Protein AF-A0A944N2J3-F1 (afdb_monomer)

Foldseek 3Di:
DFPLLVLFDPVQPAAEEQAFDKAKEWEQPDEQDDLVPRPGTDIDIDDLSLLLQLLLLLQVGAYEYQFEAEPDPRSVVSLLVCQLSNYHDPNYHYDPVFHGKYKYWYFYPDQDIFIFTPDDRHRRLPQALVSLDLPNLLSYAAYEDELLLQQDPGSLNNVVSNLVSNVVSSHAYEYELNDFCCSNVNDDNRGRPDRADQDPVSCVSLLVCLASHAEYEYELRSLCNVQSHDCVVVPADSVNSVVSSLVRHQHWYWYQHDQQFIWIRHSPDPGTAAEDAAAAAFRHQPQLRSQLSSQLSSQSSVVHDNRNSSLRSRLRSRQQRVDRDHSLSSARPVLSVLCVVCRVVDPCNHNDPPCVSVVVSVVRSCCSVPVGDSHPVDPSDQDAPEAEDADDPVLVVVCVVVVHDPLVSLVVVVVVVVVLVVVVVVDPRQRYEYEHECPSCVVVQVPCLPPSYEYEYEQFDPPDVVTDGPDDDDPVVVCVVHDPRYHYDYDHDDDPPDDPVD

Radius of gyration: 25.95 Å; Cα contacts (8 Å, |Δi|>4): 1007; chains: 1; bounding box: 56×58×88 Å

Sequence (502 aa):
MSSITNLIDESRPLDLICMGRVAVDFYAEQVHSALEDAQSFRKYLGGCAGNTAVGTARLGLKSAMFSCVGTDDMGIYLRNTLEKEGVDTSLLRNTPENLTALVLLGVNPPERFPLIFYRENCADMQIQPEDAEPEIFKKTKALLITGTGLSTPEMRAATKKAVKVAKESGCVVILDIDYRPVLWGLTEAGDGETRFVASEKVTKEIQPFLADLDLIVGTEEEVQICAGKSLTDNAETLEGCLSVIRQQSSATIVLKRGAKGCEVYSPEAENPVSARSFKIEVLNVLGAGDAFMSGFLRGWLRKENLETCALYGNACGALVVTRHGCSPAAPSFAEIEYFIQNFDDVPNLAGEPNPAFWLKMNQLHLKTELGQSQKPERPVREELLILAFDHRTQFEDSCREKGLSTDKIADFKTKVNQSFQNIHKTNSHKGLAILIDPEYGRSILTNSANAEYSIGVPIEKAGSFPVEWLEDGSLYQQLLERPADWFVKVLWHFHSQMSAEE

Nearest PDB structures (foldseek):
  3pl2-assembly1_B  TM=9.234E-01  e=6.787E-29  Corynebacterium glutamicum
  3k9e-assembly1_B  TM=9.276E-01  e=5.972E-24  Escherichia coli O6
  4du5-assembly1_A  TM=9.206E-01  e=5.039E-24  Polaromonas sp. JS666
  3ljs-assembly2_B  TM=8.303E-01  e=3.949E-22  Xylella fastidiosa Temecula1
  3ljs-assembly2_A  TM=7.943E-01  e=1.660E-20  Xylella fastidiosa Temecula1

pLDDT: mean 89.92, std 11.3, range [40.41, 98.88]

Structure (mmCIF, N/CA/C/O backbone):
data_AF-A0A944N2J3-F1
#
_entry.id   AF-A0A944N2J3-F1
#
loop_
_atom_site.group_PDB
_atom_site.id
_atom_site.type_symbol
_atom_site.label_atom_id
_atom_site.label_alt_id
_atom_site.label_comp_id
_atom_site.label_asym_id
_atom_site.label_entity_id
_atom_site.label_seq_id
_atom_site.pdbx_PDB_ins_code
_atom_site.Cartn_x
_atom_site.Cartn_y
_atom_site.Cartn_z
_atom_site.occupancy
_atom_site.B_iso_or_equiv
_atom_site.auth_seq_id
_atom_site.auth_comp_id
_atom_site.auth_asym_id
_atom_site.auth_atom_id
_atom_site.pdbx_PDB_model_num
ATOM 1 N N . MET A 1 1 ? -19.970 -13.266 15.296 1.00 53.00 1 MET A N 1
ATOM 2 C CA . MET A 1 1 ? -20.078 -12.097 14.394 1.00 53.00 1 MET A CA 1
ATOM 3 C C . MET A 1 1 ? -20.353 -10.875 15.258 1.00 53.00 1 MET A C 1
ATOM 5 O O . MET A 1 1 ? -21.141 -11.008 16.186 1.00 53.00 1 MET A O 1
ATOM 9 N N . SER A 1 2 ? -19.672 -9.749 15.024 1.00 60.69 2 SER A N 1
ATOM 10 C CA . SER A 1 2 ? -19.881 -8.498 15.785 1.00 60.69 2 SER A CA 1
ATOM 11 C C . SER A 1 2 ? -21.141 -7.778 15.290 1.00 60.69 2 SER A C 1
ATOM 13 O O . SER A 1 2 ? -21.444 -7.853 14.096 1.00 60.69 2 SER A O 1
ATOM 15 N N . SER A 1 3 ? -21.863 -7.058 16.160 1.00 72.12 3 SER A N 1
ATOM 16 C CA . SER A 1 3 ? -23.062 -6.316 15.735 1.00 72.12 3 SER A CA 1
ATOM 17 C C . SER A 1 3 ? -22.747 -5.248 14.678 1.00 72.12 3 SER A C 1
ATOM 19 O O . SER A 1 3 ? -23.569 -5.001 13.798 1.00 72.12 3 SER A O 1
ATOM 21 N N . ILE A 1 4 ? -21.521 -4.714 14.681 1.00 79.31 4 ILE A N 1
ATOM 22 C CA . ILE A 1 4 ? -21.030 -3.713 13.726 1.00 79.31 4 ILE A CA 1
ATOM 23 C C . ILE A 1 4 ? -20.968 -4.276 12.305 1.00 79.31 4 ILE A C 1
ATOM 25 O O . ILE A 1 4 ? -21.318 -3.590 11.350 1.00 79.31 4 ILE A O 1
ATOM 29 N N . THR A 1 5 ? -20.598 -5.550 12.142 1.00 76.94 5 THR A N 1
ATOM 30 C CA . THR A 1 5 ? -20.547 -6.170 10.805 1.00 76.94 5 THR A CA 1
ATOM 31 C C . THR A 1 5 ? -21.927 -6.260 10.144 1.00 76.94 5 THR A C 1
ATOM 33 O O . THR A 1 5 ? -22.009 -6.368 8.925 1.00 76.94 5 THR A O 1
ATOM 36 N N . ASN A 1 6 ? -23.022 -6.120 10.905 1.00 80.12 6 ASN A N 1
ATOM 37 C CA . ASN A 1 6 ? -24.372 -6.029 10.342 1.00 80.12 6 ASN A CA 1
ATOM 38 C C . ASN A 1 6 ? -24.666 -4.672 9.682 1.00 80.12 6 ASN A C 1
ATOM 40 O O . ASN A 1 6 ? -25.595 -4.597 8.882 1.00 80.12 6 ASN A O 1
ATOM 44 N N . LEU A 1 7 ? -23.886 -3.624 9.977 1.00 82.44 7 LEU A N 1
ATOM 45 C CA . LEU A 1 7 ? -23.983 -2.324 9.299 1.00 82.44 7 LEU A CA 1
ATOM 46 C C . LEU A 1 7 ? -23.466 -2.390 7.854 1.00 82.44 7 LEU A C 1
ATOM 48 O O . LEU A 1 7 ? -23.778 -1.524 7.042 1.00 82.44 7 LEU A O 1
ATOM 52 N N . ILE A 1 8 ? -22.679 -3.418 7.525 1.00 90.81 8 ILE A N 1
ATOM 53 C CA . ILE A 1 8 ? -22.063 -3.585 6.211 1.00 90.81 8 ILE A CA 1
ATOM 54 C C . ILE A 1 8 ? -23.111 -4.090 5.211 1.00 90.81 8 ILE A C 1
ATOM 56 O O . ILE A 1 8 ? -23.553 -5.245 5.256 1.00 90.81 8 ILE A O 1
ATOM 60 N N . ASP A 1 9 ? -23.474 -3.217 4.276 1.00 91.06 9 ASP A N 1
ATOM 61 C CA . ASP A 1 9 ? -24.365 -3.515 3.157 1.00 91.06 9 ASP A CA 1
ATOM 62 C C . ASP A 1 9 ? -23.611 -4.245 2.033 1.00 91.06 9 ASP A C 1
ATOM 64 O O . ASP A 1 9 ? -22.869 -3.657 1.246 1.00 91.06 9 ASP A O 1
ATOM 68 N N . GLU A 1 10 ? -23.812 -5.558 1.943 1.00 91.00 10 GLU A N 1
ATOM 69 C CA . GLU A 1 10 ? -23.126 -6.421 0.975 1.00 91.00 10 GLU A CA 1
ATOM 70 C C . GLU A 1 10 ? -23.525 -6.161 -0.481 1.00 91.00 10 GLU A C 1
ATOM 72 O O . GLU A 1 10 ? -22.788 -6.566 -1.381 1.00 91.00 10 GLU A O 1
ATOM 77 N N . SER A 1 11 ? -24.644 -5.465 -0.721 1.00 93.44 11 SER A N 1
ATOM 78 C CA . SER A 1 11 ? -25.098 -5.124 -2.073 1.00 93.44 11 SER A CA 1
ATOM 79 C C . SER A 1 11 ? -24.273 -4.009 -2.723 1.00 93.44 11 SER A C 1
ATOM 81 O O . SER A 1 11 ? -24.311 -3.840 -3.945 1.00 93.44 11 SER A O 1
ATOM 83 N N . ARG A 1 12 ? -23.498 -3.261 -1.924 1.00 95.69 12 ARG A N 1
ATOM 84 C CA . ARG A 1 12 ? -22.672 -2.152 -2.406 1.00 95.69 12 ARG A CA 1
ATOM 85 C C . ARG A 1 12 ? -21.483 -2.661 -3.225 1.00 95.69 12 ARG A C 1
ATOM 87 O O . ARG A 1 12 ? -20.770 -3.559 -2.773 1.00 95.69 12 ARG A O 1
ATOM 94 N N . PRO A 1 13 ? -21.246 -2.100 -4.425 1.00 96.38 13 PRO A N 1
ATOM 95 C CA . PRO A 1 13 ? -20.257 -2.633 -5.352 1.00 96.38 13 PRO A CA 1
ATOM 96 C C . PRO A 1 13 ? -18.804 -2.364 -4.953 1.00 96.38 13 PRO A C 1
ATOM 98 O O . PRO A 1 13 ? -17.956 -3.116 -5.423 1.00 96.38 13 PRO A O 1
ATOM 101 N N . LEU A 1 14 ? -18.510 -1.328 -4.158 1.00 98.00 14 LEU A N 1
ATOM 102 C CA . LEU A 1 14 ? -17.158 -1.008 -3.690 1.00 98.00 14 LEU A CA 1
ATOM 103 C C . LEU A 1 14 ? -17.010 -1.411 -2.216 1.00 98.00 14 LEU A C 1
ATOM 105 O O . LEU A 1 14 ? -17.847 -1.053 -1.385 1.00 98.00 14 LEU A O 1
ATOM 109 N N . ASP A 1 15 ? -15.964 -2.165 -1.882 1.00 98.62 15 ASP A N 1
ATOM 110 C CA . ASP A 1 15 ? -15.759 -2.669 -0.522 1.00 98.62 15 ASP A CA 1
ATOM 111 C C . ASP A 1 15 ? -15.099 -1.615 0.374 1.00 98.62 15 ASP A C 1
ATOM 113 O O . ASP A 1 15 ? -15.513 -1.434 1.520 1.00 98.62 15 ASP A O 1
ATOM 117 N N . LEU A 1 16 ? -14.097 -0.899 -0.138 1.00 98.75 16 LEU A N 1
ATOM 118 C CA . LEU A 1 16 ? -13.264 -0.027 0.686 1.00 98.75 16 LEU A CA 1
ATOM 119 C C . LEU A 1 16 ? -12.788 1.208 -0.079 1.00 98.75 16 LEU A C 1
ATOM 121 O O . LEU A 1 16 ? -12.202 1.088 -1.149 1.00 98.75 16 LEU A O 1
ATOM 125 N N . ILE A 1 17 ? -12.968 2.392 0.501 1.00 98.88 17 ILE A N 1
ATOM 126 C CA . ILE A 1 17 ? -12.206 3.590 0.129 1.00 98.88 17 ILE A CA 1
ATOM 127 C C . ILE A 1 17 ? -11.070 3.754 1.141 1.00 98.88 17 ILE A C 1
ATOM 129 O O . ILE A 1 17 ? -11.335 3.908 2.331 1.00 98.88 17 ILE A O 1
ATOM 133 N N . CYS A 1 18 ? -9.821 3.753 0.679 1.00 98.81 18 CYS A N 1
ATOM 134 C CA . CYS A 1 18 ? -8.644 4.075 1.485 1.00 98.81 18 CYS A CA 1
ATOM 135 C C . CYS A 1 18 ? -8.287 5.550 1.293 1.00 98.81 18 CYS A C 1
ATOM 137 O O . CYS A 1 18 ? -7.827 5.941 0.219 1.00 98.81 18 CYS A O 1
ATOM 139 N N . MET A 1 19 ? -8.487 6.368 2.324 1.00 98.62 19 MET A N 1
ATOM 140 C CA . MET A 1 19 ? -8.163 7.790 2.303 1.00 98.62 19 MET A CA 1
ATOM 141 C C . MET A 1 19 ? -6.843 8.068 3.020 1.00 98.62 19 MET A C 1
ATOM 143 O O . MET A 1 19 ? -6.643 7.652 4.162 1.00 98.62 19 MET A O 1
ATOM 147 N N . GLY A 1 20 ? -5.961 8.827 2.370 1.00 97.00 20 GLY A N 1
ATOM 148 C CA . GLY A 1 20 ? -4.740 9.332 2.994 1.00 97.00 20 GLY A CA 1
ATOM 149 C C . GLY A 1 20 ? -3.520 9.232 2.091 1.00 97.00 20 GLY A C 1
ATOM 150 O O . GLY A 1 20 ? -3.605 9.394 0.875 1.00 97.00 20 GLY A O 1
ATOM 151 N N . ARG A 1 21 ? -2.360 8.991 2.705 1.00 96.38 21 ARG A N 1
ATOM 152 C CA . ARG A 1 21 ? -1.070 9.038 2.014 1.00 96.38 21 ARG A CA 1
ATOM 153 C C . ARG A 1 21 ? -0.893 7.891 1.021 1.00 96.38 21 ARG A C 1
ATOM 155 O O . ARG A 1 21 ? -0.962 6.720 1.401 1.00 96.38 21 ARG A O 1
ATOM 162 N N . VAL A 1 22 ? -0.506 8.265 -0.193 1.00 97.62 22 VAL A N 1
ATOM 163 C CA . VAL A 1 22 ? 0.171 7.422 -1.180 1.00 97.62 22 VAL A CA 1
ATOM 164 C C . VAL A 1 22 ? 1.467 8.132 -1.585 1.00 97.62 22 VAL A C 1
ATOM 166 O O . VAL A 1 22 ? 1.475 9.346 -1.777 1.00 97.62 22 VAL A O 1
ATOM 169 N N . ALA A 1 23 ? 2.578 7.405 -1.622 1.00 97.38 23 ALA A N 1
ATOM 170 C CA . ALA A 1 23 ? 3.910 7.966 -1.854 1.00 97.38 23 ALA A CA 1
ATOM 171 C C . ALA A 1 23 ? 4.791 6.962 -2.603 1.00 97.38 23 ALA A C 1
ATOM 173 O O . ALA A 1 23 ? 4.442 5.785 -2.695 1.00 97.38 23 ALA A O 1
ATOM 174 N N . VAL A 1 24 ? 5.928 7.419 -3.126 1.00 98.31 24 VAL A N 1
ATOM 175 C CA . VAL A 1 24 ? 6.956 6.526 -3.670 1.00 98.31 24 VAL A CA 1
ATOM 176 C C . VAL A 1 24 ? 7.995 6.229 -2.600 1.00 98.31 24 VAL A C 1
ATOM 178 O O . VAL A 1 24 ? 8.667 7.134 -2.106 1.00 98.31 24 VAL A O 1
ATOM 181 N N . ASP A 1 25 ? 8.154 4.949 -2.293 1.00 97.19 25 ASP A N 1
ATOM 182 C CA . ASP A 1 25 ? 9.151 4.467 -1.349 1.00 97.19 25 ASP A CA 1
ATOM 183 C C . ASP A 1 25 ? 10.390 3.976 -2.110 1.00 97.19 25 ASP A C 1
ATOM 185 O O . ASP A 1 25 ? 10.306 3.142 -3.016 1.00 97.19 25 ASP A O 1
ATOM 189 N N . PHE A 1 26 ? 11.555 4.479 -1.720 1.00 96.69 26 PHE A N 1
ATOM 190 C CA . PHE A 1 26 ? 12.863 4.062 -2.205 1.00 96.69 26 PHE A CA 1
ATOM 191 C C . PHE A 1 26 ? 13.572 3.276 -1.106 1.00 96.69 26 PHE A C 1
ATOM 193 O O . PHE A 1 26 ? 14.130 3.851 -0.171 1.00 96.69 26 PHE A O 1
ATOM 200 N N . TYR A 1 27 ? 13.555 1.952 -1.224 1.00 94.31 27 TYR A N 1
ATOM 201 C CA . TYR A 1 27 ? 14.212 1.057 -0.275 1.00 94.31 27 TYR A CA 1
ATOM 202 C C . TYR A 1 27 ? 15.647 0.784 -0.710 1.00 94.31 27 TYR A C 1
ATOM 204 O O . TYR A 1 27 ? 15.863 0.322 -1.830 1.00 94.31 27 TYR A O 1
ATOM 212 N N . ALA A 1 28 ? 16.612 1.017 0.176 1.00 94.12 28 ALA A N 1
ATOM 213 C CA . ALA A 1 28 ? 18.007 0.669 -0.053 1.00 94.12 28 ALA A CA 1
ATOM 214 C C . ALA A 1 28 ? 18.132 -0.822 -0.404 1.00 94.12 28 ALA A C 1
ATOM 216 O O . ALA A 1 28 ? 17.542 -1.685 0.258 1.00 94.12 28 ALA A O 1
ATOM 217 N N . GLU A 1 29 ? 18.884 -1.135 -1.458 1.00 91.00 29 GLU A N 1
ATOM 218 C CA . GLU A 1 29 ? 19.118 -2.529 -1.857 1.00 91.00 29 GLU A CA 1
ATOM 219 C C . GLU A 1 29 ? 20.198 -3.196 -0.998 1.00 91.00 29 GLU A C 1
ATOM 221 O O . GLU A 1 29 ? 20.174 -4.411 -0.797 1.00 91.00 29 GLU A O 1
ATOM 226 N N . GLN A 1 30 ? 21.124 -2.407 -0.448 1.00 91.06 30 GLN A N 1
ATOM 227 C CA . GLN A 1 30 ? 22.165 -2.882 0.459 1.00 91.06 30 GLN A CA 1
ATOM 228 C C . GLN A 1 30 ? 21.599 -3.084 1.877 1.00 91.06 30 GLN A C 1
ATOM 230 O O . GLN A 1 30 ? 21.609 -2.175 2.708 1.00 91.06 30 GLN A O 1
ATOM 235 N N . VAL A 1 31 ? 21.096 -4.291 2.160 1.00 88.69 31 VAL A N 1
ATOM 236 C CA . VAL A 1 31 ? 20.622 -4.688 3.501 1.00 88.69 31 VAL A CA 1
ATOM 237 C C . VAL A 1 31 ? 21.774 -4.632 4.516 1.00 88.69 31 VAL A C 1
ATOM 239 O O . VAL A 1 31 ? 22.924 -4.903 4.176 1.00 88.69 31 VAL A O 1
ATOM 242 N N . HIS A 1 32 ? 21.461 -4.275 5.763 1.00 88.81 32 HIS A N 1
ATOM 243 C CA . HIS A 1 32 ? 22.402 -4.029 6.867 1.00 88.81 32 HIS A CA 1
ATOM 244 C C . HIS A 1 32 ? 23.332 -2.820 6.690 1.00 88.81 32 HIS A C 1
ATOM 246 O O . HIS A 1 32 ? 24.192 -2.578 7.537 1.00 88.81 32 HIS A O 1
ATOM 252 N N . SER A 1 33 ? 23.144 -2.029 5.631 1.00 87.88 33 SER A N 1
ATOM 253 C CA . SER A 1 33 ? 23.868 -0.775 5.433 1.00 87.88 33 SER A CA 1
ATOM 254 C C . SER A 1 33 ? 23.237 0.372 6.221 1.00 87.88 33 SER A C 1
ATOM 256 O O . SER A 1 33 ? 22.021 0.416 6.439 1.00 87.88 33 SER A O 1
ATOM 258 N N . ALA A 1 34 ? 24.066 1.341 6.609 1.00 90.12 34 ALA A N 1
ATOM 259 C CA . ALA A 1 34 ? 23.574 2.661 6.973 1.00 90.12 34 ALA A CA 1
ATOM 260 C C . ALA A 1 34 ? 22.920 3.321 5.742 1.00 90.12 34 ALA A C 1
ATOM 262 O O . ALA A 1 34 ? 23.289 3.018 4.601 1.00 90.12 34 ALA A O 1
ATOM 263 N N . LEU A 1 35 ? 21.923 4.185 5.960 1.00 91.38 35 LEU A N 1
ATOM 264 C CA . LEU A 1 35 ? 21.158 4.784 4.859 1.00 91.38 35 LEU A CA 1
ATOM 265 C C . LEU A 1 35 ? 22.013 5.780 4.065 1.00 91.38 35 LEU A C 1
ATOM 267 O O . LEU A 1 35 ? 21.882 5.868 2.850 1.00 91.38 35 LEU A O 1
ATOM 271 N N . GLU A 1 36 ? 22.915 6.485 4.743 1.00 93.31 36 GLU A N 1
ATOM 272 C CA . GLU A 1 36 ? 23.899 7.397 4.157 1.00 93.31 36 GLU A CA 1
ATOM 273 C C . GLU A 1 36 ? 24.904 6.705 3.218 1.00 93.31 36 GLU A C 1
ATOM 275 O O . GLU A 1 36 ? 25.451 7.358 2.332 1.00 93.31 36 GLU A O 1
ATOM 280 N N . ASP A 1 37 ? 25.092 5.391 3.370 1.00 93.94 37 ASP A N 1
ATOM 281 C CA . ASP A 1 37 ? 25.982 4.570 2.542 1.00 93.94 37 ASP A CA 1
ATOM 282 C C . ASP A 1 37 ? 25.228 3.802 1.437 1.00 93.94 37 ASP A C 1
ATOM 284 O O . ASP A 1 37 ? 25.846 3.081 0.647 1.00 93.94 37 ASP A O 1
ATOM 288 N N . ALA A 1 38 ? 23.895 3.922 1.369 1.00 93.44 38 ALA A N 1
ATOM 289 C CA . ALA A 1 38 ? 23.088 3.249 0.355 1.00 93.44 38 ALA A CA 1
ATOM 290 C C . ALA A 1 38 ? 23.432 3.775 -1.049 1.00 93.44 38 ALA A C 1
ATOM 292 O O . ALA A 1 38 ? 23.366 4.973 -1.322 1.00 93.44 38 ALA A O 1
ATOM 293 N N . GLN A 1 39 ? 23.787 2.862 -1.956 1.00 92.81 39 GLN A N 1
ATOM 294 C CA . GLN A 1 39 ? 24.246 3.205 -3.311 1.00 92.81 39 GLN A CA 1
ATOM 295 C C . GLN A 1 39 ? 23.150 3.037 -4.358 1.00 92.81 39 GLN A C 1
ATOM 297 O O . GLN A 1 39 ? 23.202 3.655 -5.421 1.00 92.81 39 GLN A O 1
ATOM 302 N N . SER A 1 40 ? 22.161 2.194 -4.072 1.00 93.00 40 SER A N 1
ATOM 303 C CA . SER A 1 40 ? 21.036 1.953 -4.962 1.00 93.00 40 SER A CA 1
ATOM 304 C C . SER A 1 40 ? 19.750 1.759 -4.174 1.00 93.00 40 SER A C 1
ATOM 306 O O . SER A 1 40 ? 19.742 1.298 -3.029 1.00 93.00 40 SER A O 1
ATOM 308 N N . PHE A 1 41 ? 18.647 2.139 -4.812 1.00 94.19 41 PHE A N 1
ATOM 309 C CA . PHE A 1 41 ? 17.321 2.080 -4.228 1.00 94.19 41 PHE A CA 1
ATOM 310 C C . PHE A 1 41 ? 16.362 1.384 -5.172 1.00 94.19 41 PHE A C 1
ATOM 312 O O . PHE A 1 41 ? 16.323 1.667 -6.371 1.00 94.19 41 PHE A O 1
ATOM 319 N N . ARG A 1 42 ? 15.516 0.536 -4.599 1.00 92.12 42 ARG A N 1
ATOM 320 C CA . ARG A 1 42 ? 14.394 -0.060 -5.300 1.00 92.12 42 ARG A CA 1
ATOM 321 C C . ARG A 1 42 ? 13.137 0.756 -5.057 1.00 92.12 42 ARG A C 1
ATOM 323 O O . ARG A 1 42 ? 12.787 1.046 -3.914 1.00 92.12 42 ARG A O 1
ATOM 330 N N . LYS A 1 43 ? 12.487 1.141 -6.154 1.00 94.31 43 LYS A N 1
ATOM 331 C CA . LYS A 1 43 ? 11.289 1.983 -6.164 1.00 94.31 43 LYS A CA 1
ATOM 332 C C . LYS A 1 43 ? 10.026 1.140 -6.002 1.00 94.31 43 LYS A C 1
ATOM 334 O O . LYS A 1 43 ? 9.792 0.248 -6.820 1.00 94.31 43 LYS A O 1
ATOM 339 N N . TYR A 1 44 ? 9.188 1.483 -5.031 1.00 94.56 44 TYR A N 1
ATOM 340 C CA . TYR A 1 44 ? 7.889 0.855 -4.802 1.00 94.56 44 TYR A CA 1
ATOM 341 C C . TYR A 1 44 ? 6.789 1.885 -4.530 1.00 94.56 44 TYR A C 1
ATOM 343 O O . TYR A 1 44 ? 7.057 3.035 -4.180 1.00 94.56 44 TYR A O 1
ATOM 351 N N . LEU A 1 45 ? 5.535 1.449 -4.659 1.00 96.06 45 LEU A N 1
ATOM 352 C CA . LEU A 1 45 ? 4.403 2.155 -4.072 1.00 96.06 45 LEU A CA 1
ATOM 353 C C . LEU A 1 45 ? 4.449 2.019 -2.547 1.00 96.06 45 LEU A C 1
ATOM 355 O O . LEU A 1 45 ? 4.671 0.925 -2.023 1.00 96.06 45 LEU A O 1
ATOM 359 N N . GLY A 1 46 ? 4.214 3.133 -1.867 1.00 95.88 46 GLY A N 1
ATOM 360 C CA . GLY A 1 46 ? 4.205 3.252 -0.420 1.00 95.88 46 GLY A CA 1
ATOM 361 C C . GLY A 1 46 ? 3.064 4.112 0.115 1.00 95.88 46 GLY A C 1
ATOM 362 O O . GLY A 1 46 ? 2.149 4.533 -0.601 1.00 95.88 46 GLY A O 1
ATOM 363 N N . GLY A 1 47 ? 3.156 4.409 1.410 1.00 95.56 47 GLY A N 1
ATOM 364 C CA . GLY A 1 47 ? 2.126 5.107 2.178 1.00 95.56 47 GLY A CA 1
ATOM 365 C C . GLY A 1 47 ? 1.041 4.167 2.714 1.00 95.56 47 GLY A C 1
ATOM 366 O O . GLY A 1 47 ? 0.521 3.334 1.986 1.00 95.56 47 GLY A O 1
ATOM 367 N N . CYS A 1 48 ? 0.677 4.327 3.992 1.00 95.94 48 CYS A N 1
ATOM 368 C CA . CYS A 1 48 ? -0.230 3.427 4.721 1.00 95.94 48 CYS A CA 1
ATOM 369 C C . CYS A 1 48 ? -1.551 3.147 3.973 1.00 95.94 48 CYS A C 1
ATOM 371 O O . CYS A 1 48 ? -1.932 1.991 3.772 1.00 95.94 48 CYS A O 1
ATOM 373 N N . ALA A 1 49 ? -2.218 4.197 3.482 1.00 98.00 49 ALA A N 1
ATOM 374 C CA . ALA A 1 49 ? -3.471 4.053 2.746 1.00 98.00 49 ALA A CA 1
ATOM 375 C C . ALA A 1 49 ? -3.262 3.388 1.370 1.00 98.00 49 ALA A C 1
ATOM 377 O O . ALA A 1 49 ? -4.042 2.510 1.000 1.00 98.00 49 ALA A O 1
ATOM 378 N N . GLY A 1 50 ? -2.184 3.738 0.655 1.00 98.00 50 GLY A N 1
ATOM 379 C CA . GLY A 1 50 ? -1.806 3.104 -0.614 1.00 98.00 50 GLY A CA 1
ATOM 380 C C . GLY A 1 50 ? -1.485 1.612 -0.468 1.00 98.00 50 GLY A C 1
ATOM 381 O O . GLY A 1 50 ? -2.051 0.784 -1.180 1.00 98.00 50 GLY A O 1
ATOM 382 N N . ASN A 1 51 ? -0.654 1.259 0.515 1.00 98.06 51 ASN A N 1
ATOM 383 C CA . ASN A 1 51 ? -0.304 -0.121 0.851 1.00 98.06 51 ASN A CA 1
ATOM 384 C C . ASN A 1 51 ? -1.543 -0.947 1.218 1.00 98.06 51 ASN A C 1
ATOM 386 O O . ASN A 1 51 ? -1.704 -2.070 0.742 1.00 98.06 51 ASN A O 1
ATOM 390 N N . THR A 1 52 ? -2.447 -0.381 2.024 1.00 98.44 52 THR A N 1
ATOM 391 C CA . THR A 1 52 ? -3.699 -1.052 2.401 1.00 98.44 52 THR A CA 1
ATOM 392 C C . THR A 1 52 ? -4.630 -1.228 1.201 1.00 98.44 52 THR A C 1
ATOM 394 O O . THR A 1 52 ? -5.249 -2.282 1.053 1.00 98.44 52 THR A O 1
ATOM 397 N N . ALA A 1 53 ? -4.721 -0.240 0.302 1.00 98.31 53 ALA A N 1
ATOM 398 C CA . ALA A 1 53 ? -5.523 -0.349 -0.918 1.00 98.31 53 ALA A CA 1
ATOM 399 C C . ALA A 1 53 ? -5.027 -1.486 -1.827 1.00 98.31 53 ALA A C 1
ATOM 401 O O . ALA A 1 53 ? -5.826 -2.325 -2.242 1.00 98.31 53 ALA A O 1
ATOM 402 N N . VAL A 1 54 ? -3.711 -1.568 -2.062 1.00 96.69 54 VAL A N 1
ATOM 403 C CA . VAL A 1 54 ? -3.090 -2.652 -2.845 1.00 96.69 54 VAL A CA 1
ATOM 404 C C . VAL A 1 54 ? -3.276 -4.006 -2.160 1.00 96.69 54 VAL A C 1
ATOM 406 O O . VAL A 1 54 ? -3.735 -4.964 -2.784 1.00 96.69 54 VAL A O 1
ATOM 409 N N . GLY A 1 55 ? -2.975 -4.096 -0.862 1.00 96.50 55 GLY A N 1
ATOM 410 C CA . GLY A 1 55 ? -3.094 -5.344 -0.112 1.00 96.50 55 GLY A CA 1
ATOM 411 C C . GLY A 1 55 ? -4.523 -5.885 -0.107 1.00 96.50 55 GLY A C 1
ATOM 412 O O . GLY A 1 55 ? -4.745 -7.064 -0.371 1.00 96.50 55 GLY A O 1
ATOM 413 N N . THR A 1 56 ? -5.521 -5.031 0.117 1.00 97.75 56 THR A N 1
ATOM 414 C CA . THR A 1 56 ? -6.936 -5.437 0.065 1.00 97.75 56 THR A CA 1
ATOM 415 C C . THR A 1 56 ? -7.386 -5.840 -1.344 1.00 97.75 56 THR A C 1
ATOM 417 O O . THR A 1 56 ? -8.109 -6.833 -1.476 1.00 97.75 56 THR A O 1
ATOM 420 N N . ALA A 1 57 ? -6.910 -5.159 -2.393 1.00 95.44 57 ALA A N 1
ATOM 421 C CA . ALA A 1 57 ? -7.207 -5.508 -3.785 1.00 95.44 57 ALA A CA 1
ATOM 422 C C . ALA A 1 57 ? -6.643 -6.883 -4.187 1.00 95.44 57 ALA A C 1
ATOM 424 O O . ALA A 1 57 ? -7.371 -7.727 -4.719 1.00 95.44 57 ALA A O 1
ATOM 425 N N . ARG A 1 58 ? -5.393 -7.189 -3.810 1.00 92.75 58 ARG A N 1
ATOM 426 C CA . ARG A 1 58 ? -4.781 -8.528 -3.984 1.00 92.75 58 ARG A CA 1
ATOM 427 C C . ARG A 1 58 ? -5.524 -9.627 -3.230 1.00 92.75 58 ARG A C 1
ATOM 429 O O . ARG A 1 58 ? -5.538 -10.793 -3.635 1.00 92.75 58 ARG A O 1
ATOM 436 N N . LEU A 1 59 ? -6.196 -9.245 -2.149 1.00 95.12 59 LEU A N 1
ATOM 437 C CA . LEU A 1 59 ? -7.099 -10.083 -1.371 1.00 95.12 59 LEU A CA 1
ATOM 438 C C . LEU A 1 59 ? -8.544 -10.039 -1.887 1.00 95.12 59 LEU A C 1
ATOM 440 O O . LEU A 1 59 ? -9.471 -10.465 -1.196 1.00 95.12 59 LEU A O 1
ATOM 444 N N . GLY A 1 60 ? -8.763 -9.605 -3.124 1.00 93.75 60 GLY A N 1
ATOM 445 C CA . GLY A 1 60 ? -10.041 -9.689 -3.822 1.00 93.75 60 GLY A CA 1
ATOM 446 C C . GLY A 1 60 ? -11.141 -8.804 -3.240 1.00 93.75 60 GLY A C 1
ATOM 447 O O . GLY A 1 60 ? -12.317 -9.096 -3.465 1.00 93.75 60 GLY A O 1
ATOM 448 N N . LEU A 1 61 ? -10.793 -7.794 -2.442 1.00 96.56 61 LEU A N 1
ATOM 449 C CA . LEU A 1 61 ? -11.705 -6.694 -2.149 1.00 96.56 61 LEU A CA 1
ATOM 450 C C . LEU A 1 61 ? -11.654 -5.687 -3.298 1.00 96.56 61 LEU A C 1
ATOM 452 O O . LEU A 1 61 ? -10.630 -5.522 -3.955 1.00 96.56 61 LEU A O 1
ATOM 456 N N . LYS A 1 62 ? -12.766 -5.004 -3.545 1.00 97.62 62 LYS A N 1
ATOM 457 C CA . LYS A 1 62 ? -12.813 -3.869 -4.464 1.00 97.62 62 LYS A CA 1
ATOM 458 C C . LYS A 1 62 ? -12.459 -2.608 -3.692 1.00 97.62 62 LYS A C 1
ATOM 460 O O . LYS A 1 62 ? -13.302 -2.071 -2.969 1.00 97.62 62 LYS A O 1
ATOM 465 N N . SER A 1 63 ? -11.217 -2.172 -3.844 1.00 97.44 63 SER A N 1
ATOM 466 C CA . SER A 1 63 ? -10.658 -1.033 -3.118 1.00 97.44 63 SER A CA 1
ATOM 467 C C . SER A 1 63 ? -10.493 0.178 -4.028 1.00 97.44 63 SER A C 1
ATOM 469 O O . SER A 1 63 ? -10.168 0.026 -5.203 1.00 97.44 63 SER A O 1
ATOM 471 N N . ALA A 1 64 ? -10.687 1.375 -3.483 1.00 98.56 64 ALA A N 1
ATOM 472 C CA . ALA A 1 64 ? -10.430 2.645 -4.150 1.00 98.56 64 ALA A CA 1
ATOM 473 C C . ALA A 1 64 ? -9.428 3.486 -3.357 1.00 98.56 64 ALA A C 1
ATOM 475 O O . ALA A 1 64 ? -9.431 3.466 -2.124 1.00 98.56 64 ALA A O 1
ATOM 476 N N . MET A 1 65 ? -8.603 4.257 -4.063 1.00 98.69 65 MET A N 1
ATOM 477 C CA . MET A 1 65 ? -7.651 5.185 -3.457 1.00 98.69 65 MET A CA 1
ATOM 478 C C . MET A 1 65 ? -8.220 6.605 -3.461 1.00 98.69 65 MET A C 1
ATOM 480 O O . MET A 1 65 ? -8.392 7.196 -4.525 1.00 98.69 65 MET A O 1
ATOM 484 N N . PHE A 1 66 ? -8.461 7.172 -2.278 1.00 98.75 66 PHE A N 1
ATOM 485 C CA . PHE A 1 66 ? -8.855 8.570 -2.112 1.00 98.75 66 PHE A CA 1
ATOM 486 C C . PHE A 1 66 ? -7.654 9.401 -1.650 1.00 98.75 66 PHE A C 1
ATOM 488 O O . PHE A 1 66 ? -7.297 9.436 -0.470 1.00 98.75 66 PHE A O 1
ATOM 495 N N . SER A 1 67 ? -6.988 10.036 -2.614 1.00 98.50 67 SER A N 1
ATOM 496 C CA . SER A 1 67 ? -5.787 10.838 -2.378 1.00 98.50 67 SER A CA 1
ATOM 497 C C . SER A 1 67 ? -5.522 11.803 -3.532 1.00 98.50 67 SER A C 1
ATOM 499 O O . SER A 1 67 ? -6.362 11.998 -4.410 1.00 98.50 67 SER A O 1
ATOM 501 N N . CYS A 1 68 ? -4.338 12.401 -3.553 1.00 98.19 68 CYS A N 1
ATOM 502 C CA . CYS A 1 68 ? -3.875 13.254 -4.632 1.00 98.19 68 CYS A CA 1
ATOM 503 C C . CYS A 1 68 ? -2.395 12.959 -4.935 1.00 98.19 68 CYS A C 1
ATOM 505 O O . CYS A 1 68 ? -1.606 12.692 -4.029 1.00 98.19 68 CYS A O 1
ATOM 507 N N . VAL A 1 69 ? -2.027 12.969 -6.215 1.00 98.69 69 VAL A N 1
ATOM 508 C CA . VAL A 1 69 ? -0.653 12.776 -6.708 1.00 98.69 69 VAL A CA 1
ATOM 509 C C . VAL A 1 69 ? -0.241 13.948 -7.594 1.00 98.69 69 VAL A C 1
ATOM 511 O O . VAL A 1 69 ? -1.092 14.660 -8.128 1.00 98.69 69 VAL A O 1
ATOM 514 N N . GLY A 1 70 ? 1.061 14.180 -7.739 1.00 98.31 70 GLY A N 1
ATOM 515 C CA . GLY A 1 70 ? 1.554 15.217 -8.639 1.00 98.31 70 GLY A CA 1
ATOM 516 C C . GLY A 1 70 ? 1.358 14.830 -10.108 1.00 98.31 70 GLY A C 1
ATOM 517 O O . GLY A 1 70 ? 1.16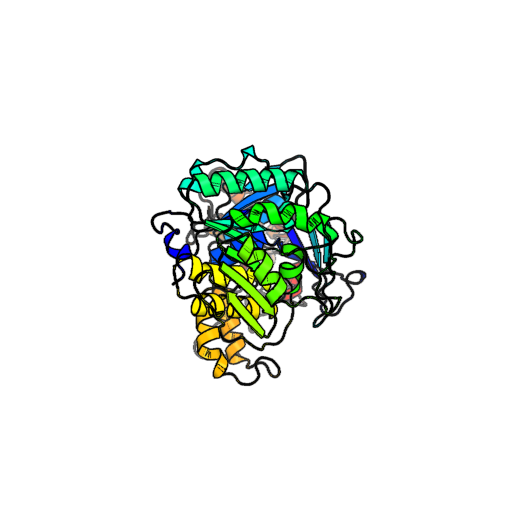2 13.659 -10.435 1.00 98.31 70 GLY A O 1
ATOM 518 N N . THR A 1 71 ? 1.448 15.797 -11.023 1.00 97.88 71 THR A N 1
ATOM 519 C CA . THR A 1 71 ? 1.541 15.511 -12.473 1.00 97.88 71 THR A CA 1
ATOM 520 C C . THR A 1 71 ? 2.951 15.099 -12.916 1.00 97.88 71 THR A C 1
ATOM 522 O O . THR A 1 71 ? 3.227 15.038 -14.111 1.00 97.88 71 THR A O 1
ATOM 525 N N . ASP A 1 72 ? 3.854 14.872 -11.963 1.00 97.75 72 ASP A N 1
ATOM 526 C CA . ASP A 1 72 ? 5.205 14.361 -12.181 1.00 97.75 72 ASP A CA 1
ATOM 527 C C . ASP A 1 72 ? 5.224 12.845 -12.471 1.00 97.75 72 ASP A C 1
ATOM 529 O O . ASP A 1 72 ? 4.237 12.129 -12.276 1.00 97.75 72 ASP A O 1
ATOM 533 N N . ASP A 1 73 ? 6.377 12.335 -12.915 1.00 96.25 73 ASP A N 1
ATOM 534 C CA . ASP A 1 73 ? 6.550 10.920 -13.273 1.00 96.25 73 ASP A CA 1
ATOM 535 C C . ASP A 1 73 ? 6.303 9.959 -12.099 1.00 96.25 73 ASP A C 1
ATOM 537 O O . ASP A 1 73 ? 5.923 8.803 -12.308 1.00 96.25 73 ASP A O 1
ATOM 541 N N . MET A 1 74 ? 6.498 10.413 -10.855 1.00 98.12 74 MET A N 1
ATOM 542 C CA . MET A 1 74 ? 6.224 9.605 -9.666 1.00 98.12 74 MET A CA 1
ATOM 543 C C . MET A 1 74 ? 4.719 9.502 -9.424 1.00 98.12 74 MET A C 1
ATOM 545 O O . MET A 1 74 ? 4.232 8.417 -9.109 1.00 98.12 74 MET A O 1
ATOM 549 N N . GLY A 1 75 ? 3.962 10.570 -9.669 1.00 98.25 75 GLY A N 1
ATOM 550 C CA . GLY A 1 75 ? 2.501 10.541 -9.629 1.00 98.25 75 GLY A CA 1
ATOM 551 C C . GLY A 1 75 ? 1.898 9.655 -10.719 1.00 98.25 75 GLY A C 1
ATOM 552 O O . GLY A 1 75 ? 1.011 8.842 -10.436 1.00 98.25 75 GLY A O 1
ATOM 553 N N . ILE A 1 76 ? 2.447 9.719 -11.939 1.00 96.25 76 ILE A N 1
ATOM 554 C CA . ILE A 1 76 ? 2.097 8.801 -13.038 1.00 96.25 76 ILE A CA 1
ATOM 555 C C . ILE A 1 76 ? 2.397 7.351 -12.635 1.00 96.25 76 ILE A C 1
ATOM 557 O O . ILE A 1 76 ? 1.548 6.472 -12.797 1.00 96.25 76 ILE A O 1
ATOM 561 N N . TYR A 1 77 ? 3.579 7.092 -12.068 1.00 96.12 77 TYR A N 1
ATOM 562 C CA . TYR A 1 77 ? 3.960 5.767 -11.577 1.00 96.12 77 TYR A CA 1
ATOM 563 C C . TYR A 1 77 ? 2.984 5.233 -10.518 1.00 96.12 77 TYR A C 1
ATOM 565 O O . TYR A 1 77 ? 2.558 4.081 -10.627 1.00 96.12 77 TYR A O 1
ATOM 573 N N . LEU A 1 78 ? 2.598 6.044 -9.528 1.00 98.06 78 LEU A N 1
ATOM 574 C CA . LEU A 1 78 ? 1.674 5.624 -8.470 1.00 98.06 78 LEU A CA 1
ATOM 575 C C . LEU A 1 78 ? 0.287 5.297 -9.013 1.00 98.06 78 LEU A C 1
ATOM 577 O O . LEU A 1 78 ? -0.243 4.234 -8.693 1.00 98.06 78 LEU A O 1
ATOM 581 N N . ARG A 1 79 ? -0.277 6.159 -9.868 1.00 97.75 79 ARG A N 1
ATOM 582 C CA . ARG A 1 79 ? -1.576 5.909 -10.509 1.00 97.75 79 ARG A CA 1
ATOM 583 C C . ARG A 1 79 ? -1.561 4.607 -11.305 1.00 97.75 79 ARG A C 1
ATOM 585 O O . ARG A 1 79 ? -2.399 3.745 -11.065 1.00 97.75 79 ARG A O 1
ATOM 592 N N . ASN A 1 80 ? -0.566 4.443 -12.178 1.00 92.94 80 ASN A N 1
ATOM 593 C CA . ASN A 1 80 ? -0.421 3.241 -12.998 1.00 92.94 80 ASN A CA 1
ATOM 594 C C . ASN A 1 80 ? -0.247 1.983 -12.137 1.00 92.94 80 ASN A C 1
ATOM 596 O O . ASN A 1 80 ? -0.768 0.925 -12.479 1.00 92.94 80 ASN A O 1
ATOM 600 N N . THR A 1 81 ? 0.485 2.087 -11.023 1.00 93.00 81 THR A N 1
ATOM 601 C CA . THR A 1 81 ? 0.692 0.962 -10.103 1.00 93.00 81 THR A CA 1
ATOM 602 C C . THR A 1 81 ? -0.605 0.599 -9.384 1.00 93.00 81 THR A C 1
ATOM 604 O O . THR A 1 81 ? -0.972 -0.568 -9.385 1.00 93.00 81 THR A O 1
ATOM 607 N N . LEU A 1 82 ? -1.346 1.569 -8.839 1.00 95.75 82 LEU A N 1
ATOM 608 C CA . LEU A 1 82 ? -2.651 1.328 -8.207 1.00 95.75 82 LEU A CA 1
ATOM 609 C C . LEU A 1 82 ? -3.635 0.657 -9.173 1.00 95.75 82 LEU A C 1
ATOM 611 O O . LEU A 1 82 ? -4.239 -0.361 -8.845 1.00 95.75 82 LEU A O 1
ATOM 615 N N . GLU A 1 83 ? -3.737 1.192 -10.387 1.00 93.69 83 GLU A N 1
ATOM 616 C CA . GLU A 1 83 ? -4.582 0.652 -11.451 1.00 93.69 83 GLU A CA 1
ATOM 617 C C . GLU A 1 83 ? -4.186 -0.771 -11.857 1.00 93.69 83 GLU A C 1
ATOM 619 O O . GLU A 1 83 ? -5.053 -1.626 -12.052 1.00 93.69 83 GLU A O 1
ATOM 624 N N . LYS A 1 84 ? -2.879 -1.046 -11.955 1.00 85.38 84 LYS A N 1
ATOM 625 C CA . LYS A 1 84 ? -2.345 -2.391 -12.209 1.00 85.38 84 LYS A CA 1
ATOM 626 C C . LYS A 1 84 ? -2.743 -3.372 -11.102 1.00 85.38 84 LYS A C 1
ATOM 628 O O . LYS A 1 84 ? -3.099 -4.507 -11.400 1.00 85.38 84 LYS A O 1
ATOM 633 N N . GLU A 1 85 ? -2.701 -2.934 -9.849 1.00 90.31 85 GLU A N 1
ATOM 634 C CA . GLU A 1 85 ? -3.084 -3.731 -8.677 1.00 90.31 85 GLU A CA 1
ATOM 635 C C . GLU A 1 85 ? -4.611 -3.874 -8.516 1.00 90.31 85 GLU A C 1
ATOM 637 O O . GLU A 1 85 ? -5.085 -4.470 -7.550 1.00 90.31 85 GLU A O 1
ATOM 642 N N . GLY A 1 86 ? -5.403 -3.338 -9.453 1.00 90.75 86 GLY A N 1
ATOM 643 C CA . GLY A 1 86 ? -6.863 -3.423 -9.433 1.00 90.75 86 GLY A CA 1
ATOM 644 C C . GLY A 1 86 ? -7.537 -2.452 -8.461 1.00 90.75 86 GLY A C 1
ATOM 645 O O . GLY A 1 86 ? -8.711 -2.639 -8.138 1.00 90.75 86 GLY A O 1
ATOM 646 N N . VAL A 1 87 ? -6.818 -1.426 -7.997 1.00 96.56 87 VAL A N 1
ATOM 647 C CA . VAL A 1 87 ? -7.366 -0.353 -7.160 1.00 96.56 87 VAL A CA 1
ATOM 648 C C . VAL A 1 87 ? -8.045 0.693 -8.046 1.00 96.56 87 VAL A C 1
ATOM 650 O O . VAL A 1 87 ? -7.468 1.174 -9.020 1.00 96.56 87 VAL A O 1
ATOM 653 N N . ASP A 1 88 ? -9.269 1.078 -7.689 1.00 97.25 88 ASP A N 1
ATOM 654 C CA . ASP A 1 88 ? -10.007 2.159 -8.343 1.00 97.25 88 ASP A CA 1
ATOM 655 C C . ASP A 1 88 ? -9.363 3.523 -8.017 1.00 97.25 88 ASP A C 1
ATOM 657 O O . ASP A 1 88 ? -9.251 3.929 -6.856 1.00 97.25 88 ASP A O 1
ATOM 661 N N . THR A 1 89 ? -8.920 4.236 -9.053 1.00 97.88 89 THR A N 1
ATOM 662 C CA . THR A 1 89 ? -8.238 5.538 -8.965 1.00 97.88 89 THR A CA 1
ATOM 663 C C . THR A 1 89 ? -9.147 6.724 -9.298 1.00 97.88 89 THR A C 1
ATOM 665 O O . THR A 1 89 ? -8.653 7.840 -9.481 1.00 97.88 89 THR A O 1
ATOM 668 N N . SER A 1 90 ? -10.471 6.534 -9.346 1.00 95.81 90 SER A N 1
ATOM 669 C CA . SER A 1 90 ? -11.440 7.611 -9.617 1.00 95.81 90 SER A CA 1
ATOM 670 C C . SER A 1 90 ? -11.414 8.735 -8.578 1.00 95.81 90 SER A C 1
ATOM 672 O O . SER A 1 90 ? -11.697 9.881 -8.918 1.00 95.81 90 SER A O 1
ATOM 674 N N . LEU A 1 91 ? -11.016 8.429 -7.337 1.00 97.38 91 LEU A N 1
ATOM 675 C CA . LEU A 1 91 ? -10.809 9.399 -6.253 1.00 97.38 91 LEU A CA 1
ATOM 676 C C . LEU A 1 91 ? -9.348 9.829 -6.084 1.00 97.38 91 LEU A C 1
ATOM 678 O O . LEU A 1 91 ? -9.017 10.542 -5.135 1.00 97.38 91 LEU A O 1
ATOM 682 N N . LEU A 1 92 ? -8.462 9.410 -6.989 1.00 98.19 92 LEU A N 1
ATOM 683 C CA . LEU A 1 92 ? -7.077 9.849 -7.005 1.00 98.19 92 LEU A CA 1
ATOM 684 C C . LEU A 1 92 ? -6.980 11.099 -7.877 1.00 98.19 92 LEU A C 1
ATOM 686 O O . LEU A 1 92 ? -7.005 11.010 -9.107 1.00 98.19 92 LEU A O 1
ATOM 690 N N . ARG A 1 93 ? -6.862 12.270 -7.257 1.00 97.62 93 ARG A N 1
ATOM 691 C CA . ARG A 1 93 ? -6.703 13.544 -7.971 1.00 97.62 93 ARG A CA 1
ATOM 692 C C . ARG A 1 93 ? -5.268 13.755 -8.450 1.00 97.62 93 ARG A C 1
ATOM 694 O O . ARG A 1 93 ? -4.339 13.135 -7.942 1.00 97.62 93 ARG A O 1
ATOM 701 N N . ASN A 1 94 ? -5.107 14.649 -9.423 1.00 97.69 94 ASN A N 1
ATOM 702 C CA . ASN A 1 94 ? -3.807 15.167 -9.838 1.00 97.69 94 ASN A CA 1
ATOM 703 C C . ASN A 1 94 ? -3.679 16.638 -9.426 1.00 97.69 94 ASN A C 1
ATOM 705 O O . ASN A 1 94 ? -4.658 17.383 -9.519 1.00 97.69 94 ASN A O 1
ATOM 709 N N . THR A 1 95 ? -2.474 17.057 -9.052 1.00 97.44 95 THR A N 1
ATOM 710 C CA . THR A 1 95 ? -2.108 18.465 -8.834 1.00 97.44 95 THR A CA 1
ATOM 711 C C . THR A 1 95 ? -0.839 18.810 -9.623 1.00 97.44 95 THR A C 1
ATOM 713 O O . THR A 1 95 ? 0.164 18.104 -9.489 1.00 97.44 95 THR A O 1
ATOM 716 N N . PRO A 1 96 ? -0.847 19.844 -10.482 1.00 97.25 96 PRO A N 1
ATOM 717 C CA . PRO A 1 96 ? 0.373 20.328 -11.126 1.00 97.25 96 PRO A CA 1
ATOM 718 C C . PRO A 1 96 ? 1.241 21.208 -10.213 1.00 97.25 96 PRO A C 1
ATOM 720 O O . PRO A 1 96 ? 2.394 21.472 -10.549 1.00 97.25 96 PRO A O 1
ATOM 723 N N . GLU A 1 97 ? 0.722 21.668 -9.070 1.00 97.12 97 GLU A N 1
ATOM 724 C CA . GLU A 1 97 ? 1.429 22.583 -8.167 1.00 97.12 97 GLU A CA 1
ATOM 725 C C . GLU A 1 97 ? 2.299 21.879 -7.114 1.00 97.12 97 GLU A C 1
ATOM 727 O O . GLU A 1 97 ? 3.200 22.505 -6.550 1.00 97.12 97 GLU A O 1
ATOM 732 N N . ASN A 1 98 ? 2.053 20.595 -6.832 1.00 98.06 98 ASN A N 1
ATOM 733 C CA . ASN A 1 98 ? 2.719 19.866 -5.752 1.00 98.06 98 ASN A CA 1
ATOM 734 C C . ASN A 1 98 ? 3.335 18.561 -6.255 1.00 98.06 98 ASN A C 1
ATOM 736 O O . ASN A 1 98 ? 2.684 17.779 -6.945 1.00 98.06 98 ASN A O 1
ATOM 740 N N . LEU A 1 99 ? 4.573 18.294 -5.841 1.00 98.44 99 LEU A N 1
ATOM 741 C CA . LEU A 1 99 ? 5.248 17.040 -6.157 1.00 98.44 99 LEU A CA 1
ATOM 742 C C . LEU A 1 99 ? 4.652 15.871 -5.371 1.00 98.44 99 LEU A C 1
ATOM 744 O O . LEU A 1 99 ? 4.200 16.009 -4.229 1.00 98.44 99 LEU A O 1
ATOM 748 N N . THR A 1 100 ? 4.695 14.697 -5.985 1.00 98.62 100 THR A N 1
ATOM 749 C CA . THR A 1 100 ? 4.429 13.420 -5.325 1.00 98.62 100 THR A CA 1
ATOM 750 C C . THR A 1 100 ? 5.440 13.168 -4.204 1.00 98.62 100 THR A C 1
ATOM 752 O O . THR A 1 100 ? 6.645 13.335 -4.391 1.00 98.62 100 THR A O 1
ATOM 755 N N . ALA A 1 101 ? 4.951 12.746 -3.033 1.00 97.94 101 ALA A N 1
ATOM 756 C CA . ALA A 1 101 ? 5.787 12.493 -1.863 1.00 97.94 101 ALA A CA 1
ATOM 757 C C . ALA A 1 101 ? 6.755 11.324 -2.088 1.00 97.94 101 ALA A C 1
ATOM 759 O O . ALA A 1 101 ? 6.373 10.297 -2.659 1.00 97.94 101 ALA A O 1
ATOM 760 N N . LEU A 1 102 ? 7.976 11.459 -1.565 1.00 98.12 102 LEU A N 1
ATOM 761 C CA . LEU A 1 102 ? 8.994 10.409 -1.588 1.00 98.12 102 LEU A CA 1
ATOM 762 C C . LEU A 1 102 ? 9.382 10.003 -0.166 1.00 98.12 102 LEU A C 1
ATOM 764 O O . LEU A 1 102 ? 9.370 10.818 0.761 1.00 98.12 102 LEU A O 1
ATOM 768 N N . VAL A 1 103 ? 9.783 8.749 0.003 1.00 97.06 103 VAL A N 1
ATOM 769 C CA . VAL A 1 103 ? 10.359 8.247 1.252 1.00 97.06 103 VAL A CA 1
ATOM 770 C C . VAL A 1 103 ? 11.645 7.499 0.925 1.00 97.06 103 VAL A C 1
ATOM 772 O O . VAL A 1 103 ? 11.640 6.635 0.055 1.00 97.06 103 VAL A O 1
ATOM 775 N N . LEU A 1 104 ? 12.749 7.829 1.598 1.00 96.62 104 LEU A N 1
ATOM 776 C CA . LEU A 1 104 ? 13.993 7.050 1.527 1.00 96.62 104 LEU A CA 1
ATOM 777 C C . LEU A 1 104 ? 14.059 6.122 2.733 1.00 96.62 104 LEU A C 1
ATOM 779 O O . LEU A 1 104 ? 13.849 6.589 3.852 1.00 96.62 104 LEU A O 1
ATOM 783 N N . LEU A 1 105 ? 14.339 4.835 2.519 1.00 94.56 105 LEU A N 1
ATOM 784 C CA . LEU A 1 105 ? 14.290 3.819 3.570 1.00 94.56 105 LEU A CA 1
ATOM 785 C C . LEU A 1 105 ? 15.532 2.928 3.546 1.00 94.56 105 LEU A C 1
ATOM 787 O O . LEU A 1 105 ? 15.946 2.457 2.489 1.00 94.56 105 LEU A O 1
ATOM 791 N N . GLY A 1 106 ? 16.095 2.654 4.720 1.00 92.50 106 GLY A N 1
ATOM 792 C CA . GLY A 1 106 ? 17.112 1.624 4.922 1.00 92.50 106 GLY A CA 1
ATOM 793 C C . GLY A 1 106 ? 16.498 0.326 5.445 1.00 92.50 106 GLY A C 1
ATOM 794 O O . GLY A 1 106 ? 15.455 0.332 6.101 1.00 92.50 106 GLY A O 1
ATOM 795 N N . VAL A 1 107 ? 17.166 -0.797 5.181 1.00 87.62 107 VAL A N 1
ATOM 796 C CA . VAL A 1 107 ? 16.758 -2.126 5.659 1.00 87.62 107 VAL A CA 1
ATOM 797 C C . VAL A 1 107 ? 17.894 -2.687 6.509 1.00 87.62 107 VAL A C 1
ATOM 799 O O . VAL A 1 107 ? 18.853 -3.229 5.969 1.00 87.62 107 VAL A O 1
ATOM 802 N N . ASN A 1 108 ? 17.828 -2.524 7.833 1.00 85.19 108 ASN A N 1
ATOM 803 C CA . ASN A 1 108 ? 18.855 -3.015 8.758 1.00 85.19 108 ASN A CA 1
ATOM 804 C C . ASN A 1 108 ? 18.228 -3.842 9.904 1.00 85.19 108 ASN A C 1
ATOM 806 O O . ASN A 1 108 ? 18.207 -3.420 11.066 1.00 85.19 108 ASN A O 1
ATOM 810 N N . PRO A 1 109 ? 17.669 -5.024 9.572 1.00 79.75 109 PRO A N 1
ATOM 811 C CA . PRO A 1 109 ? 17.028 -5.887 10.552 1.00 79.75 109 PRO A CA 1
ATOM 812 C C . PRO A 1 109 ? 18.028 -6.363 11.621 1.00 79.75 109 PRO A C 1
ATOM 814 O O . PRO A 1 109 ? 19.229 -6.442 11.354 1.00 79.75 109 PRO A O 1
ATOM 817 N N . PRO A 1 110 ? 17.545 -6.736 12.822 1.00 70.81 110 PRO A N 1
ATOM 818 C CA . PRO A 1 110 ? 16.130 -6.813 13.200 1.00 70.81 110 PRO A CA 1
ATOM 819 C C . PRO A 1 110 ? 15.555 -5.519 13.796 1.00 70.81 110 PRO A C 1
ATOM 821 O O . PRO A 1 110 ? 14.342 -5.433 13.969 1.00 70.81 110 PRO A O 1
ATOM 824 N N . GLU A 1 111 ? 16.393 -4.534 14.125 1.00 74.56 111 GLU A N 1
ATOM 825 C CA . GLU A 1 111 ? 16.000 -3.431 15.016 1.00 74.56 111 GLU A CA 1
ATOM 826 C C . GLU A 1 111 ? 15.966 -2.054 14.350 1.00 74.56 111 GLU A C 1
ATOM 828 O O . GLU A 1 111 ? 15.214 -1.201 14.816 1.00 74.56 111 GLU A O 1
ATOM 833 N N . ARG A 1 112 ? 16.734 -1.824 13.274 1.00 81.62 112 ARG A N 1
ATOM 834 C CA . ARG A 1 112 ? 16.904 -0.481 12.706 1.00 81.62 112 ARG A CA 1
ATOM 835 C C . ARG A 1 112 ? 16.352 -0.386 11.285 1.00 81.62 112 ARG A C 1
ATOM 837 O O . ARG A 1 112 ? 16.830 -1.034 10.358 1.00 81.62 112 ARG A O 1
ATOM 844 N N . PHE A 1 113 ? 15.371 0.478 11.082 1.00 84.81 113 PHE A N 1
ATOM 845 C CA . PHE A 1 113 ? 14.746 0.705 9.776 1.00 84.81 113 PHE A CA 1
ATOM 846 C C . PHE A 1 113 ? 14.619 2.209 9.560 1.00 84.81 113 PHE A C 1
ATOM 848 O O . PHE A 1 113 ? 13.528 2.755 9.740 1.00 84.81 113 PHE A O 1
ATOM 855 N N . PRO A 1 114 ? 15.729 2.901 9.232 1.00 90.00 114 PRO A N 1
ATOM 856 C CA . PRO A 1 114 ? 15.716 4.346 9.085 1.00 90.00 114 PRO A CA 1
ATOM 857 C C . PRO A 1 114 ? 14.829 4.721 7.902 1.00 90.00 114 PRO A C 1
ATOM 859 O O . PRO A 1 114 ? 14.890 4.092 6.846 1.00 90.00 114 PRO A O 1
ATOM 862 N N . LEU A 1 115 ? 14.010 5.751 8.075 1.00 92.50 115 LEU A N 1
ATOM 863 C CA . LEU A 1 115 ? 13.168 6.281 7.016 1.00 92.50 115 LEU A CA 1
ATOM 864 C C . LEU A 1 115 ? 13.100 7.801 7.098 1.00 92.50 115 LEU A C 1
ATOM 866 O O . LEU A 1 115 ? 12.966 8.365 8.181 1.00 92.50 115 LEU A O 1
ATOM 870 N N . ILE A 1 116 ? 13.183 8.448 5.940 1.00 95.94 116 ILE A N 1
ATOM 871 C CA . ILE A 1 116 ? 13.176 9.903 5.798 1.00 95.94 116 ILE A CA 1
ATOM 872 C C . ILE A 1 116 ? 12.050 10.277 4.843 1.00 95.94 116 ILE A C 1
ATOM 874 O O . ILE A 1 116 ? 12.006 9.805 3.705 1.00 95.94 116 ILE A O 1
ATOM 878 N N . PHE A 1 117 ? 11.143 11.136 5.302 1.00 96.25 117 PHE A N 1
ATOM 879 C CA . PHE A 1 117 ? 10.000 11.589 4.516 1.00 96.25 117 PHE A CA 1
ATOM 880 C C . PHE A 1 117 ? 10.334 12.887 3.777 1.00 96.25 117 PHE A C 1
ATOM 882 O O . PHE A 1 117 ? 10.368 13.960 4.374 1.00 96.25 117 PHE A O 1
ATOM 889 N N . TYR A 1 118 ? 10.479 12.811 2.457 1.00 96.88 118 TYR A N 1
ATOM 890 C CA . TYR A 1 118 ? 10.462 13.980 1.579 1.00 96.88 118 TYR A CA 1
ATOM 891 C C . TYR A 1 118 ? 9.003 14.309 1.264 1.00 96.88 118 TYR A C 1
ATOM 893 O O . TYR A 1 118 ? 8.468 13.965 0.209 1.00 96.88 118 TYR A O 1
ATOM 901 N N . ARG A 1 119 ? 8.336 14.896 2.264 1.00 94.00 119 ARG A N 1
ATOM 902 C CA . ARG A 1 119 ? 6.885 15.119 2.274 1.00 94.00 119 ARG A CA 1
ATOM 903 C C . ARG A 1 119 ? 6.500 16.515 2.775 1.00 94.00 119 ARG A C 1
ATOM 905 O O . ARG A 1 119 ? 5.532 16.676 3.511 1.00 94.00 119 ARG A O 1
ATOM 912 N N . GLU A 1 120 ? 7.255 17.540 2.401 1.00 90.88 120 GLU A N 1
ATOM 913 C CA . GLU A 1 120 ? 6.861 18.931 2.647 1.00 90.88 120 GLU A CA 1
ATOM 914 C C . GLU A 1 120 ? 5.958 19.418 1.504 1.00 90.88 120 GLU A C 1
ATOM 916 O O . GLU A 1 120 ? 6.309 19.274 0.336 1.00 90.88 120 GLU A O 1
ATOM 921 N N . ASN A 1 121 ? 4.766 19.936 1.826 1.00 93.31 121 ASN A N 1
ATOM 922 C CA . ASN A 1 121 ? 3.763 20.420 0.862 1.00 93.31 121 ASN A CA 1
ATOM 923 C C . ASN A 1 121 ? 3.507 19.493 -0.358 1.00 93.31 121 ASN A C 1
ATOM 925 O O . ASN A 1 121 ? 3.291 19.955 -1.477 1.00 93.31 121 ASN A O 1
ATOM 929 N N . CYS A 1 122 ? 3.560 18.175 -0.167 1.00 97.31 122 CYS A N 1
ATOM 930 C CA . CYS A 1 122 ? 3.386 17.203 -1.245 1.00 97.31 122 CYS A CA 1
ATOM 931 C C . CYS A 1 122 ? 1.918 16.983 -1.627 1.00 97.31 122 CYS A C 1
ATOM 933 O O . CYS A 1 122 ? 0.995 17.347 -0.890 1.00 97.31 122 CYS A O 1
ATOM 935 N N . ALA A 1 123 ? 1.726 16.374 -2.797 1.00 97.94 123 ALA A N 1
ATOM 936 C CA . ALA A 1 123 ? 0.430 16.176 -3.433 1.00 97.94 123 ALA A CA 1
ATOM 937 C C . ALA A 1 123 ? -0.588 15.447 -2.546 1.00 97.94 123 ALA A C 1
ATOM 939 O O . ALA A 1 123 ? -1.734 15.875 -2.471 1.00 97.94 123 ALA A O 1
ATOM 940 N N . ASP A 1 124 ? -0.177 14.421 -1.799 1.00 97.19 124 ASP A N 1
ATOM 941 C CA . ASP A 1 124 ? -1.088 13.627 -0.965 1.00 97.19 124 ASP A CA 1
ATOM 942 C C . ASP A 1 124 ? -1.720 14.432 0.187 1.00 97.19 124 ASP A C 1
ATOM 944 O O . ASP A 1 124 ? -2.742 14.033 0.741 1.00 97.19 124 ASP A O 1
ATOM 948 N N . MET A 1 125 ? -1.143 15.593 0.520 1.00 96.44 125 MET A N 1
ATOM 949 C CA . MET A 1 125 ? -1.686 16.538 1.502 1.00 96.44 125 MET A CA 1
ATOM 950 C C . MET A 1 125 ? -2.694 17.528 0.915 1.00 96.44 125 MET A C 1
ATOM 952 O O . MET A 1 125 ? -3.281 18.307 1.659 1.00 96.44 125 MET A O 1
ATOM 956 N N . GLN A 1 126 ? -2.908 17.502 -0.402 1.00 96.81 126 GLN A N 1
ATOM 957 C CA . GLN A 1 126 ? -3.770 18.448 -1.114 1.00 96.81 126 GLN A CA 1
ATOM 958 C C . GLN A 1 126 ? -5.205 17.940 -1.289 1.00 96.81 126 GLN A C 1
ATOM 960 O O . GLN A 1 126 ? -5.964 18.516 -2.069 1.00 96.81 126 GLN A O 1
ATOM 965 N N . ILE A 1 127 ? -5.588 16.873 -0.581 1.00 96.38 127 ILE A N 1
ATOM 966 C CA . ILE A 1 127 ? -6.979 16.413 -0.530 1.00 96.38 127 ILE A CA 1
ATOM 967 C C . ILE A 1 127 ? -7.824 17.514 0.111 1.00 96.38 127 ILE A C 1
ATOM 969 O O . ILE A 1 127 ? -7.500 17.995 1.197 1.00 96.38 127 ILE A O 1
ATOM 973 N N . GLN A 1 128 ? -8.911 17.897 -0.550 1.00 96.06 128 GLN A N 1
ATOM 974 C CA . GLN A 1 128 ? -9.800 18.959 -0.094 1.00 96.06 128 GLN A CA 1
ATOM 975 C C . GLN A 1 128 ? -11.108 18.384 0.468 1.00 96.06 128 GLN A C 1
ATOM 977 O O . GLN A 1 128 ? -11.554 17.319 0.034 1.00 96.06 128 GLN A O 1
ATOM 982 N N . PRO A 1 129 ? -11.773 19.075 1.413 1.00 97.38 129 PRO A N 1
ATOM 983 C CA . PRO A 1 129 ? -13.093 18.676 1.906 1.00 97.38 129 PRO A CA 1
ATOM 984 C C . PRO A 1 129 ? -14.130 18.444 0.795 1.00 97.38 129 PRO A C 1
ATOM 986 O O . PRO A 1 129 ? -14.989 17.570 0.917 1.00 97.38 129 PRO A O 1
ATOM 989 N N . GLU A 1 130 ? -14.059 19.219 -0.284 1.00 96.38 130 GLU A N 1
ATOM 990 C CA . GLU A 1 130 ? -14.981 19.162 -1.420 1.00 96.38 130 GLU A CA 1
ATOM 991 C C . GLU A 1 130 ? -14.821 17.885 -2.252 1.00 96.38 130 GLU A C 1
ATOM 993 O O . GLU A 1 130 ? -15.773 17.486 -2.917 1.00 96.38 130 GLU A O 1
ATOM 998 N N . ASP A 1 131 ? -13.673 17.207 -2.156 1.00 95.69 131 ASP A N 1
ATOM 999 C CA . ASP A 1 131 ? -13.409 15.959 -2.881 1.00 95.69 131 ASP A CA 1
ATOM 1000 C C . ASP A 1 131 ? -14.233 14.780 -2.337 1.00 95.69 131 ASP A C 1
ATOM 1002 O O . ASP A 1 131 ? -14.367 13.744 -2.987 1.00 95.69 131 ASP A O 1
ATOM 1006 N N . ALA A 1 132 ? -14.805 14.918 -1.135 1.00 96.56 132 ALA A N 1
ATOM 1007 C CA . ALA A 1 132 ? -15.679 13.918 -0.533 1.00 96.56 132 ALA A CA 1
ATOM 1008 C C . ALA A 1 132 ? -17.103 13.988 -1.122 1.00 96.56 132 ALA A C 1
ATOM 1010 O O . ALA A 1 132 ? -18.063 14.381 -0.450 1.00 96.56 132 ALA A O 1
ATOM 1011 N N . GLU A 1 133 ? -17.243 13.603 -2.390 1.00 94.19 133 GLU A N 1
ATOM 1012 C CA . GLU A 1 133 ? -18.521 13.597 -3.106 1.00 94.19 133 GLU A CA 1
ATOM 1013 C C . GLU A 1 133 ? -19.446 12.455 -2.637 1.00 94.19 133 GLU A C 1
ATOM 1015 O O . GLU A 1 133 ? -19.082 11.288 -2.766 1.00 94.19 133 GLU A O 1
ATOM 1020 N N . PRO A 1 134 ? -20.681 12.716 -2.166 1.00 95.88 134 PRO A N 1
ATOM 1021 C CA . PRO A 1 134 ? -21.532 11.681 -1.559 1.00 95.88 134 PRO A CA 1
ATOM 1022 C C . PRO A 1 134 ? -21.860 10.465 -2.440 1.00 95.88 134 PRO A C 1
ATOM 1024 O O . PRO A 1 134 ? -22.120 9.378 -1.923 1.00 95.88 134 PRO A O 1
ATOM 1027 N N . GLU A 1 135 ? -21.880 10.619 -3.766 1.00 96.19 135 GLU A N 1
ATOM 1028 C CA . GLU A 1 135 ? -22.352 9.573 -4.684 1.00 96.19 135 GLU A CA 1
ATOM 1029 C C . GLU A 1 135 ? -21.477 8.316 -4.692 1.00 96.19 135 GLU A C 1
ATOM 1031 O O . GLU A 1 135 ? -22.004 7.209 -4.842 1.00 96.19 135 GLU A O 1
ATOM 1036 N N . ILE A 1 136 ? -20.162 8.451 -4.493 1.00 95.44 136 ILE A N 1
ATOM 1037 C CA . ILE A 1 136 ? -19.281 7.283 -4.389 1.00 95.44 136 ILE A CA 1
ATOM 1038 C C . ILE A 1 136 ? -19.438 6.584 -3.035 1.00 95.44 136 ILE A C 1
ATOM 1040 O O . ILE A 1 136 ? -19.523 5.357 -2.982 1.00 95.44 136 ILE A O 1
ATOM 1044 N N . PHE A 1 137 ? -19.597 7.340 -1.942 1.00 97.88 137 PHE A N 1
ATOM 1045 C CA . PHE A 1 137 ? -19.783 6.778 -0.600 1.00 97.88 137 PHE A CA 1
ATOM 1046 C C . PHE A 1 137 ? -21.079 5.965 -0.502 1.00 97.88 137 PHE A C 1
ATOM 1048 O O . PHE A 1 137 ? -21.073 4.872 0.055 1.00 97.88 137 PHE A O 1
ATOM 1055 N N . LYS A 1 138 ? -22.169 6.402 -1.147 1.00 97.31 138 LYS A N 1
ATOM 1056 C CA . LYS A 1 138 ? -23.422 5.621 -1.230 1.00 97.31 138 LYS A CA 1
ATOM 1057 C C . LYS A 1 138 ? -23.246 4.233 -1.861 1.00 97.31 138 LYS A C 1
ATOM 1059 O O . LYS A 1 138 ? -24.046 3.339 -1.604 1.00 97.31 138 LYS A O 1
ATOM 1064 N N . LYS A 1 139 ? -22.212 4.047 -2.688 1.00 97.38 139 LYS A N 1
ATOM 1065 C CA . LYS A 1 139 ? -21.868 2.782 -3.361 1.00 97.38 139 LYS A CA 1
ATOM 1066 C C . LYS A 1 139 ? -20.753 2.006 -2.650 1.00 97.38 139 LYS A C 1
ATOM 1068 O O . LYS A 1 139 ? -20.320 0.978 -3.169 1.00 97.38 139 LYS A O 1
ATOM 1073 N N . THR A 1 140 ? -20.297 2.482 -1.493 1.00 98.44 140 THR A N 1
ATOM 1074 C CA . THR A 1 140 ? -19.133 1.951 -0.777 1.00 98.44 140 THR A CA 1
ATOM 1075 C C . THR A 1 140 ? -19.534 1.373 0.570 1.00 98.44 140 THR A C 1
ATOM 1077 O O . THR A 1 140 ? -20.347 1.962 1.277 1.00 98.44 140 THR A O 1
ATOM 1080 N N . LYS A 1 141 ? -18.967 0.229 0.955 1.00 98.56 141 LYS A N 1
ATOM 1081 C CA . LYS A 1 141 ? -19.211 -0.367 2.276 1.00 98.56 141 LYS A CA 1
ATOM 1082 C C . LYS A 1 141 ? -18.485 0.381 3.390 1.00 98.56 141 LYS A C 1
ATOM 1084 O O . LYS A 1 141 ? -19.104 0.692 4.405 1.00 98.56 141 LYS A O 1
ATOM 1089 N N . ALA A 1 142 ? -17.198 0.672 3.201 1.00 98.69 142 ALA A N 1
ATOM 1090 C CA . ALA A 1 142 ? -16.351 1.242 4.239 1.00 98.69 142 ALA A CA 1
ATOM 1091 C C . ALA A 1 142 ? -15.442 2.380 3.751 1.00 98.69 142 ALA A C 1
ATOM 1093 O O . ALA A 1 142 ? -14.955 2.364 2.621 1.00 98.69 142 ALA A O 1
ATOM 1094 N N . LEU A 1 143 ? -15.173 3.336 4.641 1.00 98.81 143 LEU A N 1
ATOM 1095 C CA . LEU A 1 143 ? -14.102 4.326 4.513 1.00 98.81 143 LEU A CA 1
ATOM 1096 C C . LEU A 1 143 ? -13.017 4.006 5.546 1.00 98.81 143 LEU A C 1
ATOM 1098 O O . LEU A 1 143 ? -13.309 3.971 6.739 1.00 98.81 143 LEU A O 1
ATOM 1102 N N . LEU A 1 144 ? -11.775 3.833 5.103 1.00 98.88 144 LEU A N 1
ATOM 1103 C CA . LEU A 1 144 ? -10.597 3.804 5.963 1.00 98.88 144 LEU A CA 1
ATOM 1104 C C . LEU A 1 144 ? -9.890 5.155 5.928 1.00 98.88 144 LEU A C 1
ATOM 1106 O O . LEU A 1 144 ? -9.570 5.668 4.856 1.00 98.88 144 LEU A O 1
ATOM 1110 N N . ILE A 1 145 ? -9.625 5.696 7.112 1.00 98.69 145 ILE A N 1
ATOM 1111 C CA . ILE A 1 145 ? -8.790 6.875 7.342 1.00 98.69 145 ILE A CA 1
ATOM 1112 C C . ILE A 1 145 ? -7.547 6.466 8.139 1.00 98.69 145 ILE A C 1
ATOM 1114 O O . ILE A 1 145 ? -7.567 5.469 8.864 1.00 98.69 145 ILE A O 1
ATOM 1118 N N . THR A 1 146 ? -6.470 7.241 8.025 1.00 98.06 146 THR A N 1
ATOM 1119 C CA . THR A 1 146 ? -5.229 6.999 8.776 1.00 98.06 146 THR A CA 1
ATOM 1120 C C . THR A 1 146 ? -4.957 8.125 9.771 1.00 98.06 146 THR A C 1
ATOM 1122 O O . THR A 1 146 ? -5.337 9.271 9.526 1.00 98.06 146 THR A O 1
ATOM 1125 N N . GLY A 1 147 ? -4.268 7.850 10.880 1.00 97.00 147 GLY A N 1
ATOM 1126 C CA . GLY A 1 147 ? -3.881 8.904 11.824 1.00 97.00 147 GLY A CA 1
ATOM 1127 C C . GLY A 1 147 ? -2.848 9.876 11.251 1.00 97.00 147 GLY A C 1
ATOM 1128 O O . GLY A 1 147 ? -2.938 11.074 11.516 1.00 97.00 147 GLY A O 1
ATOM 1129 N N . THR A 1 148 ? -1.945 9.430 10.367 1.00 95.00 148 THR A N 1
ATOM 1130 C CA . THR A 1 148 ? -1.144 10.345 9.524 1.00 95.00 148 THR A CA 1
ATOM 1131 C C . THR A 1 148 ? -2.040 11.271 8.685 1.00 95.00 148 THR A C 1
ATOM 1133 O O . THR A 1 148 ? -1.703 12.434 8.471 1.00 95.00 148 THR A O 1
ATOM 1136 N N . GLY A 1 149 ? -3.218 10.789 8.275 1.00 94.69 149 GLY A N 1
ATOM 1137 C CA . GLY A 1 149 ? -4.304 11.545 7.641 1.00 94.69 149 GLY A CA 1
ATOM 1138 C C . GLY A 1 149 ? -4.779 12.781 8.420 1.00 94.69 149 GLY A C 1
ATOM 1139 O O . GLY A 1 149 ? -5.417 13.667 7.857 1.00 94.69 149 GLY A O 1
ATOM 1140 N N . LEU A 1 150 ? -4.454 12.869 9.711 1.00 96.81 150 LEU A N 1
ATOM 1141 C CA . LEU A 1 150 ? -4.898 13.926 10.618 1.00 96.81 150 LEU A CA 1
ATOM 1142 C C . LEU A 1 150 ? -3.775 14.899 11.008 1.00 96.81 150 LEU A C 1
ATOM 1144 O O . LEU A 1 150 ? -4.014 15.794 11.826 1.00 96.81 150 LEU A O 1
ATOM 1148 N N . SER A 1 151 ? -2.558 14.731 10.476 1.00 94.31 151 SER A N 1
ATOM 1149 C CA . SER A 1 151 ? -1.369 15.400 11.014 1.00 94.31 151 SER A CA 1
ATOM 1150 C C . SER A 1 151 ? -1.277 16.893 10.674 1.00 94.31 151 SER A C 1
ATOM 1152 O O . SER A 1 151 ? -0.768 17.669 11.488 1.00 94.31 151 SER A O 1
ATOM 1154 N N . THR A 1 152 ? -1.847 17.324 9.544 1.00 94.50 152 THR A N 1
ATOM 1155 C CA . THR A 1 152 ? -1.962 18.744 9.167 1.00 94.50 152 THR A CA 1
ATOM 1156 C C . THR A 1 152 ? -3.393 19.266 9.338 1.00 94.50 152 THR A C 1
ATOM 1158 O O . THR A 1 152 ? -4.345 18.482 9.264 1.00 94.50 152 THR A O 1
ATOM 1161 N N . PRO A 1 153 ? -3.587 20.579 9.577 1.00 95.62 153 PRO A N 1
ATOM 1162 C CA . PRO A 1 153 ? -4.925 21.164 9.669 1.00 95.62 153 PRO A CA 1
ATOM 1163 C C . PRO A 1 153 ? -5.793 20.915 8.427 1.00 95.62 153 PRO A C 1
ATOM 1165 O O . PRO A 1 153 ? -6.973 20.587 8.557 1.00 95.62 153 PRO A O 1
ATOM 1168 N N . GLU A 1 154 ? -5.209 21.026 7.235 1.00 95.25 154 GLU A N 1
ATOM 1169 C CA . GLU A 1 154 ? -5.895 20.897 5.948 1.00 95.25 154 GLU A CA 1
ATOM 1170 C C . GLU A 1 154 ? -6.370 19.458 5.723 1.00 95.25 154 GLU A C 1
ATOM 1172 O O . GLU A 1 154 ? -7.559 19.218 5.493 1.00 95.25 154 GLU A O 1
ATOM 1177 N N . MET A 1 155 ? -5.476 18.478 5.905 1.00 95.75 155 MET A N 1
ATOM 1178 C CA . MET A 1 155 ? -5.836 17.065 5.778 1.00 95.75 155 MET A CA 1
ATOM 1179 C C . MET A 1 155 ? -6.855 16.642 6.837 1.00 95.75 155 MET A C 1
ATOM 1181 O O . MET A 1 155 ? -7.772 15.871 6.548 1.00 95.75 155 MET A O 1
ATOM 1185 N N . ARG A 1 156 ? -6.752 17.177 8.060 1.00 97.06 156 ARG A N 1
ATOM 1186 C CA . ARG A 1 156 ? -7.730 16.914 9.122 1.00 97.06 156 ARG A CA 1
ATOM 1187 C C . ARG A 1 156 ? -9.110 17.461 8.770 1.00 97.06 156 ARG A C 1
ATOM 1189 O O . ARG A 1 156 ? -10.108 16.785 9.021 1.00 97.06 156 ARG A O 1
ATOM 1196 N N . ALA A 1 157 ? -9.186 18.652 8.175 1.00 97.88 157 ALA A N 1
ATOM 1197 C CA . ALA A 1 157 ? -10.445 19.226 7.709 1.00 97.88 157 ALA A CA 1
ATOM 1198 C C . ALA A 1 157 ? -11.078 18.374 6.596 1.00 97.88 157 ALA A C 1
ATOM 1200 O O . ALA A 1 157 ? -12.271 18.060 6.673 1.00 97.88 157 ALA A O 1
ATOM 1201 N N . ALA A 1 158 ? -10.276 17.934 5.619 1.00 98.12 158 ALA A N 1
ATOM 1202 C CA . ALA A 1 158 ? -10.727 17.034 4.560 1.00 98.12 158 ALA A CA 1
ATOM 1203 C C . ALA A 1 158 ? -11.210 15.688 5.125 1.00 98.12 158 ALA A C 1
ATOM 1205 O O . ALA A 1 158 ? -12.316 15.243 4.818 1.00 98.12 158 ALA A O 1
ATOM 1206 N N . THR A 1 159 ? -10.440 15.088 6.036 1.00 98.31 159 THR A N 1
ATOM 1207 C CA . THR A 1 159 ? -10.785 13.815 6.686 1.00 98.31 159 THR A CA 1
ATOM 1208 C C . THR A 1 159 ? -12.078 13.928 7.488 1.00 98.31 159 THR A C 1
ATOM 1210 O O . THR A 1 159 ? -12.963 13.085 7.361 1.00 98.31 159 THR A O 1
ATOM 1213 N N . LYS A 1 160 ? -12.262 15.011 8.255 1.00 98.31 160 LYS A N 1
ATOM 1214 C CA . LYS A 1 160 ? -13.507 15.266 8.998 1.00 98.31 160 LYS A CA 1
ATOM 1215 C C . LYS A 1 160 ? -14.722 15.349 8.074 1.00 98.31 160 LYS A C 1
ATOM 1217 O O . LYS A 1 160 ? -15.788 14.824 8.399 1.00 98.31 160 LYS A O 1
ATOM 1222 N N . LYS A 1 161 ? -14.575 16.002 6.920 1.00 98.50 161 LYS A N 1
ATOM 1223 C CA . LYS A 1 161 ? -15.642 16.088 5.920 1.00 98.50 161 LYS A CA 1
ATOM 1224 C C . LYS A 1 161 ? -15.931 14.726 5.284 1.00 98.50 161 LYS A C 1
ATOM 1226 O O . LYS A 1 161 ? -17.104 14.368 5.187 1.00 98.50 161 LYS A O 1
ATOM 1231 N N . ALA A 1 162 ? -14.901 13.959 4.928 1.00 98.62 162 ALA A N 1
ATOM 1232 C CA . ALA A 1 162 ? -15.046 12.615 4.374 1.00 98.62 162 ALA A CA 1
ATOM 1233 C C . ALA A 1 162 ? -15.742 11.654 5.349 1.00 98.62 162 ALA A C 1
ATOM 1235 O O . ALA A 1 162 ? -16.695 10.986 4.958 1.00 98.62 162 ALA A O 1
ATOM 1236 N N . VAL A 1 163 ? -15.350 11.651 6.629 1.00 98.75 163 VAL A N 1
ATOM 1237 C CA . VAL A 1 163 ? -16.001 10.851 7.683 1.00 98.75 163 VAL A CA 1
ATOM 1238 C C . VAL A 1 163 ? -17.478 11.206 7.802 1.00 98.75 163 VAL A C 1
ATOM 1240 O O . VAL A 1 163 ? -18.327 10.317 7.760 1.00 98.75 163 VAL A O 1
ATOM 1243 N N . LYS A 1 164 ? -17.809 12.502 7.861 1.00 98.50 164 LYS A N 1
ATOM 1244 C CA . LYS A 1 164 ? -19.204 12.951 7.918 1.00 98.50 164 LYS A CA 1
ATOM 1245 C C . LYS A 1 164 ? -20.019 12.440 6.723 1.00 98.50 164 LYS A C 1
ATOM 1247 O O . LYS A 1 164 ? -21.088 11.867 6.917 1.00 98.50 164 LYS A O 1
ATOM 1252 N N . VAL A 1 165 ? -19.510 12.618 5.502 1.00 98.62 165 VAL A N 1
ATOM 1253 C CA . VAL A 1 165 ? -20.187 12.167 4.272 1.00 98.62 165 VAL A CA 1
ATOM 1254 C C . VAL A 1 165 ? -20.329 10.643 4.240 1.00 98.62 165 VAL A C 1
ATOM 1256 O O . VAL A 1 165 ? 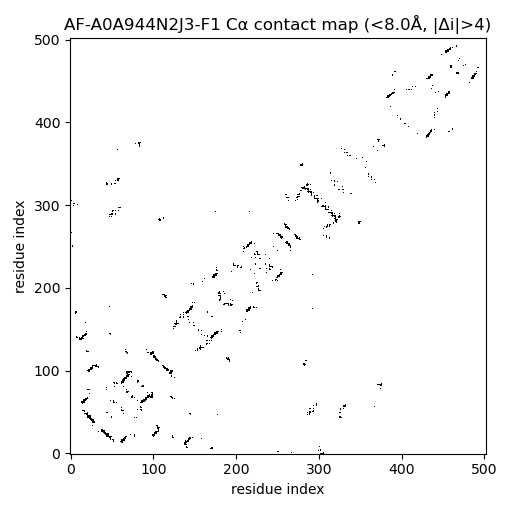-21.378 10.132 3.843 1.00 98.62 165 VAL A O 1
ATOM 1259 N N . ALA A 1 166 ? -19.310 9.911 4.696 1.00 98.44 166 ALA A N 1
ATOM 1260 C CA . ALA A 1 166 ? -19.332 8.458 4.790 1.00 98.44 166 ALA A CA 1
ATOM 1261 C C . ALA A 1 166 ? -20.428 7.973 5.753 1.00 98.44 166 ALA A C 1
ATOM 1263 O O . ALA A 1 166 ? -21.246 7.142 5.355 1.00 98.44 166 ALA A O 1
ATOM 1264 N N . LYS A 1 167 ? -20.524 8.541 6.966 1.00 97.81 167 LYS A N 1
ATOM 1265 C CA . LYS A 1 167 ? -21.586 8.194 7.931 1.00 97.81 167 LYS A CA 1
ATOM 1266 C C . LYS A 1 167 ? -22.977 8.551 7.407 1.00 97.81 167 LYS A C 1
ATOM 1268 O O . LYS A 1 167 ? -23.881 7.724 7.483 1.00 97.81 167 LYS A O 1
ATOM 1273 N N . GLU A 1 168 ? -23.147 9.734 6.811 1.00 97.81 168 GLU A N 1
ATOM 1274 C CA . GLU A 1 168 ? -24.414 10.152 6.180 1.00 97.81 168 GLU A CA 1
ATOM 1275 C C . GLU A 1 168 ? -24.818 9.232 5.011 1.00 97.81 168 GLU A C 1
ATOM 1277 O O . GLU A 1 168 ? -26.005 9.051 4.741 1.00 97.81 168 GLU A O 1
ATOM 1282 N N . SER A 1 169 ? -23.841 8.606 4.348 1.00 97.44 169 SER A N 1
ATOM 1283 C CA . SER A 1 169 ? -24.048 7.627 3.271 1.00 97.44 169 SER A CA 1
ATOM 1284 C C . SER A 1 169 ? -24.176 6.181 3.775 1.00 97.44 169 SER A C 1
ATOM 1286 O O . SER A 1 169 ? -24.329 5.253 2.976 1.00 97.44 169 SER A O 1
ATOM 1288 N N . GLY A 1 170 ? -24.117 5.955 5.090 1.00 96.31 170 GLY A N 1
ATOM 1289 C CA . GLY A 1 170 ? -24.212 4.633 5.712 1.00 96.31 170 GLY A CA 1
ATOM 1290 C C . GLY A 1 170 ? -22.979 3.747 5.522 1.00 96.31 170 GLY A C 1
ATOM 1291 O O . GLY A 1 170 ? -23.107 2.529 5.581 1.00 96.31 170 GLY A O 1
ATOM 1292 N N . CYS A 1 171 ? -21.808 4.322 5.240 1.00 97.94 171 CYS A N 1
ATOM 1293 C CA . CYS A 1 171 ? -20.551 3.579 5.294 1.00 97.94 171 CYS A CA 1
ATOM 1294 C C . CYS A 1 171 ? -20.162 3.307 6.749 1.00 97.94 171 CYS A C 1
ATOM 1296 O O . CYS A 1 171 ? -20.375 4.155 7.621 1.00 97.94 171 CYS A O 1
ATOM 1298 N N . VAL A 1 172 ? -19.494 2.180 6.984 1.00 98.06 172 VAL A N 1
ATOM 1299 C CA . VAL A 1 172 ? -18.704 2.015 8.210 1.00 98.06 172 VAL A CA 1
ATOM 1300 C C . VAL A 1 172 ? -17.389 2.790 8.091 1.00 98.06 172 VAL A C 1
ATOM 1302 O O . VAL A 1 172 ? -16.836 2.917 6.995 1.00 98.06 172 VAL A O 1
ATOM 1305 N N . VAL A 1 173 ? -16.886 3.324 9.201 1.00 98.62 173 VAL A N 1
ATOM 1306 C CA . VAL A 1 173 ? -15.655 4.128 9.232 1.00 98.62 173 VAL A CA 1
ATOM 1307 C C . VAL A 1 173 ? -14.585 3.424 10.059 1.00 98.62 173 VAL A C 1
ATOM 1309 O O . VAL A 1 173 ? -14.805 3.038 11.206 1.00 98.62 173 VAL A O 1
ATOM 1312 N N . ILE A 1 174 ? -13.416 3.258 9.452 1.00 98.81 174 ILE A N 1
ATOM 1313 C CA . ILE A 1 174 ? -12.268 2.533 9.990 1.00 98.81 174 ILE A CA 1
ATOM 1314 C C . ILE A 1 174 ? -11.131 3.530 10.218 1.00 98.81 174 ILE A C 1
ATOM 1316 O O . ILE A 1 174 ? -10.826 4.325 9.331 1.00 98.81 174 ILE A O 1
ATOM 1320 N N . LEU A 1 175 ? -10.474 3.457 11.373 1.00 98.75 175 LEU A N 1
ATOM 1321 C CA . LEU A 1 175 ? -9.229 4.172 11.646 1.00 98.75 175 LEU A CA 1
ATOM 1322 C C . LEU A 1 175 ? -8.070 3.178 11.758 1.00 98.75 175 LEU A C 1
ATOM 1324 O O . LEU A 1 175 ? -8.053 2.360 12.681 1.00 98.75 175 LEU A O 1
ATOM 1328 N N . ASP A 1 176 ? -7.081 3.295 10.870 1.00 98.50 176 ASP A N 1
ATOM 1329 C CA . ASP A 1 176 ? -5.714 2.884 11.207 1.00 98.50 176 ASP A CA 1
ATOM 1330 C C . ASP A 1 176 ? -5.062 4.033 11.969 1.00 98.50 176 ASP A C 1
ATOM 1332 O O . ASP A 1 176 ? -4.946 5.142 11.442 1.00 98.50 176 ASP A O 1
ATOM 1336 N N . ILE A 1 177 ? -4.664 3.811 13.219 1.00 98.06 177 ILE A N 1
ATOM 1337 C CA . ILE A 1 177 ? -4.090 4.890 14.021 1.00 98.06 177 ILE A CA 1
ATOM 1338 C C . ILE A 1 177 ? -2.790 5.414 13.385 1.00 98.06 177 ILE A C 1
ATOM 1340 O O . ILE A 1 177 ? -2.526 6.602 13.551 1.00 98.06 177 ILE A O 1
ATOM 1344 N N . ASP A 1 178 ? -2.031 4.588 12.640 1.00 96.56 178 ASP A N 1
ATOM 1345 C CA . ASP A 1 178 ? -0.840 4.957 11.838 1.00 96.56 178 ASP A CA 1
ATOM 1346 C C . ASP A 1 178 ? -0.098 6.189 12.386 1.00 96.56 178 ASP A C 1
ATOM 1348 O O . ASP A 1 178 ? -0.078 7.267 11.779 1.00 96.56 178 ASP A O 1
ATOM 1352 N N . TYR A 1 179 ? 0.442 6.065 13.602 1.00 96.38 179 TYR A N 1
ATOM 1353 C CA . TYR A 1 179 ? 1.044 7.202 14.290 1.00 96.38 179 TYR A CA 1
ATOM 1354 C C . TYR A 1 179 ? 2.516 7.352 13.907 1.00 96.38 179 TYR A C 1
ATOM 1356 O O . TYR A 1 179 ? 3.320 6.415 13.982 1.00 96.38 179 TYR A O 1
ATOM 1364 N N . ARG A 1 180 ? 2.884 8.564 13.481 1.00 95.88 180 ARG A N 1
ATOM 1365 C CA . ARG A 1 180 ? 4.246 8.928 13.076 1.00 95.88 180 ARG A CA 1
ATOM 1366 C C . ARG A 1 180 ? 4.630 10.281 13.676 1.00 95.88 180 ARG A C 1
ATOM 1368 O O . ARG A 1 180 ? 4.310 11.300 13.065 1.00 95.88 180 ARG A O 1
ATOM 1375 N N . PRO A 1 181 ? 5.317 10.319 14.832 1.00 96.50 181 PRO A N 1
ATOM 1376 C CA . PRO A 1 181 ? 5.717 11.555 15.511 1.00 96.50 181 PRO A CA 1
ATOM 1377 C C . PRO A 1 181 ? 6.310 12.636 14.594 1.00 96.50 181 PRO A C 1
ATOM 1379 O O . PRO A 1 181 ? 5.904 13.797 14.680 1.00 96.50 181 PRO A O 1
ATOM 1382 N N . VAL A 1 182 ? 7.179 12.256 13.652 1.00 96.62 182 VAL A N 1
ATOM 1383 C CA . VAL A 1 182 ? 7.793 13.187 12.689 1.00 96.62 182 VAL A CA 1
ATOM 1384 C C . VAL A 1 182 ? 6.779 13.929 11.824 1.00 96.62 182 VAL A C 1
ATOM 1386 O O . VAL A 1 182 ? 6.899 15.131 11.610 1.00 96.62 182 VAL A O 1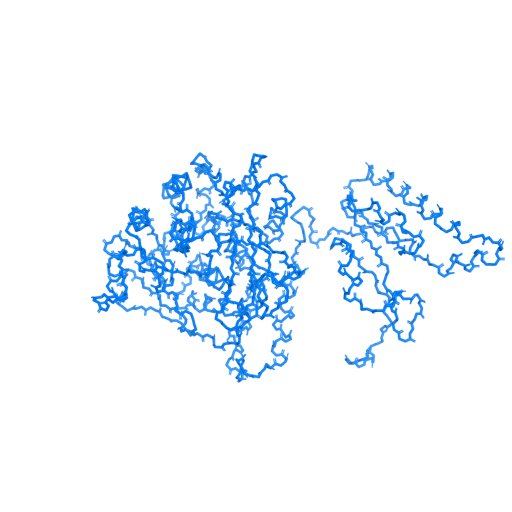
ATOM 1389 N N . LEU A 1 183 ? 5.714 13.251 11.387 1.00 95.50 183 LEU A N 1
ATOM 1390 C CA . LEU A 1 183 ? 4.686 13.836 10.520 1.00 95.50 183 LEU A CA 1
ATOM 1391 C C . LEU A 1 183 ? 3.744 14.770 11.287 1.00 95.50 183 LEU A C 1
ATOM 1393 O O . LEU A 1 183 ? 3.005 15.538 10.674 1.00 95.50 183 LEU A O 1
ATOM 1397 N N . TRP A 1 184 ? 3.787 14.708 12.618 1.00 96.12 184 TRP A N 1
ATOM 1398 C CA . TRP A 1 184 ? 3.118 15.624 13.539 1.00 96.12 184 TRP A CA 1
ATOM 1399 C C . TRP A 1 184 ? 4.047 16.742 14.045 1.00 96.12 184 TRP A C 1
ATOM 1401 O O . TRP A 1 184 ? 3.616 17.571 14.852 1.00 96.12 184 TRP A O 1
ATOM 1411 N N . GLY A 1 185 ? 5.301 16.782 13.575 1.00 95.62 185 GLY A N 1
ATOM 1412 C CA . GLY A 1 185 ? 6.305 17.770 13.973 1.00 95.62 185 GLY A CA 1
ATOM 1413 C C . GLY A 1 185 ? 6.796 17.599 15.412 1.00 95.62 185 GLY A C 1
ATOM 1414 O O . GLY A 1 185 ? 7.096 18.590 16.073 1.00 95.62 185 GLY A O 1
ATOM 1415 N N . LEU A 1 186 ? 6.808 16.364 15.924 1.00 96.56 186 LEU A N 1
ATOM 1416 C CA . LEU A 1 186 ? 7.237 16.054 17.295 1.00 96.56 186 LEU A CA 1
ATOM 1417 C C . LEU A 1 186 ? 8.692 15.581 17.387 1.00 96.56 186 LEU A C 1
ATOM 1419 O O . LEU A 1 186 ? 9.231 15.495 18.488 1.00 96.56 186 LEU A O 1
ATOM 1423 N N . THR A 1 187 ? 9.314 15.280 16.250 1.00 96.56 187 THR A N 1
ATOM 1424 C CA . THR A 1 187 ? 10.728 14.912 16.118 1.00 96.56 187 THR A CA 1
ATOM 1425 C C . THR A 1 187 ? 11.368 15.728 14.996 1.00 96.56 187 THR A C 1
ATOM 1427 O O . THR A 1 187 ? 10.689 16.477 14.286 1.00 96.56 187 THR A O 1
ATOM 1430 N N . GLU A 1 188 ? 12.688 15.625 14.850 1.00 95.06 188 GLU A N 1
ATOM 1431 C CA . GLU A 1 188 ? 13.410 16.258 13.746 1.00 95.06 188 GLU A CA 1
ATOM 1432 C C . GLU A 1 188 ? 12.998 15.654 12.396 1.00 95.06 188 GLU A C 1
ATOM 1434 O O . GLU A 1 188 ? 12.644 14.481 12.312 1.00 95.06 188 GLU A O 1
ATOM 1439 N N . ALA A 1 189 ? 13.093 16.431 11.312 1.00 91.88 189 ALA A N 1
ATOM 1440 C CA . ALA A 1 189 ? 12.635 16.007 9.983 1.00 91.88 189 ALA A CA 1
ATOM 1441 C C . ALA A 1 189 ? 13.302 14.712 9.466 1.00 91.88 189 ALA A C 1
ATOM 1443 O O . ALA A 1 189 ? 12.702 13.985 8.676 1.00 91.88 189 ALA A O 1
ATOM 1444 N N . GLY A 1 190 ? 14.531 14.421 9.912 1.00 92.56 190 GLY A N 1
ATOM 1445 C CA . GLY A 1 190 ? 15.259 13.195 9.571 1.00 92.56 190 GLY A CA 1
ATOM 1446 C C . GLY A 1 190 ? 14.891 11.969 10.416 1.00 92.56 190 GLY A C 1
ATOM 1447 O O . GLY A 1 190 ? 15.293 10.863 10.065 1.00 92.56 190 GLY A O 1
ATOM 1448 N N . ASP A 1 191 ? 14.136 12.131 11.505 1.00 93.44 191 ASP A N 1
ATOM 1449 C CA . ASP A 1 191 ? 13.780 11.045 12.423 1.00 93.44 191 ASP A CA 1
ATOM 1450 C C . ASP A 1 191 ? 12.399 10.462 12.101 1.00 93.44 191 ASP A C 1
ATOM 1452 O O . ASP A 1 191 ? 11.415 10.705 12.801 1.00 93.44 191 ASP A O 1
ATOM 1456 N N . GLY A 1 192 ? 12.312 9.676 11.025 1.00 91.75 192 GLY A N 1
ATOM 1457 C CA . GLY A 1 192 ? 11.106 8.905 10.715 1.00 91.75 192 GLY A CA 1
ATOM 1458 C C . GLY A 1 192 ? 11.010 7.547 11.411 1.00 91.75 192 GLY A C 1
ATOM 1459 O O . GLY A 1 192 ? 9.984 6.870 11.271 1.00 91.75 192 GLY A O 1
ATOM 1460 N N . GLU A 1 193 ? 12.049 7.145 12.147 1.00 90.38 193 GLU A N 1
ATOM 1461 C CA . GLU A 1 193 ? 12.145 5.846 12.818 1.00 90.38 193 GLU A CA 1
ATOM 1462 C C . GLU A 1 193 ? 11.395 5.828 14.152 1.00 90.38 193 GLU A C 1
ATOM 1464 O O . GLU A 1 193 ? 10.710 4.840 14.444 1.00 90.38 193 GLU A O 1
ATOM 1469 N N . THR A 1 194 ? 11.449 6.923 14.921 1.00 93.00 194 THR A N 1
ATOM 1470 C CA . THR A 1 194 ? 10.744 7.035 16.204 1.00 93.00 194 THR A CA 1
ATOM 1471 C C . THR A 1 194 ? 9.253 6.730 16.049 1.00 93.00 194 THR A C 1
ATOM 1473 O O . THR A 1 194 ? 8.524 7.382 15.299 1.00 93.00 194 THR A O 1
ATOM 1476 N N . ARG A 1 195 ? 8.777 5.716 16.785 1.00 90.94 195 ARG A N 1
ATOM 1477 C CA . ARG A 1 195 ? 7.387 5.231 16.710 1.00 90.94 195 ARG A CA 1
ATOM 1478 C C . ARG A 1 195 ? 6.450 5.871 17.724 1.00 90.94 195 ARG A C 1
ATOM 1480 O O . ARG A 1 195 ? 5.244 5.879 17.498 1.00 90.94 195 ARG A O 1
ATOM 1487 N N . PHE A 1 196 ? 6.980 6.440 18.806 1.00 93.00 196 PHE A N 1
ATOM 1488 C CA . PHE A 1 196 ? 6.159 7.029 19.855 1.00 93.00 196 PHE A CA 1
ATOM 1489 C C . PHE A 1 196 ? 6.805 8.261 20.486 1.00 93.00 196 PHE A C 1
ATOM 1491 O O . PHE A 1 196 ? 7.947 8.229 20.930 1.00 93.00 196 PHE A O 1
ATOM 1498 N N . VAL A 1 197 ? 6.015 9.328 20.569 1.00 93.94 197 VAL A N 1
ATOM 1499 C CA . VAL A 1 197 ? 6.242 10.504 21.411 1.00 93.94 197 VAL A CA 1
ATOM 1500 C C . VAL A 1 197 ? 4.880 10.867 21.989 1.00 93.94 197 VAL A C 1
ATOM 1502 O O . VAL A 1 197 ? 3.921 11.021 21.229 1.00 93.94 197 VAL A O 1
ATOM 1505 N N . ALA A 1 198 ? 4.763 10.982 23.310 1.00 92.69 198 ALA A N 1
ATOM 1506 C CA . ALA A 1 198 ? 3.508 11.386 23.934 1.00 92.69 198 ALA A CA 1
ATOM 1507 C C . ALA A 1 198 ? 3.143 12.825 23.525 1.00 92.69 198 ALA A C 1
ATOM 1509 O O . ALA A 1 198 ? 3.998 13.710 23.491 1.00 92.69 198 ALA A O 1
ATOM 1510 N N . SER A 1 199 ? 1.871 13.073 23.203 1.00 94.38 199 SER A N 1
ATOM 1511 C CA . SER A 1 199 ? 1.412 14.410 22.820 1.00 94.38 199 SER A CA 1
ATOM 1512 C C . SER A 1 199 ? -0.079 14.608 23.072 1.00 94.38 199 SER A C 1
ATOM 1514 O O . SER A 1 199 ? -0.935 14.048 22.379 1.00 94.38 199 SER A O 1
ATOM 1516 N N . GLU A 1 200 ? -0.405 15.488 24.021 1.00 93.50 200 GLU A N 1
ATOM 1517 C CA . GLU A 1 200 ? -1.787 15.926 24.244 1.00 93.50 200 GLU A CA 1
ATOM 1518 C C . GLU A 1 200 ? -2.381 16.608 23.010 1.00 93.50 200 GLU A C 1
ATOM 1520 O O . GLU A 1 200 ? -3.581 16.504 22.766 1.00 93.50 200 GLU A O 1
ATOM 1525 N N . LYS A 1 201 ? -1.551 17.320 22.233 1.00 95.00 201 LYS A N 1
ATOM 1526 C CA . LYS A 1 201 ? -1.992 17.980 21.001 1.00 95.00 201 LYS A CA 1
ATOM 1527 C C . LYS A 1 201 ? -2.500 16.936 20.016 1.00 95.00 201 LYS A C 1
ATOM 1529 O O . LYS A 1 201 ? -3.622 17.065 19.560 1.00 95.00 201 LYS A O 1
ATOM 1534 N N . VAL A 1 202 ? -1.715 15.898 19.726 1.00 96.69 202 VAL A N 1
ATOM 1535 C CA . VAL A 1 202 ? -2.134 14.821 18.810 1.00 96.69 202 VAL A CA 1
ATOM 1536 C C . VAL A 1 202 ? -3.403 14.141 19.326 1.00 96.69 202 VAL A C 1
ATOM 1538 O O . VAL A 1 202 ? -4.373 13.994 18.587 1.00 96.69 202 VAL A O 1
ATOM 1541 N N . THR A 1 203 ? -3.434 13.819 20.620 1.00 95.31 203 THR A N 1
ATOM 1542 C CA . THR A 1 203 ? -4.591 13.197 21.280 1.00 95.31 203 THR A CA 1
ATOM 1543 C C . THR A 1 203 ? -5.878 14.003 21.062 1.00 95.31 203 THR A C 1
ATOM 1545 O O . THR A 1 203 ? -6.885 13.452 20.616 1.00 95.31 203 THR A O 1
ATOM 1548 N N . LYS A 1 204 ? -5.842 15.319 21.325 1.00 95.62 204 LYS A N 1
ATOM 1549 C CA . LYS A 1 204 ? -6.996 16.231 21.184 1.00 95.62 204 LYS A CA 1
ATOM 1550 C C . LYS A 1 204 ? -7.544 16.296 19.759 1.00 95.62 204 LYS A C 1
ATOM 1552 O O . LYS A 1 204 ? -8.696 16.671 19.575 1.00 95.62 204 LYS A O 1
ATOM 1557 N N . GLU A 1 205 ? -6.736 15.933 18.770 1.00 96.94 205 GLU A N 1
ATOM 1558 C CA . GLU A 1 205 ? -7.106 15.970 17.358 1.00 96.94 205 GLU A CA 1
ATOM 1559 C C . GLU A 1 205 ? -7.626 14.625 16.842 1.00 96.94 205 GLU A C 1
ATOM 1561 O O . GLU A 1 205 ? -8.444 14.605 15.924 1.00 96.94 205 GLU A O 1
ATOM 1566 N N . ILE A 1 206 ? -7.202 13.510 17.449 1.00 96.31 206 ILE A N 1
ATOM 1567 C CA . ILE A 1 206 ? -7.687 12.160 17.124 1.00 96.31 206 ILE A CA 1
ATOM 1568 C C . ILE A 1 206 ? -9.019 11.871 17.828 1.00 96.31 206 ILE A C 1
ATOM 1570 O O . ILE A 1 206 ? -9.958 11.385 17.198 1.00 96.31 206 ILE A O 1
ATOM 1574 N N . GLN A 1 207 ? -9.130 12.184 19.124 1.00 95.38 207 GLN A N 1
ATOM 1575 C CA . GLN A 1 207 ? -10.294 11.814 19.943 1.00 95.38 207 GLN A CA 1
ATOM 1576 C C . GLN A 1 207 ? -11.663 12.270 19.403 1.00 95.38 207 GLN A C 1
ATOM 1578 O O . GLN A 1 207 ? -12.614 11.496 19.518 1.00 95.38 207 GLN A O 1
ATOM 1583 N N . PRO A 1 208 ? -11.807 13.443 18.751 1.00 95.88 208 PRO A N 1
ATOM 1584 C CA . PRO A 1 208 ? -13.084 13.862 18.172 1.00 95.88 208 PRO A CA 1
ATOM 1585 C C . PRO A 1 208 ? -13.660 12.909 17.118 1.00 95.88 208 PRO A C 1
ATOM 1587 O O . PRO A 1 208 ? -14.857 12.974 16.858 1.00 95.88 208 PRO A O 1
ATOM 1590 N N . PHE A 1 209 ? -12.840 12.047 16.510 1.00 96.94 209 PHE A N 1
ATOM 1591 C CA . PHE A 1 209 ? -13.302 11.064 15.531 1.00 96.94 209 PHE A CA 1
ATOM 1592 C C . PHE A 1 209 ? -13.887 9.809 16.185 1.00 96.94 209 PHE A C 1
ATOM 1594 O O . PHE A 1 209 ? -14.695 9.137 15.557 1.00 96.94 209 PHE A O 1
ATOM 1601 N N . LEU A 1 210 ? -13.521 9.492 17.435 1.00 96.56 210 LEU A N 1
ATOM 1602 C CA . LEU A 1 210 ? -13.796 8.198 18.076 1.00 96.56 210 LEU A CA 1
ATOM 1603 C C . LEU A 1 210 ? -15.272 7.789 18.067 1.00 96.56 210 LEU A C 1
ATOM 1605 O O . LEU A 1 210 ? -15.572 6.610 17.874 1.00 96.56 210 LEU A O 1
ATOM 1609 N N . ALA A 1 211 ? -16.178 8.751 18.241 1.00 96.31 211 ALA A N 1
ATOM 1610 C CA . ALA A 1 211 ? -17.617 8.504 18.261 1.00 96.31 211 ALA A CA 1
ATOM 1611 C C . ALA A 1 211 ? -18.179 8.068 16.894 1.00 96.31 211 ALA A C 1
ATOM 1613 O O . ALA A 1 211 ? -19.210 7.401 16.844 1.00 96.31 211 ALA A O 1
ATOM 1614 N N . ASP A 1 212 ? -17.504 8.422 15.797 1.00 97.19 212 ASP A N 1
ATOM 1615 C CA . ASP A 1 212 ? -17.926 8.088 14.435 1.00 97.19 212 ASP A CA 1
ATOM 1616 C C . ASP A 1 212 ? -17.320 6.766 13.931 1.00 97.19 212 ASP A C 1
ATOM 1618 O O . ASP A 1 212 ? -17.768 6.244 12.907 1.00 97.19 212 ASP A O 1
ATOM 1622 N N . LEU A 1 213 ? -16.324 6.212 14.633 1.00 97.81 213 LEU A N 1
ATOM 1623 C CA . LEU A 1 213 ? -15.594 5.015 14.211 1.00 97.81 213 LEU A CA 1
ATOM 1624 C C . LEU A 1 213 ? -16.355 3.726 14.532 1.00 97.81 213 LEU A C 1
ATOM 1626 O O . LEU A 1 213 ? -16.961 3.571 15.591 1.00 97.81 213 LEU A O 1
ATOM 1630 N N . ASP A 1 214 ? -16.240 2.771 13.616 1.00 98.00 214 ASP A N 1
ATOM 1631 C CA . ASP A 1 214 ? -16.811 1.427 13.703 1.00 98.00 214 ASP A CA 1
ATOM 1632 C C . ASP A 1 214 ? -15.706 0.359 13.888 1.00 98.00 214 ASP A C 1
ATOM 1634 O O . ASP A 1 214 ? -15.937 -0.707 14.468 1.00 98.00 214 ASP A O 1
ATOM 1638 N N . LEU A 1 215 ? -14.475 0.660 13.457 1.00 98.56 215 LEU A N 1
ATOM 1639 C CA . LEU A 1 215 ? -13.281 -0.166 13.655 1.00 98.56 215 LEU A CA 1
ATOM 1640 C C . LEU A 1 215 ? -12.055 0.721 13.919 1.00 98.56 215 LEU A C 1
ATOM 1642 O O . LEU A 1 215 ? -11.807 1.675 13.184 1.00 98.56 215 LEU A O 1
ATOM 1646 N N . ILE A 1 216 ? -11.272 0.389 14.942 1.00 98.62 216 ILE A N 1
ATOM 1647 C CA . ILE A 1 216 ? -10.018 1.066 15.297 1.00 98.62 216 ILE A CA 1
ATOM 1648 C C . ILE A 1 216 ? -8.911 0.019 15.328 1.00 98.62 216 ILE A C 1
ATOM 1650 O O . ILE A 1 216 ? -9.051 -0.995 16.008 1.00 98.62 216 ILE A O 1
ATOM 1654 N N . VAL A 1 217 ? -7.807 0.254 14.627 1.00 98.62 217 VAL A N 1
ATOM 1655 C CA . VAL A 1 217 ? -6.672 -0.674 14.571 1.00 98.62 217 VAL A CA 1
ATOM 1656 C C . VAL A 1 217 ? -5.387 0.069 14.912 1.00 98.62 217 VAL A C 1
ATOM 1658 O O . VAL A 1 217 ? -5.117 1.131 14.357 1.00 98.62 217 VAL A O 1
ATOM 1661 N N . GLY A 1 218 ? -4.575 -0.493 15.806 1.00 97.44 218 GLY A N 1
ATOM 1662 C CA . GLY A 1 218 ? -3.291 0.102 16.179 1.00 97.44 218 GLY A CA 1
ATOM 1663 C C . GLY A 1 218 ? -2.383 -0.844 16.957 1.00 97.44 218 GLY A C 1
ATOM 1664 O O . GLY A 1 218 ? -2.825 -1.890 17.427 1.00 97.44 218 GLY A O 1
ATOM 1665 N N . THR A 1 219 ? -1.098 -0.514 17.048 1.00 96.38 219 THR A N 1
ATOM 1666 C CA . THR A 1 219 ? -0.149 -1.142 17.983 1.00 96.38 219 THR A CA 1
ATOM 1667 C C . THR A 1 219 ? -0.387 -0.699 19.431 1.00 96.38 219 THR A C 1
ATOM 1669 O O . THR A 1 219 ? -1.225 0.162 19.710 1.00 96.38 219 THR A O 1
ATOM 1672 N N . GLU A 1 220 ? 0.369 -1.272 20.370 1.00 93.69 220 GLU A N 1
ATOM 1673 C CA . GLU A 1 220 ? 0.347 -0.886 21.788 1.00 93.69 220 GLU A CA 1
ATOM 1674 C C . GLU A 1 220 ? 0.703 0.606 21.985 1.00 93.69 220 GLU A C 1
ATOM 1676 O O . GLU A 1 220 ? 0.090 1.289 22.805 1.00 93.69 220 GLU A O 1
ATOM 1681 N N . GLU A 1 221 ? 1.633 1.154 21.201 1.00 92.50 221 GLU A N 1
ATOM 1682 C CA . GLU A 1 221 ? 2.015 2.577 21.198 1.00 92.50 221 GLU A CA 1
ATOM 1683 C C . GLU A 1 221 ? 0.969 3.476 20.527 1.00 92.50 221 GLU A C 1
ATOM 1685 O O . GLU A 1 221 ? 0.702 4.595 20.966 1.00 92.50 221 GLU A O 1
ATOM 1690 N N . GLU A 1 222 ? 0.341 2.992 19.463 1.00 96.00 222 GLU A N 1
ATOM 1691 C CA . GLU A 1 222 ? -0.703 3.724 18.747 1.00 96.00 222 GLU A CA 1
ATOM 1692 C C . GLU A 1 222 ? -1.981 3.856 19.600 1.00 96.00 222 GLU A C 1
ATOM 1694 O O . GLU A 1 222 ? -2.597 4.922 19.677 1.00 96.00 222 GLU A O 1
ATOM 1699 N N . VAL A 1 223 ? -2.350 2.807 20.339 1.00 95.56 223 VAL A N 1
ATOM 1700 C CA . VAL A 1 223 ? -3.478 2.855 21.283 1.00 95.56 223 VAL A CA 1
ATOM 1701 C C . VAL A 1 223 ? -3.224 3.847 22.425 1.00 95.56 223 VAL A C 1
ATOM 1703 O O . VAL A 1 223 ? -4.159 4.518 22.864 1.00 95.56 223 VAL A O 1
ATOM 1706 N N . GLN A 1 224 ? -1.974 4.008 22.868 1.00 93.50 224 GLN A N 1
ATOM 1707 C CA . GLN A 1 224 ? -1.600 5.004 23.880 1.00 93.50 224 GLN A CA 1
ATOM 1708 C C . GLN A 1 224 ? -1.883 6.436 23.425 1.00 93.50 224 GLN A C 1
ATOM 1710 O O . GLN A 1 224 ? -2.587 7.177 24.116 1.00 93.50 224 GLN A O 1
ATOM 1715 N N . ILE A 1 225 ? -1.389 6.817 22.240 1.00 94.81 225 ILE A N 1
ATOM 1716 C CA . ILE A 1 225 ? -1.589 8.182 21.734 1.00 94.81 225 ILE A CA 1
ATOM 1717 C C . ILE A 1 225 ? -3.069 8.465 21.443 1.00 94.81 225 ILE A C 1
ATOM 1719 O O . ILE A 1 225 ? -3.543 9.574 21.671 1.00 94.81 225 ILE A O 1
ATOM 1723 N N . CYS A 1 226 ? -3.825 7.456 21.004 1.00 94.81 226 CYS A N 1
ATOM 1724 C CA . CYS A 1 226 ? -5.262 7.577 20.774 1.00 94.81 226 CYS A CA 1
ATOM 1725 C C . CYS A 1 226 ? -6.044 7.765 22.090 1.00 94.81 226 CYS A C 1
ATOM 1727 O O . CYS A 1 226 ? -6.949 8.601 22.178 1.00 94.81 226 CYS A O 1
ATOM 1729 N N . ALA A 1 227 ? -5.657 7.041 23.144 1.00 92.94 227 ALA A N 1
ATOM 1730 C CA . ALA A 1 227 ? -6.252 7.164 24.473 1.00 92.94 227 ALA A CA 1
ATOM 1731 C C . ALA A 1 227 ? -5.835 8.448 25.214 1.00 92.94 227 ALA A C 1
ATOM 1733 O O . ALA A 1 227 ? -6.540 8.866 26.132 1.00 92.94 227 ALA A O 1
ATOM 1734 N N . GLY A 1 228 ? -4.721 9.080 24.832 1.00 88.31 228 GLY A N 1
ATOM 1735 C CA . GLY A 1 228 ? -4.150 10.205 25.578 1.00 88.31 228 GLY A CA 1
ATOM 1736 C C . GLY A 1 228 ? -3.457 9.785 26.866 1.00 88.31 228 GLY A C 1
ATOM 1737 O O . GLY A 1 228 ? -3.477 10.528 27.844 1.00 88.31 228 GLY A O 1
ATOM 1738 N N . LYS A 1 229 ? -2.905 8.572 26.870 1.00 77.31 229 LYS A N 1
ATOM 1739 C CA . LYS A 1 229 ? -2.313 7.902 28.027 1.00 77.31 229 LYS A CA 1
ATOM 1740 C C . LYS A 1 229 ? -0.875 7.500 27.720 1.00 77.31 229 LYS A C 1
ATOM 1742 O O . LYS A 1 229 ? -0.577 7.172 26.573 1.00 77.31 229 LYS A O 1
ATOM 1747 N N . SER A 1 230 ? 0.013 7.538 28.712 1.00 64.50 230 SER A N 1
ATOM 1748 C CA . SER A 1 230 ? 1.424 7.151 28.544 1.00 64.50 230 SER A CA 1
ATOM 1749 C C . SER A 1 230 ? 1.756 5.971 29.448 1.00 64.50 230 SER A C 1
ATOM 1751 O O . SER A 1 230 ? 1.699 6.083 30.672 1.00 64.50 230 SER A O 1
ATOM 1753 N N . LEU A 1 231 ? 2.166 4.841 28.861 1.00 59.34 231 LEU A N 1
ATOM 1754 C CA . LEU A 1 231 ? 2.580 3.658 29.632 1.00 59.34 231 LEU A CA 1
ATOM 1755 C C . LEU A 1 231 ? 3.966 3.826 30.283 1.00 59.34 231 LEU A C 1
ATOM 1757 O O . LEU A 1 231 ? 4.389 2.962 31.047 1.00 59.34 231 LEU A O 1
ATOM 1761 N N . THR A 1 232 ? 4.680 4.925 30.010 1.00 53.94 232 THR A N 1
ATOM 1762 C CA . THR A 1 232 ? 6.045 5.174 30.512 1.00 53.94 232 THR A CA 1
ATOM 1763 C C . THR A 1 232 ? 6.123 5.362 32.024 1.00 53.94 232 THR A C 1
ATOM 1765 O O . THR A 1 232 ? 7.173 5.110 32.611 1.00 53.94 232 THR A O 1
ATOM 1768 N N . ASP A 1 233 ? 5.022 5.756 32.666 1.00 50.22 233 ASP A N 1
ATOM 1769 C CA . ASP A 1 233 ? 5.034 6.154 34.077 1.00 50.22 233 ASP A CA 1
ATOM 1770 C C . ASP A 1 233 ? 4.564 5.030 35.021 1.00 50.22 233 ASP A C 1
ATOM 1772 O O . ASP A 1 233 ? 4.352 5.273 36.209 1.00 50.22 233 ASP A O 1
ATOM 1776 N N . ASN A 1 234 ? 4.388 3.792 34.523 1.00 49.94 234 ASN A N 1
ATOM 1777 C CA . ASN A 1 234 ? 3.879 2.610 35.255 1.00 49.94 234 ASN A CA 1
ATOM 1778 C C . ASN A 1 234 ? 2.522 2.803 35.978 1.00 49.94 234 ASN A C 1
ATOM 1780 O O . ASN A 1 234 ? 2.037 1.881 36.634 1.00 49.94 234 ASN A O 1
ATOM 1784 N N . ALA A 1 235 ? 1.900 3.978 35.874 1.00 50.84 235 ALA A N 1
ATOM 1785 C CA . ALA A 1 235 ? 0.617 4.307 36.486 1.00 50.84 235 ALA A CA 1
ATOM 1786 C C . ALA A 1 235 ? -0.577 3.848 35.632 1.00 50.84 235 ALA A C 1
ATOM 1788 O O . ALA A 1 235 ? -1.691 3.728 36.140 1.00 50.84 235 ALA A O 1
ATOM 1789 N N . GLU A 1 236 ? -0.352 3.582 34.344 1.00 62.34 236 GLU A N 1
ATOM 1790 C CA . GLU A 1 236 ? -1.395 3.260 33.375 1.00 62.34 236 GLU A CA 1
ATOM 1791 C C . GLU A 1 236 ? -1.121 1.908 32.719 1.00 62.34 236 GLU A C 1
ATOM 1793 O O . GLU A 1 236 ? 0.014 1.593 32.370 1.00 62.34 236 GLU A O 1
ATOM 1798 N N . THR A 1 237 ? -2.167 1.095 32.561 1.00 78.00 237 THR A N 1
ATOM 1799 C CA . THR A 1 237 ? -2.094 -0.182 31.846 1.00 78.00 237 THR A CA 1
ATOM 1800 C C . THR A 1 237 ? -2.703 -0.045 30.457 1.00 78.00 237 THR A C 1
ATOM 1802 O O . THR A 1 237 ? -3.524 0.840 30.197 1.00 78.00 237 THR A O 1
ATOM 1805 N N . LEU A 1 238 ? -2.341 -0.960 29.560 1.00 84.19 238 LEU A N 1
ATOM 1806 C CA . LEU A 1 238 ? -2.968 -1.090 28.248 1.00 84.19 238 LEU A CA 1
ATOM 1807 C C . LEU A 1 238 ? -4.500 -1.240 28.359 1.00 84.19 238 LEU A C 1
ATOM 1809 O O . LEU A 1 238 ? -5.224 -0.635 27.567 1.00 84.19 238 LEU A O 1
ATOM 1813 N N . GLU A 1 239 ? -5.015 -1.943 29.381 1.00 85.94 239 GLU A N 1
ATOM 1814 C CA . GLU A 1 239 ? -6.464 -1.987 29.642 1.00 85.94 239 GLU A CA 1
ATOM 1815 C C . GLU A 1 239 ? -7.033 -0.600 29.969 1.00 85.94 239 GLU A C 1
ATOM 1817 O O . GLU A 1 239 ? -8.141 -0.258 29.553 1.00 85.94 239 GLU A O 1
ATOM 1822 N N . GLY A 1 240 ? -6.266 0.232 30.677 1.00 88.38 240 GLY A N 1
ATOM 1823 C CA . GLY A 1 240 ? -6.610 1.620 30.960 1.00 88.38 240 GLY A CA 1
ATOM 1824 C C . GLY A 1 240 ? -6.718 2.490 29.704 1.00 88.38 240 GLY A C 1
ATOM 1825 O O . GLY A 1 240 ? -7.594 3.358 29.667 1.00 88.38 240 GLY A O 1
ATOM 1826 N N . CYS A 1 241 ? -5.872 2.269 28.692 1.00 91.56 241 CYS A N 1
ATOM 1827 C CA . CYS A 1 241 ? -5.963 2.937 27.387 1.00 91.56 241 CYS A CA 1
ATOM 1828 C C . CYS A 1 241 ? -7.205 2.476 26.615 1.00 91.56 241 CYS A C 1
ATOM 1830 O O . CYS A 1 241 ? -8.005 3.300 26.170 1.00 91.56 241 CYS A O 1
ATOM 1832 N N . LEU A 1 242 ? -7.414 1.158 26.531 1.00 92.62 242 LEU A N 1
ATOM 1833 C CA . LEU A 1 242 ? -8.584 0.564 25.878 1.00 92.62 242 LEU A CA 1
ATOM 1834 C C . LEU A 1 242 ? -9.896 1.040 26.518 1.00 92.62 242 LEU A C 1
ATOM 1836 O O . LEU A 1 242 ? -10.850 1.347 25.808 1.00 92.62 242 LEU A O 1
ATOM 1840 N N . SER A 1 243 ? -9.937 1.159 27.848 1.00 91.56 243 SER A N 1
ATOM 1841 C CA . SER A 1 243 ? -11.101 1.665 28.584 1.00 91.56 243 SER A CA 1
ATOM 1842 C C . SER A 1 243 ? -11.464 3.099 28.189 1.00 91.56 243 SER A C 1
ATOM 1844 O O . SER A 1 243 ? -12.637 3.383 27.960 1.00 91.56 243 SER A O 1
ATOM 1846 N N . VAL A 1 244 ? -10.479 3.993 28.030 1.00 92.88 244 VAL A N 1
ATOM 1847 C CA . VAL A 1 244 ? -10.735 5.381 27.595 1.00 92.88 244 VAL A CA 1
ATOM 1848 C C . VAL A 1 244 ? -11.330 5.422 26.191 1.00 92.88 244 VAL A C 1
ATOM 1850 O O . VAL A 1 244 ? -12.305 6.136 25.966 1.00 92.88 244 VAL A O 1
ATOM 1853 N N . ILE A 1 245 ? -10.786 4.631 25.262 1.00 94.94 245 ILE A N 1
ATOM 1854 C CA . ILE A 1 245 ? -11.300 4.573 23.888 1.00 94.94 245 ILE A CA 1
ATOM 1855 C C . ILE A 1 245 ? -12.732 4.014 23.882 1.00 94.94 245 ILE A C 1
ATOM 1857 O O . ILE A 1 245 ? -13.618 4.614 23.276 1.00 94.94 245 ILE A O 1
ATOM 1861 N N . ARG A 1 246 ? -13.000 2.930 24.624 1.00 93.31 246 ARG A N 1
ATOM 1862 C CA . ARG A 1 246 ? -14.336 2.304 24.728 1.00 93.31 246 ARG A CA 1
ATOM 1863 C C . ARG A 1 246 ? -15.388 3.183 25.412 1.00 93.31 246 ARG A C 1
ATOM 1865 O O . ARG A 1 246 ? -16.576 2.975 25.200 1.00 93.31 246 ARG A O 1
ATOM 1872 N N . GLN A 1 247 ? -14.985 4.156 26.230 1.00 93.56 247 GLN A N 1
ATOM 1873 C CA . GLN A 1 247 ? -15.913 5.135 26.815 1.00 93.56 247 GLN A CA 1
ATOM 1874 C C . GLN A 1 247 ? -16.397 6.176 25.796 1.00 93.56 247 GLN A C 1
ATOM 1876 O O . GLN A 1 247 ? -17.445 6.783 26.001 1.00 93.56 247 GLN A O 1
ATOM 1881 N N . GLN A 1 248 ? -15.641 6.390 24.715 1.00 94.44 248 GLN A N 1
ATOM 1882 C CA . GLN A 1 248 ? -15.923 7.403 23.692 1.00 94.44 248 GLN A CA 1
ATOM 1883 C C . GLN A 1 248 ? -16.342 6.801 22.346 1.00 94.44 248 GLN A C 1
ATOM 1885 O O . GLN A 1 248 ? -16.859 7.516 21.491 1.00 94.44 248 GLN A O 1
ATOM 1890 N N . SER A 1 249 ? -16.113 5.502 22.148 1.00 94.56 249 SER A N 1
ATOM 1891 C CA . SER A 1 249 ? -16.359 4.798 20.896 1.00 94.56 249 SER A CA 1
ATOM 1892 C C . SER A 1 249 ? -17.057 3.468 21.134 1.00 94.56 249 SER A C 1
ATOM 1894 O O . SER A 1 249 ? -16.729 2.727 22.060 1.00 94.56 249 SER A O 1
ATOM 1896 N N . SER A 1 250 ? -17.967 3.130 20.228 1.00 93.19 250 SER A N 1
ATOM 1897 C CA . SER A 1 250 ? -18.546 1.794 20.108 1.00 93.19 250 SER A CA 1
ATOM 1898 C C . SER A 1 250 ? -17.846 0.942 19.046 1.00 93.19 250 SER A C 1
ATOM 1900 O O . SER A 1 250 ? -18.408 -0.059 18.616 1.00 93.19 250 SER A O 1
ATOM 1902 N N . ALA A 1 251 ? -16.659 1.335 18.579 1.00 96.50 251 ALA A N 1
ATOM 1903 C CA . ALA A 1 251 ? -15.901 0.586 17.585 1.00 96.50 251 ALA A CA 1
ATOM 1904 C C . ALA A 1 251 ? -15.403 -0.766 18.117 1.00 96.50 251 ALA A C 1
ATOM 1906 O O . ALA A 1 251 ? -15.094 -0.927 19.300 1.00 96.50 251 ALA A O 1
ATOM 1907 N N . THR A 1 252 ? -15.220 -1.724 17.207 1.00 97.38 252 THR A N 1
ATOM 1908 C CA . THR A 1 252 ? -14.316 -2.853 17.472 1.00 97.38 252 THR A CA 1
ATOM 1909 C C . THR A 1 252 ? -12.882 -2.328 17.507 1.00 97.38 252 THR A C 1
ATOM 1911 O O . THR A 1 252 ? -12.488 -1.580 16.616 1.00 97.38 252 THR A O 1
ATOM 1914 N N . ILE A 1 253 ? -12.091 -2.715 18.509 1.00 97.88 253 ILE A N 1
ATOM 1915 C CA . ILE A 1 253 ? -10.684 -2.307 18.627 1.00 97.88 253 ILE A CA 1
ATOM 1916 C C . ILE A 1 253 ? -9.789 -3.513 18.351 1.00 97.88 253 ILE A C 1
ATOM 1918 O O . ILE A 1 253 ? -9.932 -4.550 18.993 1.00 97.88 253 ILE A O 1
ATOM 1922 N N . VAL A 1 254 ? -8.852 -3.384 17.416 1.00 98.12 254 VAL A N 1
ATOM 1923 C CA . VAL A 1 254 ? -7.852 -4.405 17.090 1.00 98.12 254 VAL A CA 1
ATOM 1924 C C . VAL A 1 254 ? -6.483 -3.916 17.535 1.00 98.12 254 VAL A C 1
ATOM 1926 O O . VAL A 1 254 ? -5.939 -2.952 16.995 1.00 98.12 254 VAL A O 1
ATOM 1929 N N . LEU A 1 255 ? -5.917 -4.610 18.513 1.00 97.50 255 LEU A N 1
ATOM 1930 C CA . LEU A 1 255 ? -4.595 -4.344 19.047 1.00 97.50 255 LEU A CA 1
ATOM 1931 C C . LEU A 1 255 ? -3.564 -5.265 18.384 1.00 97.50 255 LEU A C 1
ATOM 1933 O O . LEU A 1 255 ? -3.562 -6.475 18.613 1.00 97.50 255 LEU A O 1
ATOM 1937 N N . LYS A 1 256 ? -2.662 -4.686 17.590 1.00 96.94 256 LYS A N 1
ATOM 1938 C CA . LYS A 1 256 ? -1.510 -5.362 16.974 1.00 96.94 256 LYS A CA 1
ATOM 1939 C C . LYS A 1 256 ? -0.398 -5.525 18.021 1.00 96.94 256 LYS A C 1
ATOM 1941 O O . LYS A 1 256 ? -0.006 -4.548 18.653 1.00 96.94 256 LYS A O 1
ATOM 1946 N N . ARG A 1 257 ? 0.147 -6.736 18.174 1.00 94.31 257 ARG A N 1
ATOM 1947 C CA . ARG A 1 257 ? 1.169 -7.088 19.188 1.00 94.31 257 ARG A CA 1
ATOM 1948 C C . ARG A 1 257 ? 2.433 -7.708 18.576 1.00 94.31 257 ARG A C 1
ATOM 1950 O O . ARG A 1 257 ? 3.077 -8.573 19.175 1.00 94.31 257 ARG A O 1
ATOM 1957 N N . GLY A 1 258 ? 2.776 -7.302 17.351 1.00 90.38 258 GLY A N 1
ATOM 1958 C CA . GLY A 1 258 ? 3.944 -7.802 16.619 1.00 90.38 258 GLY A CA 1
ATOM 1959 C C . GLY A 1 258 ? 3.955 -9.333 16.522 1.00 90.38 258 GLY A C 1
ATOM 1960 O O . GLY A 1 258 ? 2.957 -9.950 16.161 1.00 90.38 258 GLY A O 1
ATOM 1961 N N . ALA A 1 259 ? 5.065 -9.966 16.912 1.00 89.69 259 ALA A N 1
ATOM 1962 C CA . ALA A 1 259 ? 5.214 -11.428 16.890 1.00 89.69 259 ALA A CA 1
ATOM 1963 C C . ALA A 1 259 ? 4.217 -12.188 17.798 1.00 89.69 259 ALA A C 1
ATOM 1965 O O . ALA A 1 259 ? 4.024 -13.395 17.629 1.00 89.69 259 ALA A O 1
ATOM 1966 N N . LYS A 1 260 ? 3.563 -11.502 18.748 1.00 92.56 260 LYS A N 1
ATOM 1967 C CA . LYS A 1 260 ? 2.510 -12.085 19.599 1.00 92.56 260 LYS A CA 1
ATOM 1968 C C . LYS A 1 260 ? 1.141 -12.141 18.902 1.00 92.56 260 LYS A C 1
ATOM 1970 O O . LYS A 1 260 ? 0.198 -12.654 19.491 1.00 92.56 260 LYS A O 1
ATOM 1975 N N . GLY A 1 261 ? 1.023 -11.647 17.666 1.00 94.94 261 GLY A N 1
ATOM 1976 C CA . GLY A 1 261 ? -0.227 -11.623 16.906 1.00 94.94 261 GLY A CA 1
ATOM 1977 C C . GLY A 1 261 ? -1.066 -10.388 17.222 1.00 94.94 261 GLY A C 1
ATOM 1978 O O . GLY A 1 261 ? -0.546 -9.271 17.244 1.00 94.94 261 GLY A O 1
ATOM 1979 N N . CYS A 1 262 ? -2.361 -10.574 17.472 1.00 97.31 262 CYS A N 1
ATOM 1980 C CA . CYS A 1 262 ? -3.282 -9.487 17.782 1.00 97.31 262 CYS A CA 1
ATOM 1981 C C . CYS A 1 262 ? -4.396 -9.914 18.742 1.00 97.31 262 CYS A C 1
ATOM 1983 O O . CYS A 1 262 ? -4.722 -11.098 18.858 1.00 97.31 262 CYS A O 1
ATOM 1985 N N . GLU A 1 263 ? -5.033 -8.923 19.354 1.00 97.31 263 GLU A N 1
ATOM 1986 C CA . GLU A 1 263 ? -6.233 -9.075 20.177 1.00 97.31 263 GLU A CA 1
ATOM 1987 C C . GLU A 1 263 ? -7.350 -8.185 19.625 1.00 97.31 263 GLU A C 1
ATOM 1989 O O . GLU A 1 263 ? -7.124 -7.027 19.277 1.00 97.31 263 GLU A O 1
ATOM 1994 N N . VAL A 1 264 ? -8.562 -8.725 19.539 1.00 97.56 264 VAL A N 1
ATOM 1995 C CA . VAL A 1 264 ? -9.739 -8.057 18.983 1.00 97.56 264 VAL A CA 1
ATOM 1996 C C . VAL A 1 264 ? -10.777 -7.882 20.083 1.00 97.56 264 VAL A C 1
ATOM 1998 O O . VAL A 1 264 ? -11.360 -8.850 20.569 1.00 97.56 264 VAL A O 1
ATOM 2001 N N . TYR A 1 265 ? -11.028 -6.634 20.452 1.00 95.56 265 TYR A N 1
ATOM 2002 C CA . TYR A 1 265 ? -11.974 -6.223 21.478 1.00 95.56 265 TYR A CA 1
ATOM 2003 C C . TYR A 1 265 ? -13.261 -5.745 20.807 1.00 95.56 265 TYR A C 1
ATOM 2005 O O . TYR A 1 265 ? -13.351 -4.607 20.343 1.00 95.56 265 TYR A O 1
ATOM 2013 N N . SER A 1 266 ? -14.267 -6.616 20.737 1.00 92.88 266 SER A N 1
ATOM 2014 C CA . SER A 1 266 ? -15.604 -6.216 20.291 1.00 92.88 266 SER A CA 1
ATOM 2015 C C . SER A 1 266 ? -16.380 -5.529 21.424 1.00 92.88 266 SER A C 1
ATOM 2017 O O . SER A 1 266 ? -16.232 -5.933 22.582 1.00 92.88 266 SER A O 1
ATOM 2019 N N . PRO A 1 267 ? -17.252 -4.549 21.127 1.00 88.19 267 PRO A N 1
ATOM 2020 C CA . PRO A 1 267 ? -18.031 -3.842 22.147 1.00 88.19 267 PRO A CA 1
ATOM 2021 C C . PRO A 1 267 ? -18.876 -4.763 23.030 1.00 88.19 267 PRO A C 1
ATOM 2023 O O . PRO A 1 267 ? -19.041 -4.492 24.217 1.00 88.19 267 PRO A O 1
ATOM 2026 N N . GLU A 1 268 ? -19.389 -5.852 22.453 1.00 83.44 268 GLU A N 1
ATOM 2027 C CA . GLU A 1 268 ? -20.357 -6.754 23.083 1.00 83.44 268 GLU A CA 1
ATOM 2028 C C . GLU A 1 268 ? -19.709 -7.901 23.866 1.00 83.44 268 GLU A C 1
ATOM 2030 O O . GLU A 1 268 ? -20.410 -8.633 24.564 1.00 83.44 268 GLU A O 1
ATOM 2035 N N . ALA A 1 269 ? -18.391 -8.087 23.739 1.00 85.12 269 ALA A N 1
ATOM 2036 C CA . ALA A 1 269 ? -17.675 -9.169 24.404 1.00 85.12 269 ALA A CA 1
ATOM 2037 C C . ALA A 1 269 ? -16.887 -8.653 25.610 1.00 85.12 269 ALA A C 1
ATOM 2039 O O . ALA A 1 269 ? -16.273 -7.581 25.578 1.00 85.12 269 ALA A O 1
ATOM 2040 N N . GLU A 1 270 ? -16.889 -9.457 26.671 1.00 83.81 270 GLU A N 1
ATOM 2041 C CA . GLU A 1 270 ? -16.088 -9.208 27.869 1.00 83.81 270 GLU A CA 1
ATOM 2042 C C . GLU A 1 270 ? -14.603 -9.495 27.610 1.00 83.81 270 GLU A C 1
ATOM 2044 O O . GLU A 1 270 ? -13.745 -8.706 27.996 1.00 83.81 270 GLU A O 1
ATOM 2049 N N . ASN A 1 271 ? -14.308 -10.580 26.885 1.00 90.31 271 ASN A N 1
ATOM 2050 C CA . ASN A 1 271 ? -12.947 -11.023 26.590 1.00 90.31 271 ASN A CA 1
ATOM 2051 C C . ASN A 1 271 ? -12.566 -10.758 25.124 1.00 90.31 271 ASN A C 1
ATOM 2053 O O . ASN A 1 271 ? -13.418 -10.912 24.242 1.00 90.31 271 ASN A O 1
ATOM 2057 N N . PRO A 1 272 ? -11.296 -10.405 24.844 1.00 94.69 272 PRO A N 1
ATOM 2058 C CA . PRO A 1 272 ? -10.817 -10.265 23.478 1.00 94.69 272 PRO A CA 1
ATOM 2059 C C . PRO A 1 272 ? -10.739 -11.613 22.759 1.00 94.69 272 PRO A C 1
ATOM 2061 O O . PRO A 1 272 ? -10.482 -12.657 23.360 1.00 94.69 272 PRO A O 1
ATOM 2064 N N . VAL A 1 273 ? -10.898 -11.569 21.439 1.00 95.75 273 VAL A N 1
ATOM 2065 C CA . VAL A 1 273 ? -10.611 -12.691 20.540 1.00 95.75 273 VAL A CA 1
ATOM 2066 C C . VAL A 1 273 ? -9.176 -12.562 20.040 1.00 95.75 273 VAL A C 1
ATOM 2068 O O . VAL A 1 273 ? -8.741 -11.474 19.674 1.00 95.75 273 VAL A O 1
ATOM 2071 N N . SER A 1 274 ? -8.438 -13.664 19.990 1.00 95.06 274 SER A N 1
ATOM 2072 C CA . SER A 1 274 ? -7.119 -13.726 19.356 1.00 95.06 274 SER A CA 1
ATOM 2073 C C . SER A 1 274 ? -7.078 -14.890 18.375 1.00 95.06 274 SER A C 1
ATOM 2075 O O . SER A 1 274 ? -7.914 -15.788 18.432 1.00 95.06 274 SER A O 1
ATOM 2077 N N . ALA A 1 275 ? -6.113 -14.854 17.465 1.00 94.00 275 ALA A N 1
ATOM 2078 C CA . ALA A 1 275 ? -5.789 -15.961 16.578 1.00 94.00 275 ALA A CA 1
ATOM 2079 C C . ALA A 1 275 ? -4.301 -16.279 16.703 1.00 94.00 275 ALA A C 1
ATOM 2081 O O . ALA A 1 275 ? -3.523 -15.459 17.199 1.00 94.00 275 ALA A O 1
ATOM 2082 N N . ARG A 1 276 ? -3.892 -17.457 16.222 1.00 91.44 276 ARG A N 1
ATOM 2083 C CA . ARG A 1 276 ? -2.476 -17.845 16.241 1.00 91.44 276 ARG A CA 1
ATOM 2084 C C . ARG A 1 276 ? -1.590 -16.798 15.555 1.00 91.44 276 ARG A C 1
ATOM 2086 O O . ARG A 1 276 ? -1.996 -16.170 14.572 1.00 91.44 276 ARG A O 1
ATOM 2093 N N . SER A 1 277 ? -0.376 -16.637 16.071 1.00 91.88 277 SER A N 1
ATOM 2094 C CA . SER A 1 277 ? 0.683 -15.848 15.445 1.00 91.88 277 SER A CA 1
ATOM 2095 C C . SER A 1 277 ? 1.660 -16.750 14.691 1.00 91.88 277 SER A C 1
ATOM 2097 O O . SER A 1 277 ? 1.697 -17.963 14.899 1.00 91.88 277 SER A O 1
ATOM 2099 N N . PHE A 1 278 ? 2.450 -16.155 13.798 1.00 91.44 278 PHE A N 1
ATOM 2100 C CA . PHE A 1 278 ? 3.382 -16.877 12.938 1.00 91.44 278 PHE A CA 1
ATOM 2101 C C . PHE A 1 278 ? 4.803 -16.405 13.216 1.00 91.44 278 PHE A C 1
ATOM 2103 O O . PHE A 1 278 ? 5.159 -15.266 12.920 1.00 91.44 278 PHE A O 1
ATOM 2110 N N . LYS A 1 279 ? 5.619 -17.281 13.807 1.00 87.94 279 LYS A N 1
ATOM 2111 C CA . LYS A 1 279 ? 7.031 -16.992 14.058 1.00 87.94 279 LYS A CA 1
ATOM 2112 C C . LYS A 1 279 ? 7.844 -17.258 12.793 1.00 87.94 279 LYS A C 1
ATOM 2114 O O . LYS A 1 279 ? 7.942 -18.399 12.352 1.00 87.94 279 LYS A O 1
ATOM 2119 N N . ILE A 1 280 ? 8.444 -16.211 12.248 1.00 86.19 280 ILE A N 1
ATOM 2120 C CA . ILE A 1 280 ? 9.173 -16.222 10.977 1.00 86.19 280 ILE A CA 1
ATOM 2121 C C . ILE A 1 280 ? 10.438 -15.366 11.078 1.00 86.19 280 ILE A C 1
ATOM 2123 O O . ILE A 1 280 ? 10.560 -14.536 11.981 1.00 86.19 280 ILE A O 1
ATOM 2127 N N . GLU A 1 281 ? 11.368 -15.571 10.152 1.00 83.25 281 GLU A N 1
ATOM 2128 C CA . GLU A 1 281 ? 12.529 -14.700 9.992 1.00 83.25 281 GLU A CA 1
ATOM 2129 C C . GLU A 1 281 ? 12.113 -13.359 9.368 1.00 83.25 281 GLU A C 1
ATOM 2131 O O . GLU A 1 281 ? 11.350 -13.313 8.401 1.00 83.25 281 GLU A O 1
ATOM 2136 N N . VAL A 1 282 ? 12.590 -12.262 9.956 1.00 85.88 282 VAL A N 1
ATOM 2137 C CA . VAL A 1 282 ? 12.238 -10.897 9.554 1.00 85.88 282 VAL A CA 1
ATOM 2138 C C . VAL A 1 282 ? 13.354 -10.322 8.696 1.00 85.88 282 VAL A C 1
ATOM 2140 O O . VAL A 1 282 ? 14.469 -10.130 9.173 1.00 85.88 282 VAL A O 1
ATOM 2143 N N . LEU A 1 283 ? 13.019 -9.974 7.457 1.00 85.31 283 LEU A N 1
ATOM 2144 C CA . LEU A 1 283 ? 13.865 -9.176 6.577 1.00 85.31 283 LEU A CA 1
ATOM 2145 C C . LEU A 1 283 ? 13.561 -7.681 6.730 1.00 85.31 283 LEU A C 1
ATOM 2147 O O . LEU A 1 283 ? 14.475 -6.865 6.830 1.00 85.31 283 LEU A O 1
ATOM 2151 N N . ASN A 1 284 ? 12.279 -7.310 6.759 1.00 84.25 284 ASN A N 1
ATOM 2152 C CA . ASN A 1 284 ? 11.858 -5.914 6.830 1.00 84.25 284 ASN A CA 1
ATOM 2153 C C . ASN A 1 284 ? 10.553 -5.746 7.607 1.00 84.25 284 ASN A C 1
ATOM 2155 O O . ASN A 1 284 ? 9.537 -6.295 7.215 1.00 84.25 284 ASN A O 1
ATOM 2159 N N . VAL A 1 285 ? 10.534 -4.958 8.683 1.00 83.88 285 VAL A N 1
ATOM 2160 C CA . VAL A 1 285 ? 9.304 -4.753 9.479 1.00 83.88 285 VAL A CA 1
ATOM 2161 C C . VAL A 1 285 ? 8.333 -3.742 8.863 1.00 83.88 285 VAL A C 1
ATOM 2163 O O . VAL A 1 285 ? 7.175 -3.650 9.281 1.00 83.88 285 VAL A O 1
ATOM 2166 N N . LEU A 1 286 ? 8.792 -2.942 7.900 1.00 87.06 286 LEU A N 1
ATOM 2167 C CA . LEU A 1 286 ? 7.981 -1.899 7.282 1.00 87.06 286 LEU A CA 1
ATOM 2168 C C . LEU A 1 286 ? 6.848 -2.526 6.465 1.00 87.06 286 LEU A C 1
ATOM 2170 O O . LEU A 1 286 ? 7.065 -3.447 5.685 1.00 87.06 286 LEU A O 1
ATOM 2174 N N . GLY A 1 287 ? 5.630 -2.014 6.645 1.00 88.69 287 GLY A N 1
ATOM 2175 C CA . GLY A 1 287 ? 4.449 -2.521 5.945 1.00 88.69 287 GLY A CA 1
ATOM 2176 C C . GLY A 1 287 ? 3.691 -3.648 6.642 1.00 88.69 287 GLY A C 1
ATOM 2177 O O . GLY A 1 287 ? 2.571 -3.954 6.242 1.00 88.69 287 GLY A O 1
ATOM 2178 N N . ALA A 1 288 ? 4.234 -4.226 7.722 1.00 93.38 288 ALA A N 1
ATOM 2179 C CA . ALA A 1 288 ? 3.563 -5.293 8.471 1.00 93.38 288 ALA A CA 1
ATOM 2180 C C . ALA A 1 288 ? 2.159 -4.886 8.955 1.00 93.38 288 ALA A C 1
ATOM 2182 O O . ALA A 1 288 ? 1.225 -5.685 8.912 1.00 93.38 288 ALA A O 1
ATOM 2183 N N . GLY A 1 289 ? 2.009 -3.630 9.394 1.00 95.19 289 GLY A N 1
ATOM 2184 C CA . GLY A 1 289 ? 0.735 -3.063 9.839 1.00 95.19 289 GLY A CA 1
ATOM 2185 C C . GLY A 1 289 ? -0.293 -2.941 8.712 1.00 95.19 289 GLY A C 1
ATOM 2186 O O . GLY A 1 289 ? -1.421 -3.395 8.881 1.00 95.19 289 GLY A O 1
ATOM 2187 N N . ASP A 1 290 ? 0.114 -2.411 7.557 1.00 97.19 290 ASP A N 1
ATOM 2188 C CA . ASP A 1 290 ? -0.756 -2.231 6.385 1.00 97.19 290 ASP A CA 1
ATOM 2189 C C . ASP A 1 290 ? -1.192 -3.592 5.804 1.00 97.19 290 ASP A C 1
ATOM 2191 O O . ASP A 1 290 ? -2.345 -3.803 5.410 1.00 97.19 290 ASP A O 1
ATOM 2195 N N . ALA A 1 291 ? -0.278 -4.566 5.807 1.00 97.12 291 ALA A N 1
ATOM 2196 C CA . ALA A 1 291 ? -0.557 -5.940 5.411 1.00 97.12 291 ALA A CA 1
ATOM 2197 C C . ALA A 1 291 ? -1.531 -6.618 6.382 1.00 97.12 291 ALA A C 1
ATOM 2199 O O . ALA A 1 291 ? -2.512 -7.231 5.952 1.00 97.12 291 ALA A O 1
ATOM 2200 N N . PHE A 1 292 ? -1.294 -6.469 7.690 1.00 98.19 292 PHE A N 1
ATOM 2201 C CA . PHE A 1 292 ? -2.208 -6.942 8.725 1.00 98.19 292 PHE A CA 1
ATOM 2202 C C . PHE A 1 292 ? -3.606 -6.351 8.530 1.00 98.19 292 PHE A C 1
ATOM 2204 O O . PHE A 1 292 ? -4.584 -7.098 8.501 1.00 98.19 292 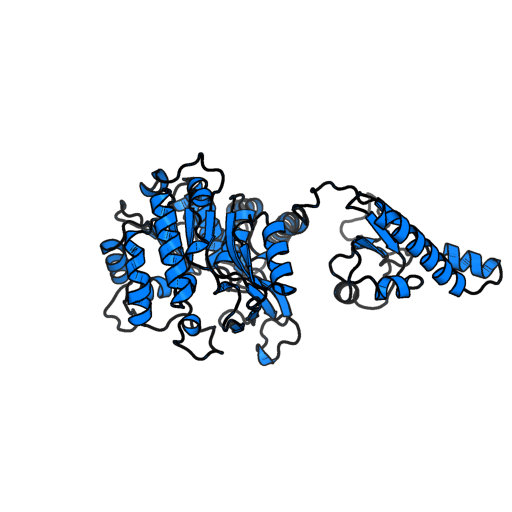PHE A O 1
ATOM 2211 N N . MET A 1 293 ? -3.697 -5.031 8.337 1.00 98.38 293 MET A N 1
ATOM 2212 C CA . MET A 1 293 ? -4.958 -4.339 8.078 1.00 98.38 293 MET A CA 1
ATOM 2213 C C . MET A 1 293 ? -5.661 -4.942 6.859 1.00 98.38 293 MET A C 1
ATOM 2215 O O . MET A 1 293 ? -6.839 -5.284 6.926 1.00 98.38 293 MET A O 1
ATOM 2219 N N . SER A 1 294 ? -4.924 -5.172 5.772 1.00 98.31 294 SER A N 1
ATOM 2220 C CA . SER A 1 294 ? -5.466 -5.769 4.549 1.00 98.31 294 SER A CA 1
ATOM 2221 C C . SER A 1 294 ? -6.053 -7.167 4.776 1.00 98.31 294 SER A C 1
ATOM 2223 O O . SER A 1 294 ? -7.171 -7.455 4.339 1.00 98.31 294 SER A O 1
ATOM 2225 N N . GLY A 1 295 ? -5.327 -8.029 5.496 1.00 98.25 295 GLY A N 1
ATOM 2226 C CA . GLY A 1 295 ? -5.787 -9.373 5.858 1.00 98.25 295 GLY A CA 1
ATOM 2227 C C . GLY A 1 295 ? -7.016 -9.350 6.764 1.00 98.25 295 GLY A C 1
ATOM 2228 O O . GLY A 1 295 ? -7.988 -10.065 6.513 1.00 98.25 295 GLY A O 1
ATOM 2229 N N . PHE A 1 296 ? -7.005 -8.482 7.775 1.00 98.62 296 PHE A N 1
ATOM 2230 C CA . PHE A 1 296 ? -8.125 -8.322 8.696 1.00 98.62 296 PHE A CA 1
ATOM 2231 C C . PHE A 1 296 ? -9.386 -7.836 7.972 1.00 98.62 296 PHE A C 1
ATOM 2233 O O . PHE A 1 296 ? -10.459 -8.426 8.127 1.00 98.62 296 PHE A O 1
ATOM 2240 N N . LEU A 1 297 ? -9.258 -6.804 7.130 1.00 98.62 297 LEU A N 1
ATOM 2241 C CA . LEU A 1 297 ? -10.374 -6.226 6.381 1.00 98.62 297 LEU A CA 1
ATOM 2242 C C . LEU A 1 297 ? -10.960 -7.188 5.353 1.00 98.62 297 LEU A C 1
ATOM 2244 O O . LEU A 1 297 ? -12.173 -7.155 5.144 1.00 98.62 297 LEU A O 1
ATOM 2248 N N . ARG A 1 298 ? -10.153 -8.085 4.768 1.00 97.00 298 ARG A N 1
ATOM 2249 C CA . ARG A 1 298 ? -10.662 -9.148 3.888 1.00 97.00 298 ARG A CA 1
ATOM 2250 C C . ARG A 1 298 ? -11.765 -9.956 4.574 1.00 97.00 298 ARG A C 1
ATOM 2252 O O . ARG A 1 298 ? -12.826 -10.143 3.983 1.00 97.00 298 ARG A O 1
ATOM 2259 N N . GLY A 1 299 ? -11.503 -10.437 5.789 1.00 97.06 299 GLY A N 1
ATOM 2260 C CA . GLY A 1 299 ? -12.481 -11.209 6.555 1.00 97.06 299 GLY A CA 1
ATOM 2261 C C . GLY A 1 299 ? -13.602 -10.323 7.098 1.00 97.06 299 GLY A C 1
ATOM 2262 O O . GLY A 1 299 ? -14.781 -10.654 6.976 1.00 97.06 299 GLY A O 1
ATOM 2263 N N . TRP A 1 300 ? -13.249 -9.157 7.647 1.00 97.62 300 TRP A N 1
ATOM 2264 C CA . TRP A 1 300 ? -14.198 -8.288 8.344 1.00 97.62 300 TRP A CA 1
ATOM 2265 C C . TRP A 1 300 ? -15.264 -7.704 7.407 1.00 97.62 300 TRP A C 1
ATOM 2267 O O . TRP A 1 300 ? -16.454 -7.770 7.717 1.00 97.62 300 TRP A O 1
ATOM 2277 N N . LEU A 1 301 ? -14.872 -7.234 6.216 1.00 97.38 301 LEU A N 1
ATOM 2278 C CA . LEU A 1 301 ? -15.804 -6.719 5.200 1.00 97.38 301 LEU A CA 1
ATOM 2279 C C . LEU A 1 301 ? -16.656 -7.815 4.541 1.00 97.38 301 LEU A C 1
ATOM 2281 O O . LEU A 1 301 ? -17.660 -7.510 3.897 1.00 97.38 301 LEU A O 1
ATOM 2285 N N . ARG A 1 302 ? -16.287 -9.088 4.731 1.00 95.69 302 ARG A N 1
ATOM 2286 C CA . ARG A 1 302 ? -17.053 -10.273 4.310 1.00 95.69 302 ARG A CA 1
ATOM 2287 C C . ARG A 1 302 ? -17.789 -10.956 5.460 1.00 95.69 302 ARG A C 1
ATOM 2289 O O . ARG A 1 302 ? -18.287 -12.065 5.294 1.00 95.69 302 ARG A O 1
ATOM 2296 N N . LYS A 1 303 ? -17.872 -10.290 6.618 1.00 95.25 303 LYS A N 1
ATOM 2297 C CA . LYS A 1 303 ? -18.590 -10.764 7.812 1.00 95.25 303 LYS A CA 1
ATOM 2298 C C . LYS A 1 303 ? -18.099 -12.127 8.322 1.00 95.25 303 LYS A C 1
ATOM 2300 O O . LYS A 1 303 ? -18.848 -12.861 8.969 1.00 95.25 303 LYS A O 1
ATOM 2305 N N . GLU A 1 304 ? -16.833 -12.463 8.070 1.00 95.44 304 GLU A N 1
ATOM 2306 C CA . GLU A 1 304 ? -16.197 -13.633 8.673 1.00 95.44 304 GLU A CA 1
ATOM 2307 C C . GLU A 1 304 ? -16.066 -13.437 10.198 1.00 95.44 304 GLU A C 1
ATOM 2309 O O . GLU A 1 304 ? -16.220 -12.337 10.742 1.00 95.44 304 GLU A O 1
ATOM 2314 N N . ASN A 1 305 ? -15.843 -14.523 10.939 1.00 94.88 305 ASN A N 1
ATOM 2315 C CA . ASN A 1 305 ? -15.688 -14.420 12.390 1.00 94.88 305 ASN A CA 1
ATOM 2316 C C . ASN A 1 305 ? -14.370 -13.698 12.752 1.00 94.88 305 ASN A C 1
ATOM 2318 O O . ASN A 1 305 ? -13.391 -13.766 12.012 1.00 94.88 305 ASN A O 1
ATOM 2322 N N . LEU A 1 306 ? -14.339 -13.024 13.909 1.00 96.00 306 LEU A N 1
ATOM 2323 C CA . LEU A 1 306 ? -13.207 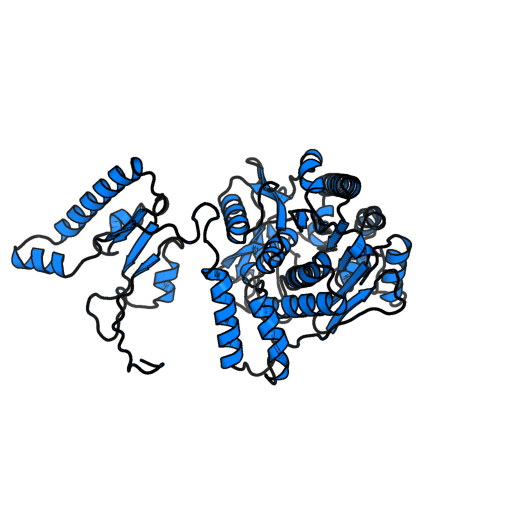-12.175 14.308 1.00 96.00 306 LEU A CA 1
ATOM 2324 C C . LEU A 1 306 ? -11.887 -12.945 14.456 1.00 96.00 306 LEU A C 1
ATOM 2326 O O . LEU A 1 306 ? -10.835 -12.374 14.192 1.00 96.00 306 LEU A O 1
ATOM 2330 N N . GLU A 1 307 ? -11.938 -14.223 14.836 1.00 96.81 307 GLU A N 1
ATOM 2331 C CA . GLU A 1 307 ? -10.754 -15.087 14.899 1.00 96.81 307 GLU A CA 1
ATOM 2332 C C . GLU A 1 307 ? -10.173 -15.321 13.499 1.00 96.81 307 GLU A C 1
ATOM 2334 O O . GLU A 1 307 ? -8.966 -15.236 13.304 1.00 96.81 307 GLU A O 1
ATOM 2339 N N . THR A 1 308 ? -11.023 -15.519 12.490 1.00 97.50 308 THR A N 1
ATOM 2340 C CA . THR A 1 308 ? -10.588 -15.653 11.093 1.00 97.50 308 THR A CA 1
ATOM 2341 C C . THR A 1 308 ? -10.034 -14.336 10.549 1.00 97.50 308 THR A C 1
ATOM 2343 O O . THR A 1 308 ? -8.981 -14.334 9.912 1.00 97.50 308 THR A O 1
ATOM 2346 N N . CYS A 1 309 ? -10.660 -13.197 10.871 1.00 97.94 309 CYS A N 1
ATOM 2347 C CA . CYS A 1 309 ? -10.113 -11.878 10.532 1.00 97.94 309 CYS A CA 1
ATOM 2348 C C . CYS A 1 309 ? -8.720 -11.670 11.154 1.00 97.94 309 CYS A C 1
ATOM 2350 O O . CYS A 1 309 ? -7.785 -11.261 10.467 1.00 97.94 309 CYS A O 1
ATOM 2352 N N . ALA A 1 310 ? -8.568 -11.993 12.442 1.00 98.25 310 ALA A N 1
ATOM 2353 C CA . ALA A 1 310 ? -7.294 -11.933 13.156 1.00 98.25 310 ALA A CA 1
ATOM 2354 C C . ALA A 1 310 ? -6.244 -12.877 12.546 1.00 98.25 310 ALA A C 1
ATOM 2356 O O . ALA A 1 310 ? -5.090 -12.488 12.379 1.00 98.25 310 ALA A O 1
ATOM 2357 N N . LEU A 1 311 ? -6.643 -14.091 12.155 1.00 98.19 311 LEU A N 1
ATOM 2358 C CA . LEU A 1 311 ? -5.766 -15.075 11.524 1.00 98.19 311 LEU A CA 1
ATOM 2359 C C . LEU A 1 311 ? -5.220 -14.576 10.181 1.00 98.19 311 LEU A C 1
ATOM 2361 O O . LEU A 1 311 ? -4.013 -14.661 9.949 1.00 98.19 311 LEU A O 1
ATOM 2365 N N . TYR A 1 312 ? -6.082 -14.034 9.314 1.00 98.38 312 TYR A N 1
ATOM 2366 C CA . TYR A 1 312 ? -5.649 -13.446 8.044 1.00 98.38 312 TYR A CA 1
ATOM 2367 C C . TYR A 1 312 ? -4.753 -12.228 8.261 1.00 98.38 312 TYR A C 1
ATOM 2369 O O . TYR A 1 312 ? -3.727 -12.115 7.595 1.00 98.38 312 TYR A O 1
ATOM 2377 N N . GLY A 1 313 ? -5.095 -11.349 9.209 1.00 98.12 313 GLY A N 1
ATOM 2378 C CA . GLY A 1 313 ? -4.247 -10.212 9.565 1.00 98.12 313 GLY A CA 1
ATOM 2379 C C . GLY A 1 313 ? -2.851 -10.658 10.011 1.00 98.12 313 GLY A C 1
ATOM 2380 O O . GLY A 1 313 ? -1.847 -10.205 9.458 1.00 98.12 313 GLY A O 1
ATOM 2381 N N . ASN A 1 314 ? -2.772 -11.609 10.945 1.00 97.88 314 ASN A N 1
ATOM 2382 C CA . ASN A 1 314 ? -1.503 -12.164 11.422 1.00 97.88 314 ASN A CA 1
ATOM 2383 C C . ASN A 1 314 ? -0.694 -12.814 10.288 1.00 97.88 314 ASN A C 1
ATOM 2385 O O . ASN A 1 314 ? 0.519 -12.619 10.218 1.00 97.88 314 ASN A O 1
ATOM 2389 N N . ALA A 1 315 ? -1.346 -13.564 9.393 1.00 97.00 315 ALA A N 1
ATOM 2390 C CA . ALA A 1 315 ? -0.684 -14.210 8.260 1.00 97.00 315 ALA A CA 1
ATOM 2391 C C . ALA A 1 315 ? -0.124 -13.187 7.260 1.00 97.00 315 ALA A C 1
ATOM 2393 O O . ALA A 1 315 ? 1.024 -13.315 6.837 1.00 97.00 315 ALA A O 1
ATOM 2394 N N . CYS A 1 316 ? -0.890 -12.145 6.919 1.00 97.00 316 CYS A N 1
ATOM 2395 C CA . CYS A 1 316 ? -0.421 -11.071 6.042 1.00 97.00 316 CYS A CA 1
ATOM 2396 C C . CYS A 1 316 ? 0.763 -10.312 6.634 1.00 97.00 316 CYS A C 1
ATOM 2398 O O . CYS A 1 316 ? 1.761 -10.099 5.945 1.00 97.00 316 CYS A O 1
ATOM 2400 N N . GLY A 1 317 ? 0.649 -9.915 7.907 1.00 95.81 317 GLY A N 1
ATOM 2401 C CA . GLY A 1 317 ? 1.712 -9.212 8.618 1.00 95.81 317 GLY A CA 1
ATOM 2402 C C . GLY A 1 317 ? 2.994 -10.038 8.672 1.00 95.81 317 GLY A C 1
ATOM 2403 O O . GLY A 1 317 ? 4.070 -9.500 8.441 1.00 95.81 317 GLY A O 1
ATOM 2404 N N . ALA A 1 318 ? 2.883 -11.352 8.888 1.00 94.38 318 ALA A N 1
ATOM 2405 C CA . ALA A 1 318 ? 4.029 -12.250 8.832 1.00 94.38 318 ALA A CA 1
ATOM 2406 C C . ALA A 1 318 ? 4.617 -12.338 7.412 1.00 94.38 318 ALA A C 1
ATOM 2408 O O . ALA A 1 318 ? 5.798 -12.091 7.211 1.00 94.38 318 ALA A O 1
ATOM 2409 N N . LEU A 1 319 ? 3.817 -12.628 6.388 1.00 93.38 319 LEU A N 1
ATOM 2410 C CA . LEU A 1 319 ? 4.349 -12.815 5.034 1.00 93.38 319 LEU A CA 1
ATOM 2411 C C . LEU A 1 319 ? 5.076 -11.581 4.487 1.00 93.38 319 LEU A C 1
ATOM 2413 O O . LEU A 1 319 ? 6.138 -11.730 3.882 1.00 93.38 319 LEU A O 1
ATOM 2417 N N . VAL A 1 320 ? 4.557 -10.374 4.725 1.00 92.94 320 VAL A N 1
ATOM 2418 C CA . VAL A 1 320 ? 5.187 -9.147 4.212 1.00 92.94 320 VAL A CA 1
ATOM 2419 C C . VAL A 1 320 ? 6.582 -8.937 4.781 1.00 92.94 320 VAL A C 1
ATOM 2421 O O . VAL A 1 320 ? 7.487 -8.582 4.027 1.00 92.94 320 VAL A O 1
ATOM 2424 N N . VAL A 1 321 ? 6.801 -9.239 6.064 1.00 91.06 321 VAL A N 1
ATOM 2425 C CA . VAL A 1 321 ? 8.106 -8.969 6.681 1.00 91.06 321 VAL A CA 1
ATOM 2426 C C . VAL A 1 321 ? 9.220 -9.919 6.243 1.00 91.06 321 VAL A C 1
ATOM 2428 O O . VAL A 1 321 ? 10.381 -9.694 6.576 1.00 91.06 321 VAL A O 1
ATOM 2431 N N . THR A 1 322 ? 8.893 -10.951 5.461 1.00 89.38 322 THR A N 1
ATOM 2432 C CA . THR A 1 322 ? 9.868 -11.875 4.849 1.00 89.38 322 THR A CA 1
ATOM 2433 C C . THR A 1 322 ? 10.461 -11.350 3.538 1.00 89.38 322 THR A C 1
ATOM 2435 O O . THR A 1 322 ? 11.322 -11.995 2.942 1.00 89.38 322 THR A O 1
ATOM 2438 N N . ARG A 1 323 ? 10.000 -10.189 3.054 1.00 88.75 323 ARG A N 1
ATOM 2439 C CA . ARG A 1 323 ? 10.338 -9.632 1.736 1.00 88.75 323 ARG A CA 1
ATOM 2440 C C . ARG A 1 323 ? 10.856 -8.197 1.856 1.00 88.75 323 ARG A C 1
ATOM 2442 O O . ARG A 1 323 ? 10.785 -7.568 2.904 1.00 88.75 323 ARG A O 1
ATOM 2449 N N . HIS A 1 324 ? 11.442 -7.698 0.766 1.00 87.88 324 HIS A N 1
ATOM 2450 C CA . HIS A 1 324 ? 12.187 -6.432 0.762 1.00 87.88 324 HIS A CA 1
ATOM 2451 C C . HIS A 1 324 ? 11.301 -5.179 0.853 1.00 87.88 324 HIS A C 1
ATOM 2453 O O . HIS A 1 324 ? 11.648 -4.264 1.592 1.00 87.88 324 HIS A O 1
ATOM 2459 N N . GLY A 1 325 ? 10.181 -5.120 0.125 1.00 83.06 325 GLY A N 1
ATOM 2460 C CA . GLY A 1 325 ? 9.281 -3.954 0.087 1.00 83.06 325 GLY A CA 1
ATOM 2461 C C . GLY A 1 325 ? 7.935 -4.199 0.777 1.00 83.06 325 GLY A C 1
ATOM 2462 O O . GLY A 1 325 ? 7.647 -5.322 1.163 1.00 83.06 325 GLY A O 1
ATOM 2463 N N . CYS A 1 326 ? 7.091 -3.165 0.892 1.00 84.56 326 CYS A N 1
ATOM 2464 C CA . CYS A 1 326 ? 5.747 -3.279 1.478 1.00 84.56 326 CYS A CA 1
ATOM 2465 C C . CYS A 1 326 ? 4.679 -3.721 0.460 1.00 84.56 326 CYS A C 1
ATOM 2467 O O . CYS A 1 326 ? 4.358 -4.904 0.384 1.00 84.56 326 CYS A O 1
ATOM 2469 N N . SER A 1 327 ? 4.143 -2.793 -0.350 1.00 82.88 327 SER A N 1
ATOM 2470 C CA . SER A 1 327 ? 3.126 -3.096 -1.374 1.00 82.88 327 SER A CA 1
ATOM 2471 C C . SER A 1 327 ? 3.465 -4.288 -2.277 1.00 82.88 327 SER A C 1
ATOM 2473 O O . SER A 1 327 ? 2.622 -5.175 -2.382 1.00 82.88 327 SER A O 1
ATOM 2475 N N . PRO A 1 328 ? 4.671 -4.394 -2.879 1.00 83.88 328 PRO A N 1
ATOM 2476 C CA . PRO A 1 328 ? 5.002 -5.546 -3.722 1.00 83.88 328 PRO A CA 1
ATOM 2477 C C . PRO A 1 328 ? 5.059 -6.861 -2.940 1.00 83.88 328 PRO A C 1
ATOM 2479 O O . PRO A 1 328 ? 4.920 -7.915 -3.537 1.00 83.88 328 PRO A O 1
ATOM 2482 N N . ALA A 1 329 ? 5.261 -6.835 -1.620 1.00 87.31 329 ALA A N 1
ATOM 2483 C CA . ALA A 1 329 ? 5.306 -8.041 -0.800 1.00 87.31 329 ALA A CA 1
ATOM 2484 C C . ALA A 1 329 ? 3.928 -8.509 -0.331 1.00 87.31 329 ALA A C 1
ATOM 2486 O O . ALA A 1 329 ? 3.834 -9.624 0.194 1.00 87.31 329 ALA A O 1
ATOM 2487 N N . ALA A 1 330 ? 2.886 -7.683 -0.485 1.00 91.12 330 ALA A N 1
ATOM 2488 C CA . ALA A 1 330 ? 1.544 -7.991 -0.016 1.00 91.12 330 ALA A CA 1
ATOM 2489 C C . ALA A 1 330 ? 1.064 -9.320 -0.626 1.00 91.12 330 ALA A C 1
ATOM 2491 O O . ALA A 1 330 ? 1.079 -9.467 -1.854 1.00 91.12 330 ALA A O 1
ATOM 2492 N N . PRO A 1 331 ? 0.668 -10.306 0.199 1.00 93.31 331 PRO A N 1
ATOM 2493 C CA . PRO A 1 331 ? 0.356 -11.635 -0.296 1.00 93.31 331 PRO A CA 1
ATOM 2494 C C . PRO A 1 331 ? -1.004 -11.670 -0.992 1.00 93.31 331 PRO A C 1
ATOM 2496 O O . PRO A 1 331 ? -1.949 -10.976 -0.614 1.00 93.31 331 PRO A O 1
ATOM 2499 N N . SER A 1 332 ? -1.128 -12.551 -1.977 1.00 92.69 332 SER A N 1
ATOM 2500 C CA . SER A 1 332 ? -2.429 -12.984 -2.486 1.00 92.69 332 SER A CA 1
ATOM 2501 C C . SER A 1 332 ? -3.156 -13.887 -1.495 1.00 92.69 332 SER A C 1
ATOM 2503 O O . SER A 1 332 ? -2.568 -14.465 -0.579 1.00 92.69 332 SER A O 1
ATOM 2505 N N . PHE A 1 333 ? -4.453 -14.096 -1.722 1.00 93.50 333 PHE A N 1
ATOM 2506 C CA . PHE A 1 333 ? -5.199 -15.024 -0.878 1.00 93.50 333 PHE A CA 1
ATOM 2507 C C . PHE A 1 333 ? -4.704 -16.471 -0.998 1.00 93.50 333 PHE A C 1
ATOM 2509 O O . PHE A 1 333 ? -4.629 -17.164 0.010 1.00 93.50 333 PHE A O 1
ATOM 2516 N N . ALA A 1 334 ? -4.289 -16.901 -2.193 1.00 92.62 334 ALA A N 1
ATOM 2517 C CA . ALA A 1 334 ? -3.730 -18.236 -2.392 1.00 92.62 334 ALA A CA 1
ATOM 2518 C C . ALA A 1 334 ? -2.426 -18.441 -1.597 1.00 92.62 334 ALA A C 1
ATOM 2520 O O . ALA A 1 334 ? -2.183 -19.532 -1.085 1.00 92.62 334 ALA A O 1
ATOM 2521 N N . GLU A 1 335 ? -1.599 -17.396 -1.468 1.00 93.56 335 GLU A N 1
ATOM 2522 C CA . GLU A 1 335 ? -0.424 -17.417 -0.589 1.00 93.56 335 GLU A CA 1
ATOM 2523 C C . GLU A 1 335 ? -0.823 -17.546 0.881 1.00 93.56 335 GLU A C 1
ATOM 2525 O O . GLU A 1 335 ? -0.244 -18.369 1.582 1.00 93.56 335 GLU A O 1
ATOM 2530 N N . ILE A 1 336 ? -1.819 -16.780 1.341 1.00 95.31 336 ILE A N 1
ATOM 2531 C CA . ILE A 1 336 ? -2.303 -16.847 2.729 1.00 95.31 336 ILE A CA 1
ATOM 2532 C C . ILE A 1 336 ? -2.854 -18.235 3.052 1.00 95.31 336 ILE A C 1
ATOM 2534 O O . ILE A 1 336 ? -2.496 -18.799 4.082 1.00 95.31 336 ILE A O 1
ATOM 2538 N N . GLU A 1 337 ? -3.705 -18.795 2.191 1.00 95.19 337 GLU A N 1
ATOM 2539 C CA . GLU A 1 337 ? -4.289 -20.122 2.403 1.00 95.19 337 GLU A CA 1
ATOM 2540 C C . GLU A 1 337 ? -3.205 -21.193 2.485 1.00 95.19 337 GLU A C 1
ATOM 2542 O O . GLU A 1 337 ? -3.185 -21.975 3.436 1.00 95.19 337 GLU A O 1
ATOM 2547 N N . TYR A 1 338 ? -2.270 -21.191 1.530 1.00 94.88 338 TYR A N 1
ATOM 2548 C CA . TYR A 1 338 ? -1.162 -22.139 1.528 1.00 94.88 338 TYR A CA 1
ATOM 2549 C C . TYR A 1 338 ? -0.281 -21.971 2.770 1.00 94.88 338 TYR A C 1
ATOM 2551 O O . TYR A 1 338 ? 0.041 -22.960 3.429 1.00 94.88 338 TYR A O 1
ATOM 2559 N N . PHE A 1 339 ? 0.071 -20.729 3.115 1.00 94.38 339 PHE A N 1
ATOM 2560 C CA . PHE A 1 339 ? 0.876 -20.414 4.290 1.00 94.38 339 PHE A CA 1
ATOM 2561 C C . PHE A 1 339 ? 0.205 -20.926 5.562 1.00 94.38 339 PHE A C 1
ATOM 2563 O O . PHE A 1 339 ? 0.812 -21.689 6.299 1.00 94.38 339 PHE A O 1
ATOM 2570 N N . ILE A 1 340 ? -1.068 -20.589 5.782 1.00 95.06 340 ILE A N 1
ATOM 2571 C CA . ILE A 1 340 ? -1.839 -21.028 6.949 1.00 95.06 340 ILE A CA 1
ATOM 2572 C C . ILE A 1 340 ? -1.914 -22.561 7.005 1.00 95.06 340 ILE A C 1
ATOM 2574 O O . ILE A 1 340 ? -1.634 -23.143 8.051 1.00 95.06 340 ILE A O 1
ATOM 2578 N N . GLN A 1 341 ? -2.284 -23.229 5.916 1.00 94.25 341 GLN A N 1
ATOM 2579 C CA . GLN A 1 341 ? -2.506 -24.678 5.931 1.00 94.25 341 GLN A CA 1
ATOM 2580 C C . GLN A 1 341 ? -1.233 -25.481 6.210 1.00 94.25 341 GLN A C 1
ATOM 2582 O O . GLN A 1 341 ? -1.315 -26.507 6.870 1.00 94.25 341 GLN A O 1
ATOM 2587 N N . ASN A 1 342 ? -0.081 -25.009 5.729 1.00 92.06 342 ASN A N 1
ATOM 2588 C CA . ASN A 1 342 ? 1.166 -25.778 5.744 1.00 92.06 342 ASN A CA 1
ATOM 2589 C C . ASN A 1 342 ? 2.184 -25.253 6.773 1.00 92.06 342 ASN A C 1
ATOM 2591 O O . ASN A 1 342 ? 3.284 -25.792 6.857 1.00 92.06 342 ASN A O 1
ATOM 2595 N N . PHE A 1 343 ? 1.863 -24.198 7.536 1.00 88.56 343 PHE A N 1
ATOM 2596 C CA . PHE A 1 343 ? 2.814 -23.565 8.462 1.00 88.56 343 PHE A CA 1
ATOM 2597 C C . PHE A 1 343 ? 3.369 -24.547 9.503 1.00 88.56 343 PHE A C 1
ATOM 2599 O O . PHE A 1 343 ? 4.573 -24.576 9.742 1.00 88.56 343 PHE A O 1
ATOM 2606 N N . ASP A 1 344 ? 2.496 -25.363 10.101 1.00 86.56 344 ASP A N 1
ATOM 2607 C CA . ASP A 1 344 ? 2.857 -26.268 11.200 1.00 86.56 344 ASP A CA 1
ATOM 2608 C C . ASP A 1 344 ? 3.620 -27.516 10.717 1.00 86.56 344 ASP A C 1
ATOM 2610 O O . ASP A 1 344 ? 4.343 -28.143 11.492 1.00 86.56 344 ASP A O 1
ATOM 2614 N N . ASP A 1 345 ? 3.520 -27.839 9.424 1.00 84.88 345 ASP A N 1
ATOM 2615 C CA . ASP A 1 345 ? 4.227 -28.961 8.793 1.00 84.88 345 ASP A CA 1
ATOM 2616 C C . ASP A 1 345 ? 5.695 -28.627 8.476 1.00 84.88 345 ASP A C 1
ATOM 2618 O O . ASP A 1 345 ? 6.478 -29.504 8.096 1.00 84.88 345 ASP A O 1
ATOM 2622 N N . VAL A 1 346 ? 6.088 -27.358 8.629 1.00 76.75 346 VAL A N 1
ATOM 2623 C CA . VAL A 1 346 ? 7.438 -26.872 8.344 1.00 76.75 346 VAL A CA 1
ATOM 2624 C C . VAL A 1 346 ? 8.120 -26.433 9.641 1.00 76.75 346 VAL A C 1
ATOM 2626 O O . VAL A 1 346 ? 7.989 -25.281 10.065 1.00 76.75 346 VAL A O 1
ATOM 2629 N N . PRO A 1 347 ? 8.887 -27.324 10.296 1.00 66.81 347 PRO A N 1
ATOM 2630 C CA . PRO A 1 347 ? 9.599 -26.958 11.509 1.00 66.81 347 PRO A CA 1
ATOM 2631 C C . PRO A 1 347 ? 10.635 -25.866 11.216 1.00 66.81 347 PRO A C 1
ATOM 2633 O O . PRO A 1 347 ? 11.359 -25.922 10.227 1.00 66.81 347 PRO A O 1
ATOM 2636 N N . ASN A 1 348 ? 10.734 -24.897 12.127 1.00 65.56 348 ASN A N 1
ATOM 2637 C CA . ASN A 1 348 ? 11.799 -23.892 12.164 1.00 65.56 348 ASN A CA 1
ATOM 2638 C C . ASN A 1 348 ? 11.879 -22.922 10.959 1.00 65.56 348 ASN A C 1
ATOM 2640 O O . ASN A 1 348 ? 12.972 -22.529 10.558 1.00 65.56 348 ASN A O 1
ATOM 2644 N N . LEU A 1 349 ? 10.736 -22.432 10.455 1.00 69.06 349 LEU A N 1
ATOM 2645 C CA . LEU A 1 349 ? 10.672 -21.349 9.447 1.00 69.06 349 LEU A CA 1
ATOM 2646 C C . LEU A 1 349 ? 11.409 -20.050 9.838 1.00 69.06 349 LEU A C 1
ATOM 2648 O O . LEU A 1 349 ? 11.634 -19.199 8.985 1.00 69.06 349 LEU A O 1
ATOM 2652 N N . ALA A 1 350 ? 11.767 -19.890 11.114 1.00 60.84 350 ALA A N 1
ATOM 2653 C CA . ALA A 1 350 ? 12.523 -18.755 11.633 1.00 60.84 350 ALA A CA 1
ATOM 2654 C C . ALA A 1 350 ? 14.037 -19.018 11.787 1.00 60.84 350 ALA A C 1
ATOM 2656 O O . ALA A 1 350 ? 14.732 -18.127 12.266 1.00 60.84 350 ALA A O 1
ATOM 2657 N N . GLY A 1 351 ? 14.539 -20.223 11.479 1.00 55.28 351 GLY A N 1
ATOM 2658 C CA . GLY A 1 351 ? 15.930 -20.602 11.770 1.00 55.28 351 GLY A CA 1
ATOM 2659 C C . GLY A 1 351 ? 16.628 -21.487 10.734 1.00 55.28 351 GLY A C 1
ATOM 2660 O O . GLY A 1 351 ? 17.840 -21.373 10.595 1.00 55.28 351 GLY A O 1
ATOM 2661 N N . GLU A 1 352 ? 15.908 -22.333 9.990 1.00 56.75 352 GLU A N 1
ATOM 2662 C CA . GLU A 1 352 ? 16.442 -23.019 8.805 1.00 56.75 352 GLU A CA 1
ATOM 2663 C C . GLU A 1 352 ? 15.367 -23.018 7.705 1.00 56.75 352 GLU A C 1
ATOM 2665 O O . GLU A 1 352 ? 14.323 -23.659 7.861 1.00 56.75 352 GLU A O 1
ATOM 2670 N N . PRO A 1 353 ? 15.558 -22.280 6.598 1.00 63.50 353 PRO A N 1
ATOM 2671 C CA . PRO A 1 353 ? 14.527 -22.149 5.581 1.00 63.50 353 PRO A CA 1
ATOM 2672 C C . PRO A 1 353 ? 14.303 -23.493 4.887 1.00 63.50 353 PRO A C 1
ATOM 2674 O O . PRO A 1 353 ? 15.201 -24.013 4.233 1.00 63.50 353 PRO A O 1
ATOM 2677 N N . ASN A 1 354 ? 13.086 -24.041 4.975 1.00 76.69 354 ASN A N 1
ATOM 2678 C CA . ASN A 1 354 ? 12.671 -25.176 4.151 1.00 76.69 354 ASN A CA 1
ATOM 2679 C C . ASN A 1 354 ? 12.592 -24.720 2.681 1.00 76.69 354 ASN A C 1
ATOM 2681 O O . ASN A 1 354 ? 11.670 -23.968 2.332 1.00 76.69 354 ASN A O 1
ATOM 2685 N N . PRO A 1 355 ? 13.513 -25.156 1.798 1.00 79.06 355 PRO A N 1
ATOM 2686 C CA . PRO A 1 355 ? 13.607 -24.590 0.456 1.00 79.06 355 PRO A CA 1
ATOM 2687 C C . PRO A 1 355 ? 12.376 -24.897 -0.397 1.00 79.06 355 PRO A C 1
ATOM 2689 O O . PRO A 1 355 ? 11.967 -24.065 -1.201 1.00 79.06 355 PRO A O 1
ATOM 2692 N N . ALA A 1 356 ? 11.741 -26.058 -0.203 1.00 84.44 356 ALA A N 1
ATOM 2693 C CA . ALA A 1 356 ? 10.561 -26.456 -0.967 1.00 84.44 356 ALA A CA 1
ATOM 2694 C C . ALA A 1 356 ? 9.336 -25.599 -0.616 1.00 84.44 356 ALA A C 1
ATOM 2696 O O . ALA A 1 356 ? 8.606 -25.163 -1.511 1.00 84.44 356 ALA A O 1
ATOM 2697 N N . PHE A 1 357 ? 9.135 -25.312 0.674 1.00 86.88 357 PHE A N 1
ATOM 2698 C CA . PHE A 1 357 ? 8.057 -24.435 1.130 1.00 86.88 357 PHE A CA 1
ATOM 2699 C C . PHE A 1 357 ? 8.217 -23.020 0.567 1.00 86.88 357 PHE A C 1
ATOM 2701 O O . PHE A 1 357 ? 7.294 -22.494 -0.059 1.00 86.88 357 PHE A O 1
ATOM 2708 N N . TRP A 1 358 ? 9.402 -22.426 0.727 1.00 85.75 358 TRP A N 1
ATOM 2709 C CA . TRP A 1 358 ? 9.663 -21.069 0.249 1.00 85.75 358 TRP A CA 1
ATOM 2710 C C . TRP A 1 358 ? 9.671 -20.972 -1.274 1.00 85.75 358 TRP A C 1
ATOM 2712 O O . TRP A 1 358 ? 9.167 -19.992 -1.820 1.00 85.75 358 TRP A O 1
ATOM 2722 N N . LEU A 1 359 ? 10.133 -22.009 -1.981 1.00 86.12 359 LEU A N 1
ATOM 2723 C CA . LEU A 1 359 ? 9.999 -22.090 -3.434 1.00 86.12 359 LEU A CA 1
ATOM 2724 C C . LEU A 1 359 ? 8.524 -22.045 -3.849 1.00 86.12 359 LEU A C 1
ATOM 2726 O O . LEU A 1 359 ? 8.164 -21.285 -4.748 1.00 86.12 359 LEU A O 1
ATOM 2730 N N . LYS A 1 360 ? 7.653 -22.808 -3.177 1.00 89.44 360 LYS A N 1
ATOM 2731 C CA . LYS A 1 360 ? 6.215 -22.793 -3.463 1.00 89.44 360 LYS A CA 1
ATOM 2732 C C . LYS A 1 360 ? 5.574 -21.442 -3.143 1.00 89.44 360 LYS A C 1
ATOM 2734 O O . LYS A 1 360 ? 4.797 -20.946 -3.959 1.00 89.44 360 LYS A O 1
ATOM 2739 N N . MET A 1 361 ? 5.920 -20.828 -2.011 1.00 90.81 361 MET A N 1
ATOM 2740 C CA . MET A 1 361 ? 5.462 -19.479 -1.654 1.00 90.81 361 MET A CA 1
ATOM 2741 C C . MET A 1 361 ? 5.890 -18.440 -2.694 1.00 90.81 361 MET A C 1
ATOM 2743 O O . MET A 1 361 ? 5.063 -17.655 -3.152 1.00 90.81 361 MET A O 1
ATOM 2747 N N . ASN A 1 362 ? 7.147 -18.482 -3.141 1.00 87.88 362 ASN A N 1
ATOM 2748 C CA . ASN A 1 362 ? 7.658 -17.590 -4.181 1.00 87.88 362 ASN A CA 1
ATOM 2749 C C . ASN A 1 362 ? 6.957 -17.819 -5.525 1.00 87.88 362 ASN A C 1
ATOM 2751 O O . ASN A 1 362 ? 6.604 -16.859 -6.200 1.00 87.88 362 ASN A O 1
ATOM 2755 N N . GLN A 1 363 ? 6.675 -19.070 -5.900 1.00 87.88 363 GLN A N 1
ATOM 2756 C CA . GLN A 1 363 ? 5.888 -19.369 -7.100 1.00 87.88 363 GLN A CA 1
ATOM 2757 C C . GLN A 1 363 ? 4.465 -18.801 -7.025 1.00 87.88 363 GLN A C 1
ATOM 2759 O O . GLN A 1 363 ? 3.966 -18.275 -8.019 1.00 87.88 363 GLN A O 1
ATOM 2764 N N . LEU A 1 364 ? 3.794 -18.925 -5.874 1.00 88.94 364 LEU A N 1
ATOM 2765 C CA . LEU A 1 364 ? 2.460 -18.350 -5.670 1.00 88.94 364 LEU A CA 1
ATOM 2766 C C . LEU A 1 364 ? 2.504 -16.820 -5.743 1.00 88.94 364 LEU A C 1
ATOM 2768 O O . LEU A 1 364 ? 1.667 -16.218 -6.410 1.00 88.94 364 LEU A O 1
ATOM 2772 N N . HIS A 1 365 ? 3.523 -16.212 -5.141 1.00 88.94 365 HIS A N 1
ATOM 2773 C CA . HIS A 1 365 ? 3.729 -14.772 -5.177 1.00 88.94 365 HIS A CA 1
ATOM 2774 C C . HIS A 1 365 ? 3.964 -14.241 -6.592 1.00 88.94 365 HIS A C 1
ATOM 2776 O O . HIS A 1 365 ? 3.269 -13.334 -7.042 1.00 88.94 365 HIS A O 1
ATOM 2782 N N . LEU A 1 366 ? 4.872 -14.870 -7.344 1.00 83.62 366 LEU A N 1
ATOM 2783 C CA . LEU A 1 366 ? 5.177 -14.484 -8.722 1.00 83.62 366 LEU A CA 1
ATOM 2784 C C . LEU A 1 366 ? 3.954 -14.585 -9.637 1.00 83.62 366 LEU A C 1
ATOM 2786 O O . LEU A 1 366 ? 3.802 -13.767 -10.537 1.00 83.62 366 LEU A O 1
ATOM 2790 N N . LYS A 1 367 ? 3.045 -15.540 -9.404 1.00 79.81 367 LYS A N 1
ATOM 2791 C CA . LYS A 1 367 ? 1.775 -15.605 -10.147 1.00 79.81 367 LYS A CA 1
ATOM 2792 C C . LYS A 1 367 ? 0.873 -14.403 -9.884 1.00 79.81 367 LYS A C 1
ATOM 2794 O O . LYS A 1 367 ? 0.115 -14.033 -10.773 1.00 79.81 367 LYS A O 1
ATOM 2799 N N . THR A 1 368 ? 0.949 -13.802 -8.705 1.00 74.50 368 THR A N 1
ATOM 2800 C CA . THR A 1 368 ? 0.203 -12.587 -8.363 1.00 74.50 368 THR A CA 1
ATOM 2801 C C . THR A 1 368 ? 0.864 -11.364 -8.991 1.00 74.50 368 THR A C 1
ATOM 2803 O O . THR A 1 368 ? 0.205 -10.645 -9.735 1.00 74.50 368 THR A O 1
ATOM 2806 N N . GLU A 1 369 ? 2.176 -11.198 -8.794 1.00 70.75 369 GLU A N 1
ATOM 2807 C CA . GLU A 1 369 ? 2.952 -10.062 -9.323 1.00 70.75 369 GLU A CA 1
ATOM 2808 C C . GLU A 1 369 ? 2.985 -9.999 -10.859 1.00 70.75 369 GLU A C 1
ATOM 2810 O O . GLU A 1 369 ? 2.947 -8.915 -11.452 1.00 70.75 369 GLU A O 1
ATOM 2815 N N . LEU A 1 370 ? 3.105 -11.166 -11.508 1.00 64.19 370 LEU A N 1
ATOM 2816 C CA . LEU A 1 370 ? 3.278 -11.293 -12.959 1.00 64.19 370 LEU A CA 1
ATOM 2817 C C . LEU A 1 370 ? 1.987 -11.679 -13.691 1.00 64.19 370 LEU A C 1
ATOM 2819 O O . LEU A 1 370 ? 1.886 -11.443 -14.892 1.00 64.19 370 LEU A O 1
ATOM 2823 N N . GLY A 1 371 ? 1.026 -12.311 -13.008 1.00 49.34 371 GLY A N 1
ATOM 2824 C CA . GLY A 1 371 ? -0.177 -12.878 -13.629 1.00 49.34 371 GLY A CA 1
ATOM 2825 C C . GLY A 1 371 ? -1.396 -11.956 -13.661 1.00 49.34 371 GLY A C 1
ATOM 2826 O O . GLY A 1 371 ? -2.390 -12.310 -14.296 1.00 49.34 371 GLY A O 1
ATOM 2827 N N . GLN A 1 372 ? -1.348 -10.788 -13.012 1.00 53.44 372 GLN A N 1
ATOM 2828 C CA . GLN A 1 372 ? -2.388 -9.761 -13.125 1.00 53.44 372 GLN A CA 1
ATOM 2829 C C . GLN A 1 372 ? -2.044 -8.757 -14.236 1.00 53.44 372 GLN A C 1
ATOM 2831 O O . GLN A 1 372 ? -0.877 -8.424 -14.450 1.00 53.44 372 GLN A O 1
ATOM 2836 N N . SER A 1 373 ? -3.062 -8.322 -14.994 1.00 41.75 373 SER A N 1
ATOM 2837 C CA . SER A 1 373 ? -2.887 -7.480 -16.188 1.00 41.75 373 SER A CA 1
ATOM 2838 C C . SER A 1 373 ? -2.036 -6.255 -15.889 1.00 41.75 373 SER A C 1
ATOM 2840 O O . SER A 1 373 ? -2.373 -5.464 -15.017 1.00 41.75 373 SER A O 1
ATOM 2842 N N . GLN A 1 374 ? -0.972 -6.043 -16.661 1.00 48.91 374 GLN A N 1
ATOM 2843 C CA . GLN A 1 374 ? -0.043 -4.937 -16.432 1.00 48.91 374 GLN A CA 1
ATOM 2844 C C . GLN A 1 374 ? -0.630 -3.539 -16.719 1.00 48.91 374 GLN A C 1
ATOM 2846 O O . GLN A 1 374 ? 0.042 -2.553 -16.432 1.00 48.91 374 GLN A O 1
ATOM 2851 N N . LYS A 1 375 ? -1.854 -3.427 -17.263 1.00 42.84 375 LYS A N 1
ATOM 2852 C CA . LYS A 1 375 ? -2.635 -2.177 -17.382 1.00 42.84 375 LYS A CA 1
ATOM 2853 C C . LYS A 1 375 ? -4.140 -2.505 -17.393 1.00 42.84 375 LYS A C 1
ATOM 2855 O O . LYS A 1 375 ? -4.501 -3.464 -18.068 1.00 42.84 375 LYS A O 1
ATOM 2860 N N . PRO A 1 376 ? -5.037 -1.716 -16.775 1.00 40.97 376 PRO A N 1
ATOM 2861 C CA . PRO A 1 376 ? -6.489 -1.891 -16.937 1.00 40.97 376 PRO A CA 1
ATOM 2862 C C . PRO A 1 376 ? -6.960 -1.663 -18.386 1.00 40.97 376 PRO A C 1
ATOM 2864 O O . PRO A 1 376 ? -7.947 -2.254 -18.817 1.00 40.97 376 PRO A O 1
ATOM 2867 N N . GLU A 1 377 ? -6.225 -0.864 -19.169 1.00 44.28 377 GLU A N 1
ATOM 2868 C CA . GLU A 1 377 ? -6.489 -0.649 -20.599 1.00 44.28 377 GLU A CA 1
ATOM 2869 C C . GLU A 1 377 ? -5.893 -1.705 -21.534 1.00 44.28 377 GLU A C 1
ATOM 2871 O O . GLU A 1 377 ? -6.294 -1.770 -22.697 1.00 44.28 377 GLU A O 1
ATOM 2876 N N . ARG A 1 378 ? -4.933 -2.508 -21.059 1.00 45.38 378 ARG A N 1
ATOM 2877 C CA . ARG A 1 378 ? -4.469 -3.686 -21.791 1.00 45.38 378 ARG A CA 1
ATOM 2878 C C . ARG A 1 378 ? -5.218 -4.863 -21.195 1.00 45.38 378 ARG A C 1
ATOM 2880 O O . ARG A 1 378 ? -4.851 -5.304 -20.105 1.00 45.38 378 ARG A O 1
ATOM 2887 N N . PRO A 1 379 ? -6.280 -5.378 -21.832 1.00 40.41 379 PRO A N 1
ATOM 2888 C CA . PRO A 1 379 ? -6.862 -6.621 -21.362 1.00 40.41 379 PRO A CA 1
ATOM 2889 C C . PRO A 1 379 ? -5.745 -7.666 -21.254 1.00 40.41 379 PRO A C 1
ATOM 2891 O O . PRO A 1 379 ? -4.812 -7.660 -22.058 1.00 40.41 379 PRO A O 1
ATOM 2894 N N . VAL A 1 380 ? -5.876 -8.587 -20.296 1.00 46.38 380 VAL A N 1
ATOM 2895 C CA . VAL A 1 380 ? -5.006 -9.756 -19.995 1.00 46.38 380 VAL A CA 1
ATOM 2896 C C . VAL A 1 380 ? -4.728 -10.649 -21.235 1.00 46.38 380 VAL A C 1
ATOM 2898 O O . VAL A 1 380 ? -4.161 -11.731 -21.147 1.00 46.38 380 VAL A O 1
ATOM 2901 N N . ARG A 1 381 ? -5.202 -10.238 -22.413 1.00 50.28 381 ARG A N 1
ATOM 2902 C CA . ARG A 1 381 ? -5.350 -10.977 -23.659 1.00 50.28 381 ARG A CA 1
ATOM 2903 C C . ARG A 1 381 ? -5.237 -10.087 -24.905 1.00 50.28 381 ARG A C 1
ATOM 2905 O O . ARG A 1 381 ? -5.773 -10.467 -25.941 1.00 50.28 381 ARG A O 1
ATOM 2912 N N . GLU A 1 382 ? -4.638 -8.898 -24.833 1.00 59.03 382 GLU A N 1
ATOM 2913 C CA . GLU A 1 382 ? -4.292 -8.193 -26.074 1.00 59.03 382 GLU A CA 1
ATOM 2914 C C . GLU A 1 382 ? -3.123 -8.933 -26.736 1.00 59.03 382 GLU A C 1
ATOM 2916 O O . GLU A 1 382 ? -2.033 -9.036 -26.174 1.00 59.03 382 GLU A O 1
ATOM 2921 N N . GLU A 1 383 ? -3.390 -9.532 -27.894 1.00 76.44 383 GLU A N 1
ATOM 2922 C CA . GLU A 1 383 ? -2.407 -10.273 -28.682 1.00 76.44 383 GLU A CA 1
ATOM 2923 C C . GLU A 1 383 ? -1.230 -9.355 -29.035 1.00 76.44 383 GLU A C 1
ATOM 2925 O O . GLU A 1 383 ? -1.426 -8.274 -29.582 1.00 76.44 383 GLU A O 1
ATOM 2930 N N . LEU A 1 384 ? 0.005 -9.753 -28.723 1.00 84.06 384 LEU A N 1
ATOM 2931 C CA . LEU A 1 384 ? 1.167 -8.990 -29.172 1.00 84.06 384 LEU A CA 1
ATOM 2932 C C . LEU A 1 384 ? 1.410 -9.263 -30.657 1.00 84.06 384 LEU A C 1
ATOM 2934 O O . LEU A 1 384 ? 1.750 -10.379 -31.047 1.00 84.06 384 LEU A O 1
ATOM 2938 N N . LEU A 1 385 ? 1.291 -8.223 -31.478 1.00 90.81 385 LEU A N 1
ATOM 2939 C CA . LEU A 1 385 ? 1.630 -8.275 -32.897 1.00 90.81 385 LEU A CA 1
ATOM 2940 C C . LEU A 1 385 ? 3.066 -7.782 -33.071 1.00 90.81 385 LEU A C 1
ATOM 2942 O O . LEU A 1 385 ? 3.330 -6.579 -33.164 1.00 90.81 385 LEU A O 1
ATOM 2946 N N . ILE A 1 386 ? 3.997 -8.735 -33.066 1.00 93.06 386 ILE A N 1
ATOM 2947 C CA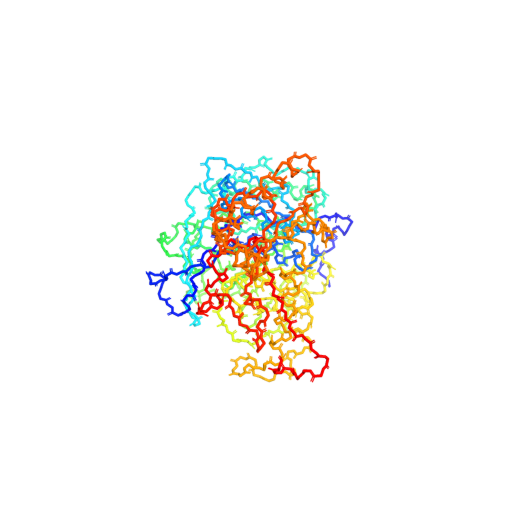 . ILE A 1 386 ? 5.436 -8.468 -33.051 1.00 93.06 386 ILE A CA 1
ATOM 2948 C C . ILE A 1 386 ? 5.989 -8.485 -34.478 1.00 93.06 386 ILE A C 1
ATOM 2950 O O . ILE A 1 386 ? 5.990 -9.523 -35.143 1.00 93.06 386 ILE A O 1
ATOM 2954 N N . LEU A 1 387 ? 6.538 -7.357 -34.934 1.00 96.00 387 LEU A N 1
ATOM 2955 C CA . LEU A 1 387 ? 7.397 -7.330 -36.116 1.00 96.00 387 LEU A CA 1
ATOM 2956 C C . LEU A 1 387 ? 8.824 -7.712 -35.705 1.00 96.00 387 LEU A C 1
ATOM 2958 O O . LEU A 1 387 ? 9.562 -6.895 -35.152 1.00 96.00 387 LEU A O 1
ATOM 2962 N N . ALA A 1 388 ? 9.210 -8.959 -35.972 1.00 95.44 388 ALA A N 1
ATOM 2963 C CA . ALA A 1 388 ? 10.541 -9.474 -35.663 1.00 95.44 388 ALA A CA 1
ATOM 2964 C C . ALA A 1 388 ? 11.525 -9.255 -36.822 1.00 95.44 388 ALA A C 1
ATOM 2966 O O . ALA A 1 388 ? 11.295 -9.685 -37.952 1.00 95.44 388 ALA A O 1
ATOM 2967 N N . PHE A 1 389 ? 12.641 -8.592 -36.532 1.00 95.31 389 PHE A N 1
ATOM 2968 C CA . PHE A 1 389 ? 13.754 -8.354 -37.458 1.00 95.31 389 PHE A CA 1
ATOM 2969 C C . PHE A 1 389 ? 15.098 -8.328 -36.707 1.00 95.31 389 PHE A C 1
ATOM 2971 O O . PHE A 1 389 ? 16.040 -7.608 -37.048 1.00 95.31 389 PHE A O 1
ATOM 2978 N N . ASP A 1 390 ? 15.201 -9.173 -35.687 1.00 93.56 390 ASP A N 1
ATOM 2979 C CA . ASP A 1 390 ? 16.334 -9.374 -34.782 1.00 93.56 390 ASP A CA 1
ATOM 2980 C C . ASP A 1 390 ? 17.405 -10.345 -35.307 1.00 93.56 390 ASP A C 1
ATOM 2982 O O . ASP A 1 390 ? 18.391 -10.616 -34.630 1.00 93.56 390 ASP A O 1
ATOM 2986 N N . HIS A 1 391 ? 17.259 -10.844 -36.535 1.00 91.50 391 HIS A N 1
ATOM 2987 C CA . HIS A 1 391 ? 18.243 -11.729 -37.157 1.00 91.50 391 HIS A CA 1
ATOM 2988 C C . HIS A 1 391 ? 19.604 -11.029 -37.278 1.00 91.50 391 HIS A C 1
ATOM 2990 O O . HIS A 1 391 ? 19.662 -9.835 -37.596 1.00 91.50 391 HIS A O 1
ATOM 2996 N N . ARG A 1 392 ? 20.690 -11.773 -37.041 1.00 90.19 392 ARG A N 1
ATOM 2997 C CA . ARG A 1 392 ? 22.069 -11.272 -37.123 1.00 90.19 392 ARG A CA 1
ATOM 2998 C C . ARG A 1 392 ? 22.893 -12.074 -38.121 1.00 90.19 392 ARG A C 1
ATOM 3000 O O . ARG A 1 392 ? 23.186 -11.578 -39.206 1.00 90.19 392 ARG A O 1
ATOM 3007 N N . THR A 1 393 ? 23.152 -13.339 -37.799 1.00 90.12 393 THR A N 1
ATOM 3008 C CA . THR A 1 393 ? 24.040 -14.234 -38.552 1.00 90.12 393 THR A CA 1
ATOM 3009 C C . THR A 1 393 ? 23.676 -14.316 -40.034 1.00 90.12 393 THR A C 1
ATOM 3011 O O . THR A 1 393 ? 24.536 -14.149 -40.887 1.00 90.12 393 THR A O 1
ATOM 3014 N N . GLN A 1 394 ? 22.389 -14.446 -40.374 1.00 91.94 394 GLN A N 1
ATOM 3015 C CA . GLN A 1 394 ? 21.948 -14.543 -41.772 1.00 91.94 394 GLN A CA 1
ATOM 3016 C C . GLN A 1 394 ? 22.233 -13.266 -42.582 1.00 91.94 394 GLN A C 1
ATOM 3018 O O . GLN A 1 394 ? 22.515 -13.338 -43.782 1.00 91.94 394 GLN A O 1
ATOM 3023 N N . PHE A 1 395 ? 22.160 -12.089 -41.951 1.00 93.88 395 PHE A N 1
ATOM 3024 C CA . PHE A 1 395 ? 22.498 -10.827 -42.611 1.00 93.88 395 PHE A CA 1
ATOM 3025 C C . PHE A 1 395 ? 24.012 -10.641 -42.731 1.00 93.88 395 PHE A C 1
ATOM 3027 O O . PHE A 1 395 ? 24.480 -10.182 -43.772 1.00 93.88 395 PHE A O 1
ATOM 3034 N N . GLU A 1 396 ? 24.776 -11.033 -41.712 1.00 94.88 396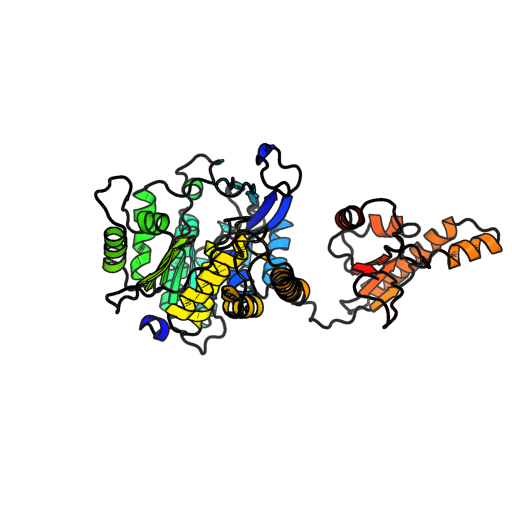 GLU A N 1
ATOM 3035 C CA . GLU A 1 396 ? 26.243 -11.011 -41.745 1.00 94.88 396 GLU A CA 1
ATOM 3036 C C . GLU A 1 396 ? 26.799 -11.942 -42.822 1.00 94.88 396 GLU A C 1
ATOM 3038 O O . GLU A 1 396 ? 27.654 -11.527 -43.608 1.00 94.88 396 GLU A O 1
ATOM 3043 N N . ASP A 1 397 ? 26.268 -13.162 -42.917 1.00 95.00 397 ASP A N 1
ATOM 3044 C CA . ASP A 1 397 ? 26.620 -14.127 -43.957 1.00 95.00 397 ASP A CA 1
ATOM 3045 C C . ASP A 1 397 ? 26.268 -13.576 -45.343 1.00 95.00 397 ASP A C 1
ATOM 3047 O O . ASP A 1 397 ? 27.112 -13.567 -46.237 1.00 95.00 397 ASP A O 1
ATOM 3051 N N . SER A 1 398 ? 25.078 -12.983 -45.502 1.00 95.50 398 SER A N 1
ATOM 3052 C CA . SER A 1 398 ? 24.675 -12.328 -46.756 1.00 95.50 398 SER A CA 1
ATOM 3053 C C . SER A 1 398 ? 25.613 -11.185 -47.161 1.00 95.50 398 SER A C 1
ATOM 3055 O O . SER A 1 398 ? 25.901 -11.007 -48.348 1.00 95.50 398 SER A O 1
ATOM 3057 N N . CYS A 1 399 ? 26.079 -10.382 -46.198 1.00 96.88 399 CYS A N 1
ATOM 3058 C CA . CYS A 1 399 ? 27.055 -9.325 -46.453 1.00 96.88 399 CYS A CA 1
ATOM 3059 C C . CYS A 1 399 ? 28.416 -9.910 -46.841 1.00 96.88 399 CYS A C 1
ATOM 3061 O O . CYS A 1 399 ? 29.013 -9.450 -47.816 1.00 96.88 399 CYS A O 1
ATOM 3063 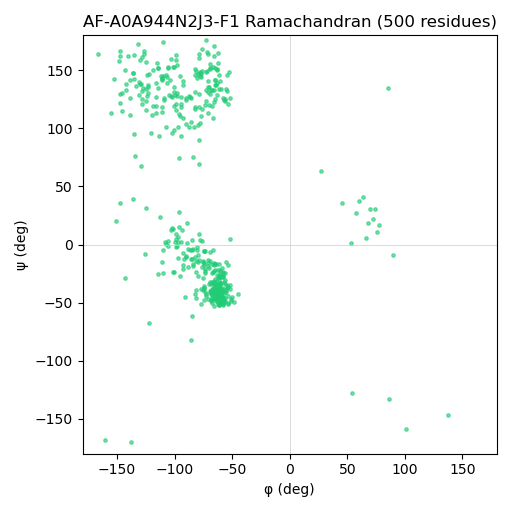N N . ARG A 1 400 ? 28.871 -10.958 -46.144 1.00 96.81 400 ARG A N 1
ATOM 3064 C CA . ARG A 1 400 ? 30.137 -11.651 -46.415 1.00 96.81 400 ARG A CA 1
ATOM 3065 C C . ARG A 1 400 ? 30.160 -12.277 -47.807 1.00 96.81 400 ARG A C 1
ATOM 3067 O O . ARG A 1 400 ? 31.085 -12.015 -48.570 1.00 96.81 400 ARG A O 1
ATOM 3074 N N . GLU A 1 401 ? 29.128 -13.040 -48.162 1.00 97.06 401 GLU A N 1
ATOM 3075 C CA . GLU A 1 401 ? 28.996 -13.705 -49.467 1.00 97.06 401 GLU A CA 1
ATOM 3076 C C . GLU A 1 401 ? 28.985 -12.715 -50.637 1.00 97.06 401 GLU A C 1
ATOM 3078 O O . GLU A 1 401 ? 29.476 -13.019 -51.723 1.00 97.06 401 GLU A O 1
ATOM 3083 N N . LYS A 1 402 ? 28.436 -11.515 -50.419 1.00 96.06 402 LYS A N 1
ATOM 3084 C CA . LYS A 1 402 ? 28.290 -10.478 -51.452 1.00 96.06 402 LYS A CA 1
ATOM 3085 C C . LYS A 1 402 ? 29.364 -9.389 -51.395 1.00 96.06 402 LYS A C 1
ATOM 3087 O O . LYS A 1 402 ? 29.284 -8.441 -52.176 1.00 96.06 402 LYS A O 1
ATOM 3092 N N . GLY A 1 403 ? 30.333 -9.485 -50.482 1.00 96.06 403 GLY A N 1
ATOM 3093 C CA . GLY A 1 403 ? 31.372 -8.467 -50.293 1.00 96.06 403 GLY A CA 1
ATOM 3094 C C . GLY A 1 403 ? 30.821 -7.082 -49.923 1.00 96.06 403 GLY A C 1
ATOM 3095 O O . GLY A 1 403 ? 31.310 -6.068 -50.417 1.00 96.06 403 GLY A O 1
ATOM 3096 N N . LEU A 1 404 ? 29.765 -7.025 -49.108 1.00 96.75 404 LEU A N 1
ATOM 3097 C CA . LEU A 1 404 ? 29.121 -5.790 -48.650 1.00 96.75 404 LEU A CA 1
ATOM 3098 C C . LEU A 1 404 ? 29.544 -5.431 -47.215 1.00 96.75 404 LEU A C 1
ATOM 3100 O O . LEU A 1 404 ? 29.825 -6.318 -46.415 1.00 96.75 404 LEU A O 1
ATOM 3104 N N . SER A 1 405 ? 29.524 -4.136 -46.870 1.00 96.75 405 SER A N 1
ATOM 3105 C CA . SER A 1 405 ? 29.687 -3.687 -45.474 1.00 96.75 405 SER A CA 1
ATOM 3106 C C . SER A 1 405 ? 28.516 -4.153 -44.600 1.00 96.75 405 SER A C 1
ATOM 3108 O O . SER A 1 405 ? 27.358 -4.102 -45.033 1.00 96.75 405 SER A O 1
ATOM 3110 N N . THR A 1 406 ? 28.811 -4.537 -43.357 1.00 94.62 406 THR A N 1
ATOM 3111 C CA . THR A 1 406 ? 27.818 -4.843 -42.318 1.00 94.62 406 THR A CA 1
ATOM 3112 C C . THR A 1 406 ? 27.004 -3.615 -41.895 1.00 94.62 406 THR A C 1
ATOM 3114 O O . THR A 1 406 ? 25.883 -3.783 -41.425 1.00 94.62 406 THR A O 1
ATOM 3117 N N . ASP A 1 407 ? 27.459 -2.388 -42.183 1.00 94.88 407 ASP A N 1
ATOM 3118 C CA . ASP A 1 407 ? 26.680 -1.153 -41.949 1.00 94.88 407 ASP A CA 1
ATOM 3119 C C . ASP A 1 407 ? 25.313 -1.182 -42.651 1.00 94.88 407 ASP A C 1
ATOM 3121 O O . ASP A 1 407 ? 24.318 -0.652 -42.151 1.00 94.88 407 ASP A O 1
ATOM 3125 N N . LYS A 1 408 ? 25.223 -1.886 -43.790 1.00 95.69 408 LYS A N 1
ATOM 3126 C CA . LYS A 1 408 ? 23.964 -2.055 -44.529 1.00 95.69 408 LYS A CA 1
ATOM 3127 C C . LYS A 1 408 ? 22.880 -2.761 -43.714 1.00 95.69 408 LYS A C 1
ATOM 3129 O O . LYS A 1 408 ? 21.697 -2.599 -44.017 1.00 95.69 408 LYS A O 1
ATOM 3134 N N . ILE A 1 409 ? 23.263 -3.550 -42.709 1.00 96.56 409 ILE A N 1
ATOM 3135 C CA . ILE A 1 409 ? 22.335 -4.243 -41.813 1.00 96.56 409 ILE A CA 1
ATOM 3136 C C . ILE A 1 409 ? 21.619 -3.211 -40.933 1.00 96.56 409 ILE A C 1
ATOM 3138 O O . ILE A 1 409 ? 20.390 -3.217 -40.865 1.00 96.56 409 ILE A O 1
ATOM 3142 N N . ALA A 1 410 ? 22.362 -2.276 -40.333 1.00 95.75 410 ALA A N 1
ATOM 3143 C CA . ALA A 1 410 ? 21.795 -1.197 -39.524 1.00 95.75 410 ALA A CA 1
ATOM 3144 C C . ALA A 1 410 ? 20.901 -0.263 -40.361 1.00 95.75 410 ALA A C 1
ATOM 3146 O O . ALA A 1 410 ? 19.798 0.098 -39.935 1.00 95.75 410 ALA A O 1
ATOM 3147 N N . ASP A 1 411 ? 21.310 0.053 -41.595 1.00 95.31 411 ASP A N 1
ATOM 3148 C CA . ASP A 1 411 ? 20.493 0.830 -42.539 1.00 95.31 411 ASP A CA 1
ATOM 3149 C C . ASP A 1 411 ? 19.169 0.128 -42.869 1.00 95.31 411 ASP A C 1
ATOM 3151 O O . ASP A 1 411 ? 18.103 0.751 -42.902 1.00 95.31 411 ASP A O 1
ATOM 3155 N N . PHE A 1 412 ? 19.221 -1.184 -43.120 1.00 96.06 412 PHE A N 1
ATOM 3156 C CA . PHE A 1 412 ? 18.035 -1.993 -43.382 1.00 96.06 412 PHE A CA 1
ATOM 3157 C C . PHE A 1 412 ? 17.078 -1.980 -42.186 1.00 96.06 412 PHE A C 1
ATOM 3159 O O . PHE A 1 412 ? 15.904 -1.647 -42.354 1.00 96.06 412 PHE A O 1
ATOM 3166 N N . LYS A 1 413 ? 17.575 -2.265 -40.976 1.00 96.69 413 LYS A N 1
ATOM 3167 C CA . LYS A 1 413 ? 16.750 -2.285 -39.756 1.00 96.69 413 LYS A CA 1
ATOM 3168 C C . LYS A 1 413 ? 16.139 -0.918 -39.457 1.00 96.69 413 LYS A C 1
ATOM 3170 O O . LYS A 1 413 ? 14.966 -0.841 -39.099 1.00 96.69 413 LYS A O 1
ATOM 3175 N N . THR A 1 414 ? 16.882 0.161 -39.707 1.00 95.44 414 THR A N 1
ATOM 3176 C CA . THR A 1 414 ? 16.372 1.538 -39.615 1.00 95.44 414 THR A CA 1
ATOM 3177 C C . THR A 1 414 ? 15.168 1.760 -40.532 1.00 95.44 414 THR A C 1
ATOM 3179 O O . THR A 1 414 ? 14.141 2.272 -40.086 1.00 95.44 414 THR A O 1
ATOM 3182 N N . LYS A 1 415 ? 15.241 1.318 -41.793 1.00 96.56 415 LYS A N 1
ATOM 3183 C CA . LYS A 1 415 ? 14.125 1.431 -42.753 1.00 96.56 415 LYS A CA 1
ATOM 3184 C C . LYS A 1 415 ? 12.920 0.573 -42.364 1.00 96.56 415 LYS A C 1
ATOM 3186 O O . LYS A 1 415 ? 11.779 1.013 -42.530 1.00 96.56 415 LYS A O 1
ATOM 3191 N N . VAL A 1 416 ? 13.157 -0.629 -41.831 1.00 96.81 416 VAL A N 1
ATOM 3192 C CA . VAL A 1 416 ? 12.091 -1.493 -41.296 1.00 96.81 416 VAL A CA 1
ATOM 3193 C C . VAL A 1 416 ? 11.382 -0.795 -40.133 1.00 96.81 416 VAL A C 1
ATOM 3195 O O . VAL A 1 416 ? 10.159 -0.678 -40.157 1.00 96.81 416 VAL A O 1
ATOM 3198 N N . ASN A 1 417 ? 12.132 -0.237 -39.178 1.00 95.06 417 ASN A N 1
ATOM 3199 C CA . ASN A 1 417 ? 11.561 0.496 -38.047 1.00 95.06 417 ASN A CA 1
ATOM 3200 C C . ASN A 1 417 ? 10.787 1.753 -38.483 1.00 95.06 417 ASN A C 1
ATOM 3202 O O . ASN A 1 417 ? 9.683 1.985 -38.005 1.00 95.06 417 ASN A O 1
ATOM 3206 N N . GLN A 1 418 ? 11.304 2.536 -39.435 1.00 94.00 418 GLN A N 1
ATOM 3207 C CA . GLN A 1 418 ? 10.568 3.681 -39.997 1.00 94.00 418 GLN A CA 1
ATOM 3208 C C . GLN A 1 418 ? 9.236 3.250 -40.629 1.00 94.00 418 GLN A C 1
ATOM 3210 O O . GLN A 1 418 ? 8.211 3.909 -40.453 1.00 94.00 418 GLN A O 1
ATOM 3215 N N . SER A 1 419 ? 9.237 2.120 -41.339 1.00 94.69 419 SER A N 1
ATOM 3216 C CA . SER A 1 419 ? 8.022 1.557 -41.936 1.00 94.69 419 SER A CA 1
ATOM 3217 C C . SER A 1 419 ? 7.030 1.106 -40.861 1.00 94.69 419 SER A C 1
ATOM 3219 O O . SER A 1 419 ? 5.844 1.421 -40.952 1.00 94.69 419 SER A O 1
ATOM 3221 N N . PHE A 1 420 ? 7.518 0.445 -39.808 1.00 95.19 420 PHE A N 1
ATOM 3222 C CA . PHE A 1 420 ? 6.716 0.071 -38.644 1.00 95.19 420 PHE A CA 1
ATOM 3223 C C . PHE A 1 420 ? 6.089 1.296 -37.967 1.00 95.19 420 PHE A C 1
ATOM 3225 O O . PHE A 1 420 ? 4.883 1.314 -37.740 1.00 95.19 420 PHE A O 1
ATOM 3232 N N . GLN A 1 421 ? 6.866 2.354 -37.721 1.00 92.25 421 GLN A N 1
ATOM 3233 C CA . GLN A 1 421 ? 6.378 3.592 -37.104 1.00 92.25 421 GLN A CA 1
ATOM 3234 C C . GLN A 1 421 ? 5.288 4.276 -37.939 1.00 92.25 421 GLN A C 1
ATOM 3236 O O . GLN A 1 421 ? 4.335 4.825 -37.384 1.00 92.25 421 GLN A O 1
ATOM 3241 N N . ASN A 1 422 ? 5.391 4.232 -39.269 1.00 92.31 422 ASN A N 1
ATOM 3242 C CA . ASN A 1 422 ? 4.348 4.760 -40.149 1.00 92.31 422 ASN A CA 1
ATOM 3243 C C . ASN A 1 422 ? 3.043 3.963 -40.032 1.00 92.31 422 ASN A C 1
ATOM 3245 O O . ASN A 1 422 ? 1.972 4.564 -39.975 1.00 92.31 422 ASN A O 1
ATOM 3249 N N . ILE A 1 423 ? 3.130 2.632 -39.948 1.00 91.31 423 ILE A N 1
ATOM 3250 C CA . ILE A 1 423 ? 1.960 1.767 -39.743 1.00 91.31 423 ILE A CA 1
ATOM 3251 C C . ILE A 1 423 ? 1.360 2.014 -38.358 1.00 91.31 423 ILE A C 1
ATOM 3253 O O . ILE A 1 423 ? 0.153 2.228 -38.263 1.00 91.31 423 ILE A O 1
ATOM 3257 N N . HIS A 1 424 ? 2.194 2.057 -37.313 1.00 90.50 424 HIS A N 1
ATOM 3258 C CA . HIS A 1 424 ? 1.788 2.287 -35.923 1.00 90.50 424 HIS A CA 1
ATOM 3259 C C . HIS A 1 424 ? 0.897 3.527 -35.781 1.00 90.50 424 HIS A C 1
ATOM 3261 O O . HIS A 1 424 ? -0.185 3.438 -35.217 1.00 90.50 424 HIS A O 1
ATOM 3267 N N . LYS A 1 425 ? 1.280 4.657 -36.394 1.00 88.69 425 LYS A N 1
ATOM 3268 C CA . LYS A 1 425 ? 0.502 5.914 -36.364 1.00 88.69 425 LYS A CA 1
ATOM 3269 C C . LYS A 1 425 ? -0.922 5.798 -36.915 1.00 88.69 425 LYS A C 1
ATOM 3271 O O . LYS A 1 425 ? -1.763 6.636 -36.611 1.00 88.69 425 LYS A O 1
ATOM 3276 N N . THR A 1 426 ? -1.174 4.814 -37.771 1.00 90.81 426 THR A N 1
ATOM 3277 C CA . THR A 1 426 ? -2.473 4.604 -38.433 1.00 90.81 426 THR A CA 1
ATOM 3278 C C . THR A 1 426 ? -3.207 3.364 -37.933 1.00 90.81 426 THR A C 1
ATOM 3280 O O . THR A 1 426 ? -4.332 3.107 -38.355 1.00 90.81 426 THR A O 1
ATOM 3283 N N . ASN A 1 427 ? -2.578 2.582 -37.056 1.00 87.00 427 ASN A N 1
ATOM 3284 C CA . ASN A 1 427 ? -3.097 1.312 -36.585 1.00 87.00 427 ASN A CA 1
ATOM 3285 C C . ASN A 1 427 ? -3.689 1.489 -35.183 1.00 87.00 427 ASN A C 1
ATOM 3287 O O . ASN A 1 427 ? -3.033 1.989 -34.278 1.00 87.00 427 ASN A O 1
ATOM 3291 N N . SER A 1 428 ? -4.940 1.071 -35.004 1.00 86.56 428 SER A N 1
ATOM 3292 C CA . SER A 1 428 ? -5.649 1.174 -33.726 1.00 86.56 428 SER A CA 1
ATOM 3293 C C . SER A 1 428 ? -5.291 0.068 -32.727 1.00 86.56 428 SER A C 1
ATOM 3295 O O . SER A 1 428 ? -5.812 0.062 -31.614 1.00 86.56 428 SER A O 1
ATOM 3297 N N . HIS A 1 429 ? -4.469 -0.906 -33.122 1.00 85.56 429 HIS A N 1
ATOM 3298 C CA . HIS A 1 429 ? -4.085 -2.029 -32.277 1.00 85.56 429 HIS A CA 1
ATOM 3299 C C . HIS A 1 429 ? -3.088 -1.587 -31.190 1.00 85.56 429 HIS A C 1
ATOM 3301 O O . HIS A 1 429 ? -1.986 -1.143 -31.499 1.00 85.56 429 HIS A O 1
ATOM 3307 N N . LYS A 1 430 ? -3.435 -1.757 -29.907 1.00 80.06 430 LYS A N 1
ATOM 3308 C CA . LYS A 1 430 ? -2.621 -1.295 -28.761 1.00 80.06 430 LYS A CA 1
ATOM 3309 C C . LYS A 1 430 ? -1.456 -2.227 -28.375 1.00 80.06 430 LYS A C 1
ATOM 3311 O O . LYS A 1 430 ? -0.555 -1.825 -27.639 1.00 80.06 430 LYS A O 1
ATOM 3316 N N . GLY A 1 431 ? -1.459 -3.463 -28.879 1.00 84.62 431 GLY A N 1
ATOM 3317 C CA . GLY A 1 431 ? -0.420 -4.483 -28.658 1.00 84.62 431 GLY A CA 1
ATOM 3318 C C . GLY A 1 431 ? 0.645 -4.581 -29.760 1.00 84.62 431 GLY A C 1
ATOM 3319 O O . GLY A 1 431 ? 1.162 -5.666 -30.009 1.00 84.62 431 GLY A O 1
ATOM 3320 N N . LEU A 1 432 ? 0.933 -3.495 -30.484 1.00 90.31 432 LEU A N 1
ATOM 3321 C CA . LEU A 1 432 ? 2.011 -3.502 -31.479 1.00 90.31 432 LEU A CA 1
ATOM 3322 C C . LEU A 1 432 ? 3.382 -3.550 -30.797 1.00 90.31 432 LEU A C 1
ATOM 3324 O O . LEU A 1 432 ? 3.610 -2.888 -29.782 1.00 90.31 432 LEU A O 1
ATOM 3328 N N . ALA A 1 433 ? 4.299 -4.318 -31.380 1.00 92.25 433 ALA A N 1
ATOM 3329 C CA . ALA A 1 433 ? 5.643 -4.470 -30.852 1.00 92.25 433 ALA A CA 1
ATOM 3330 C C . ALA A 1 433 ? 6.682 -4.706 -31.952 1.00 92.25 433 ALA A C 1
ATOM 3332 O O . ALA A 1 433 ? 6.368 -5.195 -33.039 1.00 92.25 433 ALA A O 1
ATOM 3333 N N . ILE A 1 434 ? 7.940 -4.408 -31.639 1.00 95.06 434 ILE A N 1
ATOM 3334 C CA . ILE A 1 434 ? 9.095 -4.818 -32.445 1.00 95.06 434 ILE A CA 1
ATOM 3335 C C . ILE A 1 434 ? 9.955 -5.800 -31.661 1.00 95.06 434 ILE A C 1
ATOM 3337 O O . ILE A 1 434 ? 10.014 -5.737 -30.438 1.00 95.06 434 ILE A O 1
ATOM 3341 N N . LEU A 1 435 ? 10.652 -6.680 -32.370 1.00 95.38 435 LEU A N 1
ATOM 3342 C CA . LEU A 1 435 ? 11.731 -7.491 -31.819 1.00 95.38 435 LEU A CA 1
ATOM 3343 C C . LEU A 1 435 ? 12.975 -7.251 -32.675 1.00 95.38 435 LEU A C 1
ATOM 3345 O O . LEU A 1 435 ? 12.979 -7.544 -33.874 1.00 95.38 435 LEU A O 1
ATOM 3349 N N . ILE A 1 436 ? 14.003 -6.670 -32.065 1.00 94.88 436 ILE A N 1
ATOM 3350 C CA . ILE A 1 436 ? 15.183 -6.152 -32.758 1.00 94.88 436 ILE A CA 1
ATOM 3351 C C . ILE A 1 436 ? 16.458 -6.549 -32.018 1.00 94.88 436 ILE A C 1
ATOM 3353 O O . ILE A 1 436 ? 16.470 -6.665 -30.799 1.00 94.88 436 ILE A O 1
ATOM 3357 N N . ASP A 1 437 ? 17.547 -6.764 -32.753 1.00 93.00 437 ASP A N 1
ATOM 3358 C CA . ASP A 1 437 ? 18.827 -7.105 -32.146 1.00 93.00 437 ASP A CA 1
ATOM 3359 C C . ASP A 1 437 ? 19.520 -5.855 -31.564 1.00 93.00 437 ASP A C 1
ATOM 3361 O O . ASP A 1 437 ? 19.444 -4.775 -32.159 1.00 93.00 437 ASP A O 1
ATOM 3365 N N . PRO A 1 438 ? 20.241 -5.983 -30.440 1.00 90.50 438 PRO A N 1
ATOM 3366 C CA . PRO A 1 438 ? 20.858 -4.832 -29.785 1.00 90.50 438 PRO A CA 1
ATOM 3367 C C . PRO A 1 438 ? 22.115 -4.290 -30.485 1.00 90.50 438 PRO A C 1
ATOM 3369 O O . PRO A 1 438 ? 22.531 -3.168 -30.198 1.00 90.50 438 PRO A O 1
ATOM 3372 N N . GLU A 1 439 ? 22.724 -5.044 -31.407 1.00 91.19 439 GLU A N 1
ATOM 3373 C CA . GLU A 1 439 ? 23.969 -4.648 -32.075 1.00 91.19 439 GLU A CA 1
ATOM 3374 C C . GLU A 1 439 ? 23.681 -3.752 -33.283 1.00 91.19 439 GLU A C 1
ATOM 3376 O O . GLU A 1 439 ? 24.042 -2.574 -33.283 1.00 91.19 439 GLU A O 1
ATOM 3381 N N . TYR A 1 440 ? 22.951 -4.266 -34.276 1.00 94.44 440 TYR A N 1
ATOM 3382 C CA . TYR A 1 440 ? 22.608 -3.505 -35.482 1.00 94.44 440 TYR A CA 1
ATOM 3383 C C . TYR A 1 440 ? 21.360 -2.626 -35.304 1.00 94.44 440 TYR A C 1
ATOM 3385 O O . TYR A 1 440 ? 21.100 -1.751 -36.130 1.00 94.44 440 TYR A O 1
ATOM 3393 N N . GLY A 1 441 ? 20.591 -2.826 -34.227 1.00 93.12 441 GLY A N 1
ATOM 3394 C CA . GLY A 1 441 ? 19.435 -2.010 -33.846 1.00 93.12 441 GLY A CA 1
ATOM 3395 C C . GLY A 1 441 ? 19.724 -0.889 -32.843 1.00 93.12 441 GLY A C 1
ATOM 3396 O O . GLY A 1 441 ? 18.797 -0.176 -32.458 1.00 93.12 441 GLY A O 1
ATOM 3397 N N . ARG A 1 442 ? 20.982 -0.704 -32.416 1.00 90.31 442 ARG A N 1
ATOM 3398 C CA . ARG A 1 442 ? 21.358 0.203 -31.315 1.00 90.31 442 ARG A CA 1
ATOM 3399 C C . ARG A 1 442 ? 20.773 1.614 -31.440 1.00 90.31 442 ARG A C 1
ATOM 3401 O O . ARG A 1 442 ? 20.235 2.131 -30.470 1.00 90.31 442 ARG A O 1
ATOM 3408 N N . SER A 1 443 ? 20.821 2.222 -32.626 1.00 89.06 443 SER A N 1
ATOM 3409 C CA . SER A 1 443 ? 20.306 3.584 -32.857 1.00 89.06 443 SER A CA 1
ATOM 3410 C C . SER A 1 443 ? 18.792 3.711 -32.656 1.00 89.06 443 SER A C 1
ATOM 3412 O O . SER A 1 443 ? 18.312 4.759 -32.218 1.00 89.06 443 SER A O 1
ATOM 3414 N N . ILE A 1 444 ? 18.037 2.653 -32.961 1.00 91.50 444 ILE A N 1
ATOM 3415 C CA . ILE A 1 444 ? 16.593 2.584 -32.719 1.00 91.50 444 ILE A CA 1
ATOM 3416 C C . ILE A 1 444 ? 16.354 2.480 -31.214 1.00 91.50 444 ILE A C 1
ATOM 3418 O O . ILE A 1 444 ? 15.566 3.249 -30.670 1.00 91.50 444 ILE A O 1
ATOM 3422 N N . LEU A 1 445 ? 17.089 1.591 -30.541 1.00 90.19 445 LEU A N 1
ATOM 3423 C CA . LEU A 1 445 ? 16.969 1.349 -29.105 1.00 90.19 445 LEU A CA 1
ATOM 3424 C C . LEU A 1 445 ? 17.310 2.590 -28.263 1.00 90.19 445 LEU A C 1
ATOM 3426 O O . LEU A 1 445 ? 16.546 2.937 -27.364 1.00 90.19 445 LEU A O 1
ATOM 3430 N N . THR A 1 446 ? 18.380 3.324 -28.588 1.00 84.44 446 THR A N 1
ATOM 3431 C CA . THR A 1 446 ? 18.774 4.550 -27.863 1.00 84.44 446 THR A CA 1
ATOM 3432 C C . THR A 1 446 ? 17.685 5.632 -27.874 1.00 84.44 446 THR A C 1
ATOM 3434 O O . THR A 1 446 ? 17.587 6.410 -26.932 1.00 84.44 446 THR A O 1
ATOM 3437 N N . ASN A 1 447 ? 16.833 5.669 -28.902 1.00 76.81 447 ASN A N 1
ATOM 3438 C CA . ASN A 1 447 ? 15.769 6.670 -29.049 1.00 76.81 447 ASN A CA 1
ATOM 3439 C C . ASN A 1 447 ? 14.382 6.146 -28.649 1.00 76.81 447 ASN A C 1
ATOM 3441 O O . ASN A 1 447 ? 13.369 6.761 -28.980 1.00 76.81 447 ASN A O 1
ATOM 3445 N N . SER A 1 448 ? 14.322 4.994 -27.980 1.00 76.38 448 SER A N 1
ATOM 3446 C CA . SER A 1 448 ? 13.070 4.265 -27.781 1.00 76.38 448 SER A CA 1
ATOM 3447 C C . SER A 1 448 ? 12.484 4.332 -26.373 1.00 76.38 448 SER A C 1
ATOM 3449 O O . SER A 1 448 ? 11.421 3.768 -26.139 1.00 76.38 448 SER A O 1
ATOM 3451 N N . ALA A 1 449 ? 13.114 5.079 -25.461 1.00 67.31 449 ALA A N 1
ATOM 3452 C CA . ALA A 1 449 ? 12.635 5.245 -24.085 1.00 67.31 449 ALA A CA 1
ATOM 3453 C C . ALA A 1 449 ? 11.194 5.792 -23.990 1.00 67.31 449 ALA A C 1
ATOM 3455 O O . ALA A 1 449 ? 10.513 5.540 -23.005 1.00 67.31 449 ALA A O 1
ATOM 3456 N N . ASN A 1 450 ? 10.723 6.503 -25.023 1.00 68.00 450 ASN A N 1
ATOM 3457 C CA . ASN A 1 450 ? 9.365 7.053 -25.114 1.00 68.00 450 ASN A CA 1
ATOM 3458 C C . ASN A 1 450 ? 8.527 6.383 -26.221 1.00 68.00 450 ASN A C 1
ATOM 3460 O O . ASN A 1 450 ? 7.630 7.011 -26.784 1.00 68.00 450 ASN A O 1
ATOM 3464 N N . ALA A 1 451 ? 8.859 5.152 -26.619 1.00 80.62 451 ALA A N 1
ATOM 3465 C CA . ALA A 1 451 ? 8.086 4.445 -27.633 1.00 80.62 451 ALA A CA 1
ATOM 3466 C C . ALA A 1 451 ? 6.672 4.131 -27.113 1.00 80.62 451 ALA A C 1
ATOM 3468 O O . ALA A 1 451 ? 6.491 3.597 -26.025 1.00 80.62 451 ALA A O 1
ATOM 3469 N N . GLU A 1 452 ? 5.653 4.411 -27.925 1.00 82.50 452 GLU A N 1
ATOM 3470 C CA . GLU A 1 452 ? 4.251 4.076 -27.614 1.00 82.50 452 GLU A CA 1
ATOM 3471 C C . GLU A 1 452 ? 3.919 2.585 -27.852 1.00 82.50 452 GLU A C 1
ATOM 3473 O O . GLU A 1 452 ? 2.777 2.156 -27.699 1.00 82.50 452 GLU A O 1
ATOM 3478 N N . TYR A 1 453 ? 4.922 1.783 -28.216 1.00 86.44 453 TYR A N 1
ATOM 3479 C CA . TYR A 1 453 ? 4.828 0.362 -28.547 1.00 86.44 453 TYR A CA 1
ATOM 3480 C C . TYR A 1 453 ? 5.874 -0.448 -27.778 1.00 86.44 453 TYR A C 1
ATOM 3482 O O . TYR A 1 453 ? 6.895 0.081 -27.346 1.00 86.44 453 TYR A O 1
ATOM 3490 N N . SER A 1 454 ? 5.637 -1.752 -27.629 1.00 87.81 454 SER A N 1
ATOM 3491 C CA . SER A 1 454 ? 6.546 -2.627 -26.880 1.00 87.81 454 SER A CA 1
ATOM 3492 C C . SER A 1 454 ? 7.789 -3.005 -27.688 1.00 87.81 454 SER A C 1
ATOM 3494 O O . SER A 1 454 ? 7.742 -3.170 -28.910 1.00 87.81 454 SER A O 1
ATOM 3496 N N . ILE A 1 455 ? 8.910 -3.178 -26.992 1.00 90.81 455 ILE A N 1
ATOM 3497 C CA . ILE A 1 455 ? 10.202 -3.495 -27.602 1.00 90.81 455 ILE A CA 1
ATOM 3498 C C . ILE A 1 455 ? 10.736 -4.786 -27.010 1.00 90.81 455 ILE A C 1
ATOM 3500 O O . ILE A 1 455 ? 10.767 -4.970 -25.797 1.00 90.81 455 ILE A O 1
ATOM 3504 N N . GLY A 1 456 ? 11.135 -5.682 -27.898 1.00 92.00 456 GLY A N 1
ATOM 3505 C CA . GLY A 1 456 ? 11.785 -6.935 -27.587 1.00 92.00 456 GLY A CA 1
ATOM 3506 C C . GLY A 1 456 ? 13.233 -6.923 -28.030 1.00 92.00 456 GLY A C 1
ATOM 3507 O O . GLY A 1 456 ? 13.534 -6.451 -29.131 1.00 92.00 456 GLY A O 1
ATOM 3508 N N . VAL A 1 457 ? 14.108 -7.519 -27.227 1.00 92.19 457 VAL A N 1
ATOM 3509 C CA . VAL A 1 457 ? 15.495 -7.796 -27.623 1.00 92.19 457 VAL A CA 1
ATOM 3510 C C . VAL A 1 457 ? 15.853 -9.264 -27.363 1.00 92.19 457 VAL A C 1
ATOM 3512 O O . VAL A 1 457 ? 15.467 -9.803 -26.321 1.00 92.19 457 VAL A O 1
ATOM 3515 N N . PRO A 1 458 ? 16.569 -9.949 -28.277 1.00 92.44 458 PRO A N 1
ATOM 3516 C CA . PRO A 1 458 ? 17.212 -11.214 -27.944 1.00 92.44 458 PRO A CA 1
ATOM 3517 C C . PRO A 1 458 ? 18.275 -10.978 -26.872 1.00 92.44 458 PRO A C 1
ATOM 3519 O O . PRO A 1 458 ? 18.860 -9.893 -26.804 1.00 92.44 458 PRO A O 1
ATOM 3522 N N . ILE A 1 459 ? 18.533 -11.989 -26.048 1.00 91.12 459 ILE A N 1
ATOM 3523 C CA . ILE A 1 459 ? 19.617 -11.954 -25.050 1.00 91.12 459 ILE A CA 1
ATOM 3524 C C . ILE A 1 459 ? 20.569 -13.133 -25.170 1.00 91.12 459 ILE A C 1
ATOM 3526 O O . ILE A 1 459 ? 21.611 -13.134 -24.527 1.00 91.12 459 ILE A O 1
ATOM 3530 N N . GLU A 1 460 ? 20.236 -14.110 -26.004 1.00 90.19 460 GLU A N 1
ATOM 3531 C CA . GLU A 1 460 ? 21.040 -15.282 -26.311 1.00 90.19 460 GLU A CA 1
ATOM 3532 C C . GLU A 1 460 ? 21.887 -15.089 -27.577 1.00 90.19 460 GLU A C 1
ATOM 3534 O O . GLU A 1 460 ? 21.443 -14.483 -28.559 1.00 90.19 460 GLU A O 1
ATOM 3539 N N . LYS A 1 461 ? 23.094 -15.661 -27.603 1.00 87.25 461 LYS A N 1
ATOM 3540 C CA . LYS A 1 461 ? 23.858 -15.841 -28.840 1.00 87.25 461 LYS A CA 1
ATOM 3541 C C . LYS A 1 461 ? 23.118 -16.829 -29.729 1.00 87.25 461 LYS A C 1
ATOM 3543 O O . LYS A 1 461 ? 22.864 -17.972 -29.338 1.00 87.25 461 LYS A O 1
ATOM 3548 N N . ALA A 1 462 ? 22.792 -16.385 -30.939 1.00 84.50 462 ALA A N 1
ATOM 3549 C CA . ALA A 1 462 ? 22.042 -17.180 -31.898 1.00 84.50 462 ALA A CA 1
ATOM 3550 C C . ALA A 1 462 ? 22.735 -18.528 -32.171 1.00 84.50 462 ALA A C 1
ATOM 3552 O O . ALA A 1 462 ? 23.902 -18.567 -32.553 1.00 84.50 462 ALA A O 1
ATOM 3553 N N . GLY A 1 463 ? 21.997 -19.626 -31.985 1.00 80.75 463 GLY A N 1
ATOM 3554 C CA . GLY A 1 463 ? 22.480 -20.985 -32.248 1.00 80.75 463 GLY A CA 1
ATOM 3555 C C . GLY A 1 463 ? 23.450 -21.557 -31.208 1.00 80.75 463 GLY A C 1
ATOM 3556 O O . GLY A 1 463 ? 24.046 -22.599 -31.473 1.00 80.75 463 GLY A O 1
ATOM 3557 N N . SER A 1 464 ? 23.625 -20.905 -30.053 1.00 85.12 464 SER A N 1
ATOM 3558 C CA . SER A 1 464 ? 24.454 -21.435 -28.961 1.00 85.12 464 SER A CA 1
ATOM 3559 C C . SER A 1 464 ? 23.801 -22.641 -28.267 1.00 85.12 464 SER A C 1
ATOM 3561 O O . SER A 1 464 ? 22.601 -22.642 -27.983 1.00 85.12 464 SER A O 1
ATOM 3563 N N . PHE A 1 465 ? 24.601 -23.680 -28.002 1.00 83.00 465 PHE A N 1
ATOM 3564 C CA . PHE A 1 465 ? 24.218 -24.826 -27.174 1.00 83.00 465 PHE A CA 1
ATOM 3565 C C . PHE A 1 465 ? 25.441 -25.344 -26.386 1.00 83.00 465 PHE A C 1
ATOM 3567 O O . PHE A 1 465 ? 26.381 -25.837 -27.018 1.00 83.00 465 PHE A O 1
ATOM 3574 N N . PRO A 1 466 ? 25.456 -25.265 -25.037 1.00 82.06 466 PRO A N 1
ATOM 3575 C CA . PRO A 1 466 ? 24.413 -24.708 -24.160 1.00 82.06 466 PRO A CA 1
ATOM 3576 C C . PRO A 1 466 ? 24.160 -23.210 -24.412 1.00 82.06 466 PRO A C 1
ATOM 3578 O O . PRO A 1 466 ? 24.941 -22.562 -25.103 1.00 82.06 466 PRO A O 1
ATOM 3581 N N . VAL A 1 467 ? 23.041 -22.677 -23.904 1.00 85.56 467 VAL A N 1
ATOM 3582 C CA . VAL A 1 467 ? 22.658 -21.268 -24.115 1.00 85.56 467 VAL A CA 1
ATOM 3583 C C . VAL A 1 467 ? 23.770 -20.343 -23.615 1.00 85.56 467 VAL A C 1
ATOM 3585 O O . VAL A 1 467 ? 24.158 -20.399 -22.449 1.00 85.56 467 VAL A O 1
ATOM 3588 N N . GLU A 1 468 ? 24.253 -19.467 -24.493 1.00 87.88 468 GLU A N 1
ATOM 3589 C CA . GLU A 1 468 ? 25.195 -18.397 -24.163 1.00 87.88 468 GLU A CA 1
ATOM 3590 C C . GLU A 1 468 ? 24.516 -17.030 -24.288 1.00 87.88 468 GLU A C 1
ATOM 3592 O O . GLU A 1 468 ? 23.697 -16.823 -25.182 1.00 87.88 468 GLU A O 1
ATOM 3597 N N . TRP A 1 469 ? 24.876 -16.068 -23.434 1.00 89.69 469 TRP A N 1
ATOM 3598 C CA . TRP A 1 469 ? 24.331 -14.705 -23.478 1.00 89.69 469 TRP A CA 1
ATOM 3599 C C . TRP A 1 469 ? 25.051 -13.833 -24.510 1.00 89.69 469 TRP A C 1
ATOM 3601 O O . TRP A 1 469 ? 26.250 -13.989 -24.724 1.00 89.69 469 TRP A O 1
ATOM 3611 N N . LEU A 1 470 ? 24.324 -12.918 -25.160 1.00 86.12 470 LEU A N 1
ATOM 3612 C CA . LEU A 1 470 ? 24.850 -12.023 -26.203 1.00 86.12 470 LEU A CA 1
ATOM 3613 C C . LEU A 1 470 ? 26.022 -11.173 -25.728 1.00 86.12 470 LEU A C 1
ATOM 3615 O O . LEU A 1 470 ? 26.939 -10.909 -26.502 1.00 86.12 470 LEU A O 1
ATOM 3619 N N . GLU A 1 471 ? 25.950 -10.723 -24.484 1.00 82.81 471 GLU A N 1
ATOM 3620 C CA . GLU A 1 471 ? 26.969 -9.915 -23.839 1.00 82.81 471 GLU A CA 1
ATOM 3621 C C . GLU A 1 471 ? 27.641 -10.747 -22.750 1.00 82.81 471 GLU A C 1
ATOM 3623 O O . GLU A 1 471 ? 26.991 -11.537 -22.055 1.00 82.81 471 GLU A O 1
ATOM 3628 N N . ASP A 1 472 ? 28.948 -10.557 -22.593 1.00 82.44 472 ASP A N 1
ATOM 3629 C CA . ASP A 1 472 ? 29.686 -11.157 -21.491 1.00 82.44 472 ASP A CA 1
ATOM 3630 C C . ASP A 1 472 ? 29.275 -10.502 -20.158 1.00 82.44 472 ASP A C 1
ATOM 3632 O O . ASP A 1 472 ? 28.828 -9.354 -20.103 1.00 82.44 472 ASP A O 1
ATOM 3636 N N . GLY A 1 473 ? 29.443 -11.229 -19.054 1.00 82.19 473 GLY A N 1
ATOM 3637 C CA . GLY A 1 473 ? 29.159 -10.728 -17.709 1.00 82.19 473 GLY A CA 1
ATOM 3638 C C . GLY A 1 473 ? 27.825 -11.203 -17.133 1.00 82.19 473 GLY A C 1
ATOM 3639 O O . GLY A 1 473 ? 27.301 -12.259 -17.488 1.00 82.19 473 GLY A O 1
ATOM 3640 N N . SER A 1 474 ? 27.316 -10.457 -16.153 1.00 84.81 474 SER A N 1
ATOM 3641 C CA . SER A 1 474 ? 26.124 -10.847 -15.402 1.00 84.81 474 SER A CA 1
ATOM 3642 C C . SER A 1 474 ? 24.855 -10.550 -16.195 1.00 84.81 474 SER A C 1
ATOM 3644 O O . SER A 1 474 ? 24.536 -9.384 -16.435 1.00 84.81 474 SER A O 1
ATOM 3646 N N . LEU A 1 475 ? 24.075 -11.590 -16.510 1.00 84.50 475 LEU A N 1
ATOM 3647 C CA . LEU A 1 475 ? 22.741 -11.439 -17.100 1.00 84.50 475 LEU A CA 1
ATOM 3648 C C . LEU A 1 475 ? 21.869 -10.477 -16.278 1.00 84.50 475 LEU A C 1
ATOM 3650 O O . LEU A 1 475 ? 21.132 -9.671 -16.834 1.00 84.50 475 LEU A O 1
ATOM 3654 N N . TYR A 1 476 ? 21.977 -10.529 -14.949 1.00 83.31 476 TYR A N 1
ATOM 3655 C CA . TYR A 1 476 ? 21.225 -9.640 -14.070 1.00 83.31 476 TYR A CA 1
ATOM 3656 C C . TYR A 1 476 ? 21.522 -8.162 -14.354 1.00 83.31 476 TYR A C 1
ATOM 3658 O O . TYR A 1 476 ? 20.597 -7.366 -14.491 1.00 83.31 476 TYR A O 1
ATOM 3666 N N . GLN A 1 477 ? 22.799 -7.805 -14.511 1.00 82.00 477 GLN A N 1
ATOM 3667 C CA . GLN A 1 477 ? 23.196 -6.431 -14.814 1.00 82.00 477 GLN A CA 1
ATOM 3668 C C . GLN A 1 477 ? 22.683 -5.994 -16.193 1.00 82.00 477 GLN A C 1
ATOM 3670 O O . GLN A 1 477 ? 22.116 -4.913 -16.323 1.00 82.00 477 GLN A O 1
ATOM 3675 N N . GLN A 1 478 ? 22.787 -6.874 -17.192 1.00 81.69 478 GLN A N 1
ATOM 3676 C CA . GLN A 1 478 ? 22.281 -6.605 -18.542 1.00 81.69 478 GLN A CA 1
ATOM 3677 C C . GLN A 1 478 ? 20.769 -6.353 -18.561 1.00 81.69 478 GLN A C 1
ATOM 3679 O O . GLN A 1 478 ? 20.286 -5.559 -19.366 1.00 81.69 478 GLN A O 1
ATOM 3684 N N . LEU A 1 479 ? 20.006 -7.031 -17.697 1.00 83.94 479 LEU A N 1
ATOM 3685 C CA . LEU A 1 479 ? 18.566 -6.806 -17.561 1.00 83.94 479 LEU A CA 1
ATOM 3686 C C . LEU A 1 479 ? 18.251 -5.498 -16.823 1.00 83.94 479 LEU A C 1
ATOM 3688 O O . LEU A 1 479 ? 17.286 -4.833 -17.188 1.00 83.94 479 LEU A O 1
ATOM 3692 N N . LEU A 1 480 ? 19.054 -5.113 -15.825 1.00 81.31 480 LEU A N 1
ATOM 3693 C CA . LEU A 1 480 ? 18.857 -3.876 -15.059 1.00 81.31 480 LEU A CA 1
ATOM 3694 C C . LEU A 1 480 ? 19.120 -2.598 -15.862 1.00 81.31 480 LEU A C 1
ATOM 3696 O O . LEU A 1 480 ? 18.477 -1.583 -15.613 1.00 81.31 480 LEU A O 1
ATOM 3700 N N . GLU A 1 481 ? 20.053 -2.625 -16.813 1.00 81.88 481 GLU A N 1
ATOM 3701 C CA . GLU A 1 481 ? 20.410 -1.451 -17.626 1.00 81.88 481 GLU A CA 1
ATOM 3702 C C . GLU A 1 481 ? 19.349 -1.103 -18.689 1.00 81.88 481 GLU A C 1
ATOM 3704 O O . GLU A 1 481 ? 19.449 -0.081 -19.373 1.00 81.88 481 GLU A O 1
ATOM 3709 N N . ARG A 1 482 ? 18.316 -1.941 -18.842 1.00 80.31 482 ARG A N 1
ATOM 3710 C CA . ARG A 1 482 ? 17.281 -1.799 -19.870 1.00 80.31 482 ARG A CA 1
ATOM 3711 C C . ARG A 1 482 ? 16.002 -1.177 -19.310 1.00 80.31 482 ARG A C 1
ATOM 3713 O O . ARG A 1 482 ? 15.685 -1.368 -18.136 1.00 80.31 482 ARG A O 1
ATOM 3720 N N . PRO A 1 483 ? 15.210 -0.488 -20.151 1.00 81.81 483 PRO A N 1
ATOM 3721 C CA . PRO A 1 483 ? 13.862 -0.085 -19.775 1.00 81.81 483 PRO A CA 1
ATOM 3722 C C . PRO A 1 483 ? 13.016 -1.291 -19.342 1.00 81.81 483 PRO A C 1
ATOM 3724 O O . PRO A 1 483 ? 13.002 -2.332 -19.999 1.00 81.81 483 PRO A O 1
ATOM 3727 N N . ALA A 1 484 ? 12.307 -1.150 -18.222 1.00 76.69 484 ALA A N 1
ATOM 3728 C CA . ALA A 1 484 ? 11.566 -2.246 -17.592 1.00 76.69 484 ALA A CA 1
ATOM 3729 C C . ALA A 1 484 ? 10.333 -2.715 -18.389 1.00 76.69 484 ALA A C 1
ATOM 3731 O O . ALA A 1 484 ? 9.759 -3.758 -18.083 1.00 76.69 484 ALA A O 1
ATOM 3732 N N . ASP A 1 485 ? 9.897 -1.937 -19.377 1.00 75.50 485 ASP A N 1
ATOM 3733 C CA . ASP A 1 485 ? 8.783 -2.244 -20.275 1.00 75.50 485 ASP A CA 1
ATOM 3734 C C . ASP A 1 485 ? 9.211 -3.031 -21.524 1.00 75.50 485 ASP A C 1
ATOM 3736 O O . ASP A 1 485 ? 8.359 -3.440 -22.323 1.00 75.50 485 ASP A O 1
ATOM 3740 N N . TRP A 1 486 ? 10.515 -3.269 -21.692 1.00 85.06 486 TRP A N 1
ATOM 3741 C CA . TRP A 1 486 ? 11.023 -4.152 -22.729 1.00 85.06 486 TRP A CA 1
ATOM 3742 C C . TRP A 1 486 ? 10.832 -5.612 -22.332 1.00 85.06 486 TRP A C 1
ATOM 3744 O O . TRP A 1 486 ? 10.999 -5.999 -21.176 1.00 85.06 486 TRP A O 1
ATOM 3754 N N . PHE A 1 487 ? 10.533 -6.450 -23.320 1.00 87.06 487 PHE A N 1
ATOM 3755 C CA . PHE A 1 487 ? 10.582 -7.896 -23.150 1.00 87.06 487 PHE A CA 1
ATOM 3756 C C . PHE A 1 487 ? 11.894 -8.454 -23.699 1.00 87.06 487 PHE A C 1
ATOM 3758 O O . PHE A 1 487 ? 12.568 -7.856 -24.540 1.00 87.06 487 PHE A O 1
ATOM 3765 N N . VAL A 1 488 ? 12.257 -9.640 -23.229 1.00 89.25 488 VAL A N 1
ATOM 3766 C CA . VAL A 1 488 ? 13.412 -10.372 -23.741 1.00 89.25 488 VAL A CA 1
ATOM 3767 C C . VAL A 1 488 ? 12.948 -11.605 -24.494 1.00 89.25 488 VAL A C 1
ATOM 3769 O O . VAL A 1 488 ? 11.981 -12.260 -24.103 1.00 89.25 488 VAL A O 1
ATOM 3772 N N . LYS A 1 489 ? 13.642 -11.926 -25.580 1.00 90.25 489 LYS A N 1
ATOM 3773 C CA . LYS A 1 489 ? 13.539 -13.226 -26.238 1.00 90.25 489 LYS A CA 1
ATOM 3774 C C . LYS A 1 489 ? 14.736 -14.065 -25.803 1.00 90.25 489 LYS A C 1
ATOM 3776 O O . LYS A 1 489 ? 15.851 -13.559 -25.793 1.00 90.25 489 LYS A O 1
ATOM 3781 N N . VAL A 1 490 ? 14.482 -15.328 -25.474 1.00 89.38 490 VAL A N 1
ATOM 3782 C CA . VAL A 1 490 ? 15.501 -16.368 -25.308 1.00 89.38 490 VAL A CA 1
ATOM 3783 C C . VAL A 1 490 ? 15.082 -17.549 -26.166 1.00 89.38 490 VAL A C 1
ATOM 3785 O O . VAL A 1 490 ? 13.995 -18.098 -25.975 1.00 89.38 490 VAL A O 1
ATOM 3788 N N . LEU A 1 491 ? 15.925 -17.949 -27.111 1.00 86.50 491 LEU A N 1
ATOM 3789 C CA . LEU A 1 491 ? 15.779 -19.233 -27.783 1.00 86.50 491 LEU A CA 1
ATOM 3790 C C . LEU A 1 491 ? 16.468 -20.302 -26.938 1.00 86.50 491 LEU A C 1
ATOM 3792 O O . LEU A 1 491 ? 17.691 -20.378 -26.881 1.00 86.50 491 LEU A O 1
ATOM 3796 N N . TRP A 1 492 ? 15.657 -21.112 -26.265 1.00 82.06 492 TRP A N 1
ATOM 3797 C CA . TRP A 1 492 ? 16.120 -22.213 -25.431 1.00 82.06 492 TRP A CA 1
ATOM 3798 C C . TRP A 1 492 ? 15.914 -23.543 -26.156 1.00 82.06 492 TRP A C 1
ATOM 3800 O O . TRP A 1 492 ? 14.806 -23.860 -26.597 1.00 82.06 492 TRP A O 1
ATOM 3810 N N . HIS A 1 493 ? 16.968 -24.349 -26.251 1.00 78.38 493 HIS A N 1
ATOM 3811 C CA . HIS A 1 493 ? 16.859 -25.722 -26.733 1.00 78.38 493 HIS A CA 1
ATOM 3812 C C . HIS A 1 493 ? 16.312 -26.605 -25.611 1.00 78.38 493 HIS A C 1
ATOM 3814 O O . HIS A 1 493 ? 17.027 -26.922 -24.672 1.00 78.38 493 HIS A O 1
ATOM 3820 N N . PHE A 1 494 ? 15.034 -26.978 -25.697 1.00 76.00 494 PHE A N 1
ATOM 3821 C CA . PHE A 1 494 ? 14.370 -27.839 -24.717 1.00 76.00 494 PHE A CA 1
ATOM 3822 C C . PHE A 1 494 ? 14.153 -29.247 -25.281 1.00 76.00 494 PHE A C 1
ATOM 3824 O O . PHE A 1 494 ? 13.724 -29.406 -26.427 1.00 76.00 494 PHE A O 1
ATOM 3831 N N . HIS A 1 495 ? 14.380 -30.268 -24.456 1.00 78.94 495 HIS A N 1
ATOM 3832 C CA . HIS A 1 495 ? 14.002 -31.648 -24.738 1.00 78.94 495 HIS A CA 1
ATOM 3833 C C . HIS A 1 495 ? 13.270 -32.239 -23.531 1.00 78.94 495 HIS A C 1
ATOM 3835 O O . HIS A 1 495 ? 13.684 -32.048 -22.395 1.00 78.94 495 HIS A O 1
ATOM 3841 N N . SER A 1 496 ? 12.215 -33.027 -23.755 1.00 81.62 496 SER A N 1
ATOM 3842 C CA . SER A 1 496 ? 11.378 -33.576 -22.671 1.00 81.62 496 SER A CA 1
ATOM 3843 C C . SER A 1 496 ? 12.084 -34.588 -21.756 1.00 81.62 496 SER A C 1
ATOM 3845 O O . SER A 1 496 ? 11.469 -35.089 -20.821 1.00 81.62 496 SER A O 1
ATOM 3847 N N . GLN A 1 497 ? 13.331 -34.948 -22.067 1.00 82.25 497 GLN A N 1
ATOM 3848 C CA . GLN A 1 497 ? 14.182 -35.822 -21.250 1.00 82.25 497 GLN A CA 1
ATOM 3849 C C . GLN A 1 497 ? 15.289 -35.062 -20.509 1.00 82.25 497 GLN A C 1
ATOM 3851 O O . GLN A 1 497 ? 16.053 -35.711 -19.803 1.00 82.25 497 GLN A O 1
ATOM 3856 N N . MET A 1 498 ? 15.393 -33.738 -20.680 1.00 76.69 498 MET A N 1
ATOM 3857 C CA . MET A 1 498 ? 16.291 -32.921 -19.860 1.00 76.69 498 MET A CA 1
ATOM 3858 C C . MET A 1 498 ? 15.883 -33.055 -18.389 1.00 76.69 498 MET A C 1
ATOM 3860 O O . MET A 1 498 ? 14.690 -33.050 -18.060 1.00 76.69 498 MET A O 1
ATOM 3864 N N . SER A 1 499 ? 16.870 -33.257 -17.521 1.00 72.69 499 SER A N 1
ATOM 3865 C CA . SER A 1 499 ? 16.690 -33.266 -16.071 1.00 72.69 499 SER A CA 1
ATOM 3866 C C . SER A 1 499 ? 16.281 -31.877 -15.562 1.00 72.69 499 SER A C 1
ATOM 3868 O O . SER A 1 499 ? 16.326 -30.903 -16.296 1.00 72.69 499 SER A O 1
ATOM 3870 N N . ALA A 1 500 ? 15.891 -31.750 -14.290 1.00 57.94 500 ALA A N 1
ATOM 3871 C CA . ALA A 1 500 ? 15.604 -30.431 -13.712 1.00 57.94 500 ALA A CA 1
ATOM 3872 C C . ALA A 1 500 ? 16.849 -29.521 -13.601 1.00 57.94 500 ALA A C 1
ATOM 3874 O O . ALA A 1 500 ? 16.699 -28.323 -13.370 1.00 57.94 500 ALA A O 1
ATOM 3875 N N . GLU A 1 501 ? 18.052 -30.094 -13.712 1.00 53.41 501 GLU A N 1
ATOM 3876 C CA . GLU A 1 501 ? 19.339 -29.386 -13.684 1.00 53.41 501 GLU A CA 1
ATOM 3877 C C . GLU A 1 501 ? 19.833 -28.992 -15.092 1.00 53.41 501 GLU A C 1
ATOM 3879 O O . GLU A 1 501 ? 20.707 -28.133 -15.198 1.00 53.41 501 GLU A O 1
ATOM 3884 N N . GLU A 1 502 ? 19.286 -29.605 -16.151 1.00 51.03 502 GLU A N 1
ATOM 3885 C CA . GLU A 1 502 ? 19.602 -29.364 -17.573 1.00 51.03 502 GLU A CA 1
ATOM 3886 C C . GLU A 1 502 ? 18.582 -28.417 -18.216 1.00 51.03 502 GLU A C 1
ATOM 3888 O O . GLU A 1 502 ? 19.008 -27.574 -19.040 1.00 51.03 502 GLU A O 1
#

Solvent-accessible surface area (backbone atoms only — not comparable to full-atom values): 26424 Å² total; per-residue (Å²): 114,62,78,67,51,69,59,51,52,82,87,37,80,30,48,33,37,23,30,27,42,47,29,42,29,30,37,33,68,54,64,70,41,58,62,90,72,48,86,50,64,48,80,40,59,24,38,64,28,39,24,23,23,41,22,23,17,48,47,74,39,44,18,25,39,37,28,22,25,8,74,45,74,63,20,52,48,46,54,52,48,40,38,31,46,58,21,43,53,90,52,44,43,75,33,87,88,22,55,44,25,37,31,46,32,28,33,23,61,91,83,47,55,52,29,34,63,56,57,79,81,19,12,31,61,65,43,49,44,80,72,51,53,56,74,60,33,58,35,26,24,29,40,35,40,35,38,61,33,49,46,45,75,60,27,30,50,16,47,54,42,34,51,52,39,27,51,76,37,57,21,46,30,32,37,40,37,58,58,47,33,32,70,60,67,74,44,56,77,72,40,50,54,57,64,75,68,92,44,68,69,62,15,68,68,49,48,79,50,37,64,70,30,47,31,39,36,28,38,72,64,35,41,21,43,56,40,61,46,64,66,86,73,74,82,45,52,73,66,58,25,52,49,50,44,55,74,53,20,75,27,32,38,36,39,44,50,71,78,72,15,42,39,36,39,44,74,90,48,93,66,64,44,58,31,72,50,58,78,58,49,66,52,24,76,63,46,20,65,28,27,17,50,16,26,23,47,51,26,45,80,66,59,42,44,67,41,56,11,40,33,35,10,28,47,28,21,45,55,16,14,58,31,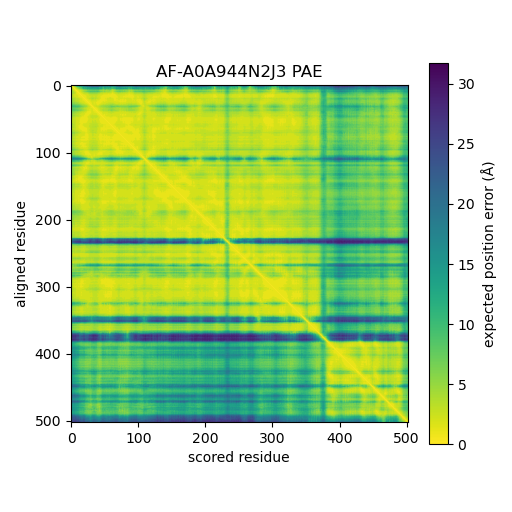91,48,38,42,87,31,40,55,38,52,70,42,47,52,51,48,65,74,48,47,85,81,46,77,51,55,51,79,50,77,55,64,70,62,53,50,51,48,49,53,49,46,48,47,54,75,68,66,47,37,86,32,79,89,44,57,88,72,62,68,74,52,64,53,72,68,43,79,52,66,72,58,52,49,54,19,60,79,67,76,47,67,68,66,56,53,30,56,50,48,51,53,52,49,55,52,49,54,59,48,52,80,75,48,89,66,83,37,39,30,39,27,35,28,70,76,60,34,37,77,61,58,76,70,39,91,79,53,93,50,42,43,29,31,63,49,46,38,87,90,47,81,73,83,39,59,64,61,89,76,60,68,68,58,64,58,65,79,45,70,87,76,48,48,75,43,72,85,73,94,80,58,98,80,56,55,100,90,103

Mean predicted aligned error: 7.24 Å

Secondary structure (DSSP, 8-state):
--GGGGG--TT-SEEEEEES--EEEEEESSTT--GGG---EEEEEESHHHHHHHHHHHTT--EEEEEEEESSHHHHHHHHHHHHTT-B-TTEEEESSSPPPEEEE--BTTTB--EEEE-SS-GGG---GGG--HHHHTTEEEEEEESGGGSSHHHHHHHHHHHHHHHHTT-EEEEE----GGGGTSS-TT---------HHHHHHHGGGGGG-SEEEEEHHHHHHHHT--GGGSS--HHHHHHHHHHH--SEEEEE-GGG-EEEE-TT-SS-EE--------S--TTHHHHHHHHHHHHHTTT--HHHHHHHHHHHHHHHHTSS-SGGGPPPHHHHHHHHHHSTTSTTTTTS--HHHHHHHHHHHHHHHHHS-SBTTB-TT---EEEE----HHHHHHHHHTT--THHHHHHHHHHHHHHHHHHTT---TTEEEE--TTTTHHHHHT-TT-SSEEEEE-BPTT-SS--BSSSS-HHHHHHTS-TT-EEE------TT--TT-